Protein 4DTE (pdb70)

Organism: Danio rerio (NCBI:txid7955)

B-factor: mean 37.68, std 16.57, range [14.03, 172.52]

CATH classification: 3.30.497.10 (+1 more: 2.30.39.10)

Secondary structure (DSSP, 8-state):
-HHHHHHHHHHHHHHHHHHHH-TTS-EEE-HHHHHHHHHHHHHH--HHHHHHHHHHHS--TTSTTHHHHHHHHHHHHHTSTTEEEEEEEEEETTS---HHHHHHHHHHHS---EEE-TTSHHHHHHHHHHHHHHTTTTSSS----TTS--TT--EEEEEEEEE---BSSPPPGGG-EEEEEE-TTS-EEEEEEEEEEEEEEEEEEE-TTS-EEEEEEEEBTTSSEEEEEEEESSTTS-GGGGGGG-SHHHHHHHHHH-EEEEEEEEEE-EEEEEEEETHHHHHHTT-GGGG-TTT---TTT-SSS-----EEEEEEEEEE-S-BSTT--SS------SSPPPEEE--S-EEEEEEETTT--EEEEEEES-TT--/-HHHHHHHHHHHHHHHHHHHHSTTS-EEE-HHHHHHHHHHHHHH--HHHHHHHHHHHS--TTSTTHHHHHHHHHHHHHTSTTEEEEEEEEEETTSPPPHHHHHHHHHHHS--PEEE-TTSHHHHHHHHHHHHHHHTTTSSS--SPTTS--TT--EEEEEEEEE---BSSPPPGGG-EEEEEE-SS--EEEEEEEEEEEEEEEEEEE-TTS-EEEEEEEEBTTSSEEEEEEEESSTTS-GGGGTT---HHHHHHHHHH-EEEEEEEEEE-EEEEEEEETHHHHIIIIIGGGG-TTT---TTT-SSS-----EEEEEEEEEE-S-B-S----S--EEEE--S-EEEEEEETTT--EEEEEEE----

Radius of gyration: 29.48 Å; Cα contacts (8 Å, |Δi|>4): 1628; chains: 2; bounding box: 82×76×56 Å

Sequence (738 aa):
NLIQDKQTDFGLQVFAEAVQSAPDRNLALSPYGIASVLGMAQMGAYGATLKLLASKMGYSLQERGMPKLQRLLQRDLASEDGVEVASGVMVDRKIILEKVFRRSLSKAFQSVPHQIDFSQPEMARQVINSWTSDHTDGMISEFLPSGVLSELTRLVFLNALHFHGVWKTPFDPRNTREQLFHTVNGSAVSVPMMTTTQKFNYGEFVSKDGVDYDVIEMPYEGESISMLLVTPFEKDVPLSALNKELSSSRIHQWRQEMRKISKQLSIPRFSMDTEIDLKSTLSRMGLGDIFSQSRADFSRITTEEPLCVSKVLQRVKLEVNEEGTKGSSATAAVIYSRMAVEEITLDRPFFFLIQHKPTGALLFSGQLTQPQEYNLIQDKQTDFGLQVFAEAVQSAPDRNLALSPYGIASVLGMAQMGAYGATLKLLASKMGYSLQERGMPKLQRLLQRDLASEDGVEVASGVMVDRKIILEKVFRRSLSKAFQSVPHQIDFSQPEMARQVINSWTSDHTDGMISEFLPSGVLSELTRLVFLNALHFHGVWKTPFDPRNTREQLFHTVNGSAVSVPMMTTTQKFNYGEFVSKDGVDYDVIEMPYEGESISMLLVTPFEKDVPLSALNKELSSSRIHQWRQEMRKISKQLSIPRFSMDTEIDLKSTLSRMGLGDIFSQSRADFSRITTEEPLCVSKVLQRVKLEVNEEGTKGSSRMAVEEITLDRPFFFLIQHKPTGALLFSGQLTQPQ

InterPro domains:
  IPR000215 Serpin family [PTHR11461] (22-389)
  IPR023795 Serpin, conserved site [PS00284] (362-372)
  IPR023796 Serpin domain [PF00079] (24-389)
  IPR023796 Serpin domain [SM00093] (30-389)
  IPR036186 Serpin superfamily [SSF56574] (8-389)
  IPR042178 Serpin superfamily, domain 1 [G3DSA:3.30.497.10] (31-348)
  IPR042185 Serpin superfamily, domain 2 [G3DSA:2.30.39.10] (181-389)

Foldseek 3Di:
DVLLQLLQFLLLLLVLLVCVVVVQDWDKDFSLQQSLLLLLVLLLFDDVLVVQSCVSSVHGCVDPPNLVVLQVVLVVQCPDPQKQKDKAKEFAQPFDFFPSSQVSCCSNPVYGHHHANLLPVVVSQQVVLCVSCVRRVNPRRRQDDPPPGHNVAGMEIEMEIEGEFFFQAFFDQVQWDWDWFQFLVRDIDTATKTKAKDFWFKDWDADPVGFIKIWIWTATPVRQKIKIKIDTPDQPDRPSVCSVCSGLVSVVVSVVRTDTDIAMEIGGWAKDKHKDWSQVSVVVSVSNQLAPQPRTGSVNTHVPHGDHHRTYMYIYIYTGDRGHDPPHDRDDDDDDDPDDHYYDYNRAKIWMWMARPVSRGTRMIIIDRDRVYD/DVLLLLLQFLLVLLVLLVCVVPVQDWDKDFSLQVSVLLLLLLLLADDPLNVLSCVSSVHGCPDPPNLQVQQVVVVVQCPDPQKQKDKAKEFAQVFDFFVSSQVSCCSRPVYGHHHANLLPVVVSQQVVLCVSCVRRVNPRRRQDDPPPGHNVAGMEIEMEIEGEFFFQAFFDLVQWDWDWFAFLVGDTDTFGKTKDKDFWFKDWDAAPVGFIKIWTWTATHPRQKIKIKIGTPDPNDARCVCRPVDGLVNVVVSVVGTDGDIEIEMDGFAKDKHKDWSQVSVVVSVSVQQQDQPRGGSVNTPVPHGDHHDTYIYIYMYGDDRGHDPPPDPDDYYYHYNSAKIWMWMARRVSRGTRMIIIDRDRD

Solvent-accessible surface area: 32439 Å² total; per-residue (Å²): 114,129,31,12,40,71,2,5,42,2,0,1,96,0,0,16,38,6,4,119,62,33,72,77,135,17,21,0,1,0,0,5,0,0,0,0,1,1,0,0,1,0,3,0,0,119,39,76,4,34,159,38,0,24,79,86,4,35,15,15,0,55,109,236,46,18,20,106,70,1,44,57,15,34,129,46,0,50,86,34,137,31,7,52,24,8,17,0,0,1,0,4,133,141,9,108,23,55,138,45,0,98,150,17,0,58,96,0,2,123,19,92,11,33,124,8,29,1,50,94,36,79,109,2,40,96,82,0,9,63,42,0,21,111,90,0,102,33,84,5,69,109,7,3,64,73,77,40,16,51,124,157,7,68,0,1,1,0,0,0,0,14,6,85,14,28,6,89,40,19,6,42,86,224,76,27,154,106,65,98,0,80,20,78,126,60,52,52,31,51,0,35,0,0,21,8,56,32,120,2,31,21,7,126,18,78,10,197,125,53,25,81,3,13,0,0,22,6,33,13,84,77,90,25,7,10,0,1,0,0,6,5,136,102,128,129,29,85,12,55,41,0,20,181,12,14,34,7,67,36,5,93,62,0,81,113,94,5,155,138,77,42,14,62,0,10,0,0,89,6,32,1,33,12,92,29,66,0,22,52,4,0,6,43,29,11,0,18,50,0,4,0,103,57,53,14,43,5,38,43,0,4,87,124,65,94,9,27,3,30,48,1,11,3,40,0,68,2,58,4,55,17,84,11,42,204,87,53,75,27,104,71,88,160,144,182,60,223,148,99,66,80,119,18,43,1,25,11,10,0,0,0,0,0,16,3,134,75,24,21,0,2,0,0,0,0,5,0,2,33,12,117,77,159,115,121,32,15,38,54,4,6,59,10,0,6,69,0,6,26,22,11,11,93,77,33,73,70,156,47,22,1,1,0,0,5,0,0,0,0,1,0,0,1,1,0,2,0,0,120,26,80,3,34,153,39,0,24,82,94,4,38,13,9,1,58,104,218,21,17,15,110,66,2,73,60,18,38,136,49,0,46,91,38,133,21,9,33,21,8,17,0,0,1,1,6,142,149,10,118,59,57,158,59,0,115,141,13,0,56,123,0,2,122,22,65,13,35,120,9,47,1,63,101,50,84,110,2,32,96,62,0,9,65,40,0,21,103,92,0,114,38,85,5,78,100,6,4,57,83,82,44,15,49,128,150,8,66,0,0,0,0,0,0,0,12,2,38,7,42,5,80,53,57,3,51,84,195,78,24,153,105,36,101,0,81,9,69,122,53,57,47,27,68,3,34,0,0,23,14,74,41,111,3,25,15,8,70,11,4,2,105,126,34,30,11,0,10,0,2,6,5,27,8,86,65,73,30,6,0,0,4,1,0,6,5,93,78,120,126,32,73,9,58,31,0,68,146,2,24,30,8,63,13,10,99,12,1,100,86,70,6,146,128,72,16,12,71,0,4,0,0,106,14,78,14,70,13,91,31,61,0,92,71,7,0,45,134,28,36,0,28,52,0,19,14,102,101,151,16,43,5,40,39,0,4,85,130,63,82,5,22,3,30,41,1,10,3,41,1,56,0,35,3,45,20,97,11,48,209,53,161,162,210,142,88,77,99,126,15,14,1,26,14,4,0,6,0,0,0,16,2,76,96,29,22,0,2,0,0,0,0,4,2,3,43,32,129

Nearest PDB structures (foldseek):
  4dte-assembly1_A  TM=1.003E+00  e=2.476E-85  Danio rerio
  4dte-assembly2_B  TM=9.931E-01  e=1.199E-77  Danio rerio
  3pb1-assembly1_I  TM=9.508E-01  e=1.794E-53  Homo sapiens
  1db2-assembly1_A  TM=9.432E-01  e=2.667E-52  Homo sapiens
  3r4l-assembly1_A  TM=9.451E-01  e=6.965E-52  Homo sapiens

Structure (mmCIF, N/CA/C/O backbone):
data_4DTE
#
_entry.id   4DTE
#
_cell.length_a   65.160
_cell.length_b   73.770
_cell.length_c   91.750
_cell.angle_alpha   90.00
_cell.angle_beta   102.73
_cell.angle_gamma   90.00
#
_symmetry.space_group_name_H-M   'P 1 21 1'
#
loop_
_entity.id
_entity.type
_entity.pdbx_description
1 polymer 'Serpin peptidase inhibitor, clade E (nexin, plasminogen activator inhibitor type 1), member 1'
2 non-polymer 2-acetamido-2-deoxy-beta-D-glucopyranose
3 water water
#
loop_
_atom_site.group_PDB
_atom_site.id
_atom_site.type_symbol
_atom_site.label_atom_id
_atom_site.label_alt_id
_atom_site.label_comp_id
_atom_site.label_asym_id
_atom_site.label_entity_id
_atom_site.label_seq_id
_atom_site.pdbx_PDB_ins_code
_atom_site.Cartn_x
_atom_site.Cartn_y
_atom_site.Cartn_z
_atom_site.occupancy
_atom_site.B_iso_or_equiv
_atom_site.auth_seq_id
_atom_site.auth_comp_id
_atom_site.auth_asym_id
_atom_site.auth_atom_id
_atom_site.pdbx_PDB_model_num
ATOM 1 N N . ASN A 1 1 ? -2.518 -25.818 45.710 1.00 58.40 1 ASN A N 1
ATOM 2 C CA . ASN A 1 1 ? -1.379 -25.786 46.629 1.00 57.43 1 ASN A CA 1
ATOM 3 C C . ASN A 1 1 ? -0.452 -24.580 46.391 1.00 60.44 1 ASN A C 1
ATOM 4 O O . ASN A 1 1 ? -0.824 -23.629 45.676 1.00 48.89 1 ASN A O 1
ATOM 9 N N . LEU A 1 2 ? 0.757 -24.646 46.967 1.00 60.19 2 LEU A N 1
ATOM 10 C CA . LEU A 1 2 ? 1.715 -23.551 46.902 1.00 50.73 2 LEU A CA 1
ATOM 11 C C . LEU A 1 2 ? 2.129 -23.232 45.477 1.00 47.91 2 LEU A C 1
ATOM 12 O O . LEU A 1 2 ? 2.199 -22.034 45.087 1.00 46.81 2 LEU A O 1
ATOM 17 N N . ILE A 1 3 ? 2.428 -24.270 44.698 1.00 39.41 3 ILE A N 1
ATOM 18 C CA . ILE A 1 3 ? 2.975 -24.001 43.353 1.00 43.98 3 ILE A CA 1
ATOM 19 C C . ILE A 1 3 ? 1.860 -23.805 42.314 1.00 40.86 3 ILE A C 1
ATOM 20 O O . ILE A 1 3 ? 2.048 -23.089 41.324 1.00 45.33 3 ILE A O 1
ATOM 25 N N . GLN A 1 4 ? 0.709 -24.425 42.546 1.00 40.78 4 GLN A N 1
ATOM 26 C CA . GLN A 1 4 ? -0.497 -24.049 41.809 1.00 37.76 4 GLN A CA 1
ATOM 27 C C . GLN A 1 4 ? -0.721 -22.551 41.921 1.00 39.43 4 GLN A C 1
ATOM 28 O O . GLN A 1 4 ? -0.884 -21.848 40.909 1.00 51.35 4 GLN A O 1
ATOM 34 N N . ASP A 1 5 ? -0.683 -22.024 43.142 1.00 33.25 5 ASP A N 1
ATOM 35 C CA . ASP A 1 5 ? -0.919 -20.589 43.294 1.00 37.47 5 ASP A CA 1
ATOM 36 C C . ASP A 1 5 ? 0.121 -19.740 42.587 1.00 36.16 5 ASP A C 1
ATOM 37 O O . ASP A 1 5 ? -0.141 -18.586 42.182 1.00 33.92 5 ASP A O 1
ATOM 42 N N . LYS A 1 6 ? 1.343 -20.265 42.504 1.00 27.91 6 LYS A N 1
ATOM 43 C CA . LYS A 1 6 ? 2.396 -19.524 41.831 1.00 28.77 6 LYS A CA 1
ATOM 44 C C . LYS A 1 6 ? 2.100 -19.474 40.316 1.00 22.59 6 LYS A C 1
ATOM 45 O O . LYS A 1 6 ? 2.339 -18.442 39.646 1.00 28.79 6 LYS A O 1
ATOM 51 N N . GLN A 1 7 ? 1.601 -20.582 39.782 1.00 25.23 7 GLN A N 1
ATOM 52 C CA . GLN A 1 7 ? 1.215 -20.645 38.353 1.00 31.85 7 GLN A CA 1
ATOM 53 C C . GLN A 1 7 ? 0.036 -19.741 38.063 1.00 30.99 7 GLN A C 1
ATOM 54 O O . GLN A 1 7 ? -0.011 -19.064 37.039 1.00 32.66 7 GLN A O 1
ATOM 60 N N . THR A 1 8 ? -0.939 -19.757 38.966 1.00 33.64 8 THR A N 1
ATOM 61 C CA . THR A 1 8 ? -2.118 -18.920 38.785 1.00 30.94 8 THR A CA 1
ATOM 62 C C . THR A 1 8 ? -1.690 -17.487 38.821 1.00 24.09 8 THR A C 1
ATOM 63 O O . THR A 1 8 ? -2.038 -16.679 37.930 1.00 32.74 8 THR A O 1
ATOM 67 N N . ASP A 1 9 ? -0.821 -17.161 39.781 1.00 28.25 9 ASP A N 1
ATOM 68 C CA . ASP A 1 9 ? -0.414 -15.769 39.901 1.00 21.98 9 ASP A CA 1
ATOM 69 C C . ASP A 1 9 ? 0.374 -15.350 38.746 1.00 30.35 9 ASP A C 1
ATOM 70 O O . ASP A 1 9 ? 0.324 -14.195 38.375 1.00 28.62 9 ASP A O 1
ATOM 75 N N . PHE A 1 10 ? 1.210 -16.252 38.229 1.00 27.48 10 PHE A N 1
ATOM 76 C CA . PHE A 1 10 ? 2.063 -15.827 37.125 1.00 26.83 10 PHE A CA 1
ATOM 77 C C . PHE A 1 10 ? 1.137 -15.596 35.908 1.00 17.21 10 PHE A C 1
ATOM 78 O O . PHE A 1 10 ? 1.219 -14.552 35.256 1.00 25.30 10 PHE A O 1
ATOM 86 N N . GLY A 1 11 ? 0.248 -16.551 35.661 1.00 22.72 11 GLY A N 1
ATOM 87 C CA . GLY A 1 11 ? -0.677 -16.376 34.546 1.00 28.64 11 GLY A CA 1
ATOM 88 C C . GLY A 1 11 ? -1.597 -15.159 34.669 1.00 26.95 11 GLY A C 1
ATOM 89 O O . GLY A 1 11 ? -1.906 -14.510 33.655 1.00 29.19 11 GLY A O 1
ATOM 90 N N . LEU A 1 12 ? -2.049 -14.828 35.889 1.00 25.74 12 LEU A N 1
ATOM 91 C CA . LEU A 1 12 ? -2.876 -13.604 36.056 1.00 26.96 12 LEU A CA 1
ATOM 92 C C . LEU A 1 12 ? -2.074 -12.329 35.887 1.00 26.10 12 LEU A C 1
ATOM 93 O O . LEU A 1 12 ? -2.591 -11.269 35.454 1.00 30.61 12 LEU A O 1
ATOM 98 N N . GLN A 1 13 ? -0.802 -12.379 36.259 1.00 23.97 13 GLN A N 1
ATOM 99 C CA . GLN A 1 13 ? 0.037 -11.232 35.969 1.00 22.72 13 GLN A CA 1
ATOM 100 C C . GLN A 1 13 ? 0.144 -11.016 34.467 1.00 24.90 13 GLN A C 1
ATOM 101 O O . GLN A 1 13 ? 0.169 -9.854 33.975 1.00 26.94 13 GLN A O 1
ATOM 107 N N . VAL A 1 14 ? 0.297 -12.121 33.719 1.00 23.63 14 VAL A N 1
ATOM 108 C CA . VAL A 1 14 ? 0.365 -11.970 32.243 1.00 27.78 14 VAL A CA 1
ATOM 109 C C . VAL A 1 14 ? -0.967 -11.383 31.765 1.00 25.93 14 VAL A C 1
ATOM 110 O O . VAL A 1 14 ? -1.008 -10.454 30.953 1.00 24.72 14 VAL A O 1
ATOM 114 N N . PHE A 1 15 ? -2.069 -11.926 32.307 1.00 28.18 15 PHE A N 1
ATOM 115 C CA . PHE A 1 15 ? -3.403 -11.408 31.961 1.00 25.89 15 PHE A CA 1
ATOM 116 C C . PHE A 1 15 ? -3.496 -9.934 32.319 1.00 30.39 15 PHE A C 1
ATOM 117 O O . PHE A 1 15 ? -3.889 -9.072 31.489 1.00 29.25 15 PHE A O 1
ATOM 125 N N . ALA A 1 16 ? -3.095 -9.587 33.535 1.00 28.93 16 ALA A N 1
ATOM 126 C CA . ALA A 1 16 ? -3.167 -8.160 33.887 1.00 31.72 16 ALA A CA 1
ATOM 127 C C . ALA A 1 16 ? -2.309 -7.240 32.983 1.00 38.16 16 ALA A C 1
ATOM 128 O O . ALA A 1 16 ? -2.715 -6.079 32.717 1.00 36.19 16 ALA A O 1
ATOM 130 N N . GLU A 1 17 ? -1.140 -7.710 32.495 1.00 31.75 17 GLU A N 1
ATOM 131 C CA . GLU A 1 17 ? -0.377 -6.878 31.540 1.00 32.68 17 GLU A CA 1
ATOM 132 C C . GLU A 1 17 ? -1.060 -6.768 30.219 1.00 33.77 17 GLU A C 1
ATOM 133 O O . GLU A 1 17 ? -0.987 -5.738 29.542 1.00 29.10 17 GLU A O 1
ATOM 139 N N . ALA A 1 18 ? -1.696 -7.863 29.825 1.00 25.08 18 ALA A N 1
ATOM 140 C CA . ALA A 1 18 ? -2.403 -7.845 28.546 1.00 30.16 18 ALA A CA 1
ATOM 141 C C . ALA A 1 18 ? -3.570 -6.831 28.543 1.00 31.19 18 ALA A C 1
ATOM 142 O O . ALA A 1 18 ? -3.729 -6.051 27.619 1.00 37.94 18 ALA A O 1
ATOM 144 N N . VAL A 1 19 ? -4.380 -6.832 29.584 1.00 30.04 19 VAL A N 1
ATOM 145 C CA . VAL A 1 19 ? -5.495 -5.872 29.606 1.00 35.88 19 VAL A CA 1
ATOM 146 C C . VAL A 1 19 ? -5.018 -4.428 29.784 1.00 33.51 19 VAL A C 1
ATOM 147 O O . VAL A 1 19 ? -5.621 -3.509 29.261 1.00 36.32 19 VAL A O 1
ATOM 151 N N . GLN A 1 20 ? -3.910 -4.224 30.468 1.00 38.45 20 GLN A N 1
ATOM 152 C CA . GLN A 1 20 ? -3.435 -2.861 30.668 1.00 41.94 20 GLN A CA 1
ATOM 153 C C . GLN A 1 20 ? -3.081 -2.204 29.337 1.00 46.46 20 GLN A C 1
ATOM 154 O O . GLN A 1 20 ? -3.356 -1.010 29.112 1.00 46.18 20 GLN A O 1
ATOM 160 N N . SER A 1 21 ? -2.503 -3.000 28.437 1.00 40.83 21 SER A N 1
ATOM 161 C CA . SER A 1 21 ? -2.119 -2.487 27.133 1.00 40.71 21 SER A CA 1
ATOM 162 C C . SER A 1 21 ? -3.292 -2.482 26.131 1.00 42.73 21 SER A C 1
ATOM 163 O O . SER A 1 21 ? -3.210 -1.837 25.087 1.00 45.53 21 SER A O 1
ATOM 166 N N . ALA A 1 22 ? -4.374 -3.207 26.424 1.00 37.46 22 ALA A N 1
ATOM 167 C CA . ALA A 1 22 ? -5.559 -3.124 25.550 1.00 35.48 22 ALA A CA 1
ATOM 168 C C . ALA A 1 22 ? -6.856 -3.044 26.384 1.00 29.75 22 ALA A C 1
ATOM 169 O O . ALA A 1 22 ? -7.642 -3.964 26.418 1.00 28.74 22 ALA A O 1
ATOM 171 N N . PRO A 1 23 ? -7.066 -1.931 27.076 1.00 38.42 23 PRO A N 1
ATOM 172 C CA . PRO A 1 23 ? -8.165 -1.902 28.056 1.00 33.20 23 PRO A CA 1
ATOM 173 C C . PRO A 1 23 ? -9.554 -2.080 27.406 1.00 36.69 23 PRO A C 1
ATOM 174 O O . PRO A 1 23 ? -10.479 -2.554 28.080 1.00 40.33 23 PRO A O 1
ATOM 178 N N . ASP A 1 24 ? -9.700 -1.707 26.131 1.00 42.27 24 ASP A N 1
ATOM 179 C CA . ASP A 1 24 ? -11.031 -1.647 25.508 1.00 48.29 24 ASP A CA 1
ATOM 180 C C . ASP A 1 24 ? -11.383 -2.895 24.716 1.00 40.24 24 ASP A C 1
ATOM 181 O O . ASP A 1 24 ? -12.445 -2.968 24.116 1.00 37.82 24 ASP A O 1
ATOM 186 N N . ARG A 1 25 ? -10.505 -3.887 24.716 1.00 37.17 25 ARG A N 1
ATOM 187 C CA . ARG A 1 25 ? -10.745 -5.073 23.903 1.00 32.75 25 ARG A CA 1
ATOM 188 C C . ARG A 1 25 ? -11.148 -6.302 24.714 1.00 23.71 25 ARG A C 1
ATOM 189 O O . ARG A 1 25 ? -10.629 -6.521 25.826 1.00 25.65 25 ARG A O 1
ATOM 197 N N . ASN A 1 26 ? -12.093 -7.084 24.173 1.00 20.37 26 ASN A N 1
ATOM 198 C CA . ASN A 1 26 ? -12.426 -8.401 24.670 1.00 22.59 26 ASN A CA 1
ATOM 199 C C . ASN A 1 26 ? -11.139 -9.219 24.685 1.00 26.47 26 ASN A C 1
ATOM 200 O O . ASN A 1 26 ? -10.367 -9.215 23.712 1.00 29.71 26 ASN A O 1
ATOM 205 N N . LEU A 1 27 ? -10.902 -9.901 25.787 1.00 24.57 27 LEU A N 1
ATOM 206 C CA . LEU A 1 27 ? -9.670 -10.717 25.884 1.00 24.63 27 LEU A CA 1
ATOM 207 C C . LEU A 1 27 ? -9.935 -11.897 26.808 1.00 30.41 27 LEU A C 1
ATOM 208 O O . LEU A 1 27 ? -10.432 -11.719 27.922 1.00 30.24 27 LEU A O 1
ATOM 213 N N . ALA A 1 28 ? -9.675 -13.111 26.333 1.00 21.13 28 ALA A N 1
ATOM 214 C CA . ALA A 1 28 ? -9.660 -14.254 27.202 1.00 24.87 28 ALA A CA 1
ATOM 215 C C . ALA A 1 28 ? -8.279 -14.957 27.013 1.00 32.92 28 ALA A C 1
ATOM 216 O O . ALA A 1 28 ? -7.833 -15.216 25.880 1.00 27.23 28 ALA A O 1
ATOM 218 N N . LEU A 1 29 ? -7.592 -15.188 28.131 1.00 21.63 29 LEU A N 1
ATOM 219 C CA . LEU A 1 29 ? -6.369 -16.008 28.166 1.00 25.64 29 LEU A CA 1
ATOM 220 C C . LEU A 1 29 ? -6.568 -17.207 29.108 1.00 26.22 29 LEU A C 1
ATOM 221 O O . LEU A 1 29 ? -7.570 -17.279 29.841 1.00 27.79 29 LEU A O 1
ATOM 226 N N . SER A 1 30 ? -5.612 -18.144 29.110 1.00 26.70 30 SER A N 1
ATOM 227 C CA . SER A 1 30 ? -5.676 -19.262 30.043 1.00 23.92 30 SER A CA 1
ATOM 228 C C . SER A 1 30 ? -4.421 -19.174 30.922 1.00 29.03 30 SER A C 1
ATOM 229 O O . SER A 1 30 ? -3.341 -19.424 30.430 1.00 19.21 30 SER A O 1
ATOM 232 N N . PRO A 1 31 ? -4.562 -18.796 32.202 1.00 26.82 31 PRO A N 1
ATOM 233 C CA . PRO A 1 31 ? -3.382 -18.807 33.090 1.00 27.40 31 PRO A CA 1
ATOM 234 C C . PRO A 1 31 ? -2.776 -20.204 33.173 1.00 25.49 31 PRO A C 1
ATOM 235 O O . PRO A 1 31 ? -1.529 -20.331 33.123 1.00 25.59 31 PRO A O 1
ATOM 239 N N . TYR A 1 32 ? -3.609 -21.253 33.293 1.00 23.77 32 TYR A N 1
ATOM 240 C CA . TYR A 1 32 ? -3.039 -22.590 33.260 1.00 16.88 32 TYR A CA 1
ATOM 241 C C . TYR A 1 32 ? -2.209 -22.819 31.964 1.00 27.21 32 TYR A C 1
ATOM 242 O O . TYR A 1 32 ? -1.087 -23.375 32.016 1.00 24.04 32 TYR A O 1
ATOM 251 N N . GLY A 1 33 ? -2.760 -22.449 30.806 1.00 28.35 33 GLY A N 1
ATOM 252 C CA . GLY A 1 33 ? -2.099 -22.681 29.500 1.00 21.93 33 GLY A CA 1
ATOM 253 C C . GLY A 1 33 ? -0.812 -21.888 29.410 1.00 26.61 33 GLY A C 1
ATOM 254 O O . GLY A 1 33 ? 0.233 -22.325 28.846 1.00 23.23 33 GLY A O 1
ATOM 255 N N . ILE A 1 34 ? -0.843 -20.701 29.971 1.00 22.06 34 ILE A N 1
ATOM 256 C CA . ILE A 1 34 ? 0.382 -19.810 29.861 1.00 22.06 34 ILE A CA 1
ATOM 257 C C . ILE A 1 34 ? 1.504 -20.370 30.746 1.00 25.01 34 ILE A C 1
ATOM 258 O O . ILE A 1 34 ? 2.656 -20.433 30.361 1.00 25.91 34 ILE A O 1
ATOM 263 N N . ALA A 1 35 ? 1.139 -20.846 31.940 1.00 23.84 35 ALA A N 1
ATOM 264 C CA . ALA A 1 35 ? 2.118 -21.438 32.834 1.00 27.22 35 ALA A CA 1
ATOM 265 C C . ALA A 1 35 ? 2.655 -22.728 32.185 1.00 30.66 35 ALA A C 1
ATOM 266 O O . ALA A 1 35 ? 3.826 -23.059 32.321 1.00 23.62 35 ALA A O 1
ATOM 268 N N . SER A 1 36 ? 1.785 -23.463 31.524 1.00 26.23 36 SER A N 1
ATOM 269 C CA . SER A 1 36 ? 2.165 -24.702 30.855 1.00 30.40 36 SER A CA 1
ATOM 270 C C . SER A 1 36 ? 3.259 -24.507 29.793 1.00 22.91 36 SER A C 1
ATOM 271 O O . SER A 1 36 ? 4.341 -25.155 29.853 1.00 27.50 36 SER A O 1
ATOM 274 N N . VAL A 1 37 ? 3.040 -23.592 28.857 1.00 21.27 37 VAL A N 1
ATOM 275 C CA . VAL A 1 37 ? 4.063 -23.316 27.846 1.00 27.54 37 VAL A CA 1
ATOM 276 C C . VAL A 1 37 ? 5.314 -22.687 28.399 1.00 30.37 37 VAL A C 1
ATOM 277 O O . VAL A 1 37 ? 6.450 -22.990 27.947 1.00 22.40 37 VAL A O 1
ATOM 281 N N . LEU A 1 38 ? 5.170 -21.840 29.401 1.00 22.94 38 LEU A N 1
ATOM 282 C CA . LEU A 1 38 ? 6.429 -21.244 29.884 1.00 24.57 38 LEU A CA 1
ATOM 283 C C . LEU A 1 38 ? 7.149 -22.292 30.722 1.00 25.87 38 LEU A C 1
ATOM 284 O O . LEU A 1 38 ? 8.357 -22.202 30.942 1.00 27.27 38 LEU A O 1
ATOM 289 N N . GLY A 1 39 ? 6.397 -23.294 31.181 1.00 23.29 39 GLY A N 1
ATOM 290 C CA . GLY A 1 39 ? 7.017 -24.411 31.893 1.00 21.25 39 GLY A CA 1
ATOM 291 C C . GLY A 1 39 ? 7.816 -25.261 30.913 1.00 19.23 39 GLY A C 1
ATOM 292 O O . GLY A 1 39 ? 8.942 -25.725 31.203 1.00 20.50 39 GLY A O 1
ATOM 293 N N . MET A 1 40 ? 7.233 -25.493 29.741 1.00 16.10 40 MET A N 1
ATOM 294 C CA . MET A 1 40 ? 7.985 -26.111 28.638 1.00 19.77 40 MET A CA 1
ATOM 295 C C . MET A 1 40 ? 9.265 -25.337 28.312 1.00 23.42 40 MET A C 1
ATOM 296 O O . MET A 1 40 ? 10.316 -25.933 28.075 1.00 20.45 40 MET A O 1
ATOM 301 N N . ALA A 1 41 ? 9.192 -24.003 28.291 1.00 23.55 41 ALA A N 1
ATOM 302 C CA . ALA A 1 41 ? 10.375 -23.244 27.958 1.00 23.20 41 ALA A CA 1
ATOM 303 C C . ALA A 1 41 ? 11.441 -23.411 29.038 1.00 27.13 41 ALA A C 1
ATOM 304 O O . ALA A 1 41 ? 12.637 -23.532 28.718 1.00 21.26 41 ALA A O 1
ATOM 306 N N . GLN A 1 42 ? 11.011 -23.419 30.308 1.00 23.09 42 GLN A N 1
ATOM 307 C CA . GLN A 1 42 ? 11.942 -23.657 31.406 1.00 31.40 42 GLN A CA 1
ATOM 308 C C . GLN A 1 42 ? 12.745 -24.944 31.217 1.00 28.09 42 GLN A C 1
ATOM 309 O O . GLN A 1 42 ? 13.925 -25.016 31.626 1.00 24.87 42 GLN A O 1
ATOM 315 N N . MET A 1 43 ? 12.097 -25.981 30.671 1.00 27.20 43 MET A N 1
ATOM 316 C CA . MET A 1 43 ? 12.739 -27.322 30.540 1.00 25.44 43 MET A CA 1
ATOM 317 C C . MET A 1 43 ? 13.944 -27.268 29.594 1.00 24.42 43 MET A C 1
ATOM 318 O O . MET A 1 43 ? 14.873 -28.141 29.628 1.00 21.75 43 MET A O 1
ATOM 323 N N . GLY A 1 44 ? 13.948 -26.240 28.757 1.00 20.72 44 GLY A N 1
ATOM 324 C CA . GLY A 1 44 ? 14.966 -26.064 27.729 1.00 21.55 44 GLY A CA 1
ATOM 325 C C . GLY A 1 44 ? 15.993 -24.995 28.101 1.00 21.79 44 GLY A C 1
ATOM 326 O O . GLY A 1 44 ? 17.121 -24.948 27.541 1.00 23.26 44 GLY A O 1
ATOM 327 N N . ALA A 1 45 ? 15.620 -24.172 29.098 1.00 22.26 45 ALA A N 1
ATOM 328 C CA . ALA A 1 45 ? 16.425 -23.018 29.479 1.00 25.15 45 ALA A CA 1
ATOM 329 C C . ALA A 1 45 ? 17.573 -23.490 30.382 1.00 21.67 45 ALA A C 1
ATOM 330 O O . ALA A 1 45 ? 17.501 -24.550 31.028 1.00 21.27 45 ALA A O 1
ATOM 332 N N . TYR A 1 46 ? 18.617 -22.679 30.452 1.00 22.69 46 TYR A N 1
ATOM 333 C CA . TYR A 1 46 ? 19.789 -23.063 31.222 1.00 26.39 46 TYR A CA 1
ATOM 334 C C . TYR A 1 46 ? 20.413 -21.770 31.701 1.00 25.02 46 TYR A C 1
ATOM 335 O O . TYR A 1 46 ? 20.084 -20.710 31.132 1.00 27.06 46 TYR A O 1
ATOM 344 N N . GLY A 1 47 ? 21.286 -21.817 32.724 1.00 30.13 47 GLY A N 1
ATOM 345 C CA . GLY A 1 47 ? 22.094 -20.633 33.059 1.00 26.76 47 GLY A CA 1
ATOM 346 C C . GLY A 1 47 ? 21.200 -19.430 33.468 1.00 28.09 47 GLY A C 1
ATOM 347 O O . GLY A 1 47 ? 20.268 -19.572 34.280 1.00 26.38 47 GLY A O 1
ATOM 348 N N . ALA A 1 48 ? 21.509 -18.243 32.933 1.00 23.70 48 ALA A N 1
ATOM 349 C CA . ALA A 1 48 ? 20.827 -17.005 33.338 1.00 33.64 48 ALA A CA 1
ATOM 350 C C . ALA A 1 48 ? 19.354 -17.020 32.874 1.00 28.41 48 ALA A C 1
ATOM 351 O O . ALA A 1 48 ? 18.485 -16.374 33.492 1.00 28.17 48 ALA A O 1
ATOM 353 N N . THR A 1 49 ? 19.082 -17.727 31.771 1.00 23.58 49 THR A N 1
ATOM 354 C CA . THR A 1 49 ? 17.709 -17.711 31.212 1.00 19.61 49 THR A CA 1
ATOM 355 C C . THR A 1 49 ? 16.782 -18.524 32.109 1.00 24.23 49 THR A C 1
ATOM 356 O O . THR A 1 49 ? 15.644 -18.138 32.402 1.00 25.99 49 THR A O 1
ATOM 360 N N . LEU A 1 50 ? 17.276 -19.671 32.565 1.00 21.36 50 LEU A N 1
ATOM 361 C CA . LEU A 1 50 ? 16.556 -20.459 33.590 1.00 24.89 50 LEU A CA 1
ATOM 362 C C . LEU A 1 50 ? 16.334 -19.657 34.876 1.00 28.70 50 LEU A C 1
ATOM 363 O O . LEU A 1 50 ? 15.232 -19.689 35.478 1.00 25.44 50 LEU A O 1
ATOM 368 N N . LYS A 1 51 ? 17.388 -18.969 35.309 1.00 25.28 51 LYS A N 1
ATOM 369 C CA . LYS A 1 51 ? 17.346 -18.192 36.533 1.00 30.13 51 LYS A CA 1
ATOM 370 C C . LYS A 1 51 ? 16.299 -17.065 36.398 1.00 25.33 51 LYS A C 1
ATOM 371 O O . LYS A 1 51 ? 15.516 -16.824 37.323 1.00 27.42 51 LYS A O 1
ATOM 377 N N . LEU A 1 52 ? 16.320 -16.384 35.262 1.00 25.12 52 LEU A N 1
ATOM 378 C CA . LEU A 1 52 ? 15.352 -15.338 34.974 1.00 27.45 52 LEU A CA 1
ATOM 379 C C . LEU A 1 52 ? 13.932 -15.921 34.999 1.00 32.26 52 LEU A C 1
ATOM 380 O O . LEU A 1 52 ? 13.035 -15.401 35.683 1.00 31.23 52 LEU A O 1
ATOM 385 N N . LEU A 1 53 ? 13.711 -17.007 34.266 1.00 25.30 53 LEU A N 1
ATOM 386 C CA . LEU A 1 53 ? 12.360 -17.594 34.214 1.00 30.73 53 LEU A CA 1
ATOM 387 C C . LEU A 1 53 ? 11.857 -17.980 35.590 1.00 26.31 53 LEU A C 1
ATOM 388 O O . LEU A 1 53 ? 10.723 -17.686 35.984 1.00 29.58 53 LEU A O 1
ATOM 393 N N . ALA A 1 54 ? 12.722 -18.657 36.326 1.00 26.14 54 ALA A N 1
ATOM 394 C CA . ALA A 1 54 ? 12.369 -19.195 37.629 1.00 29.17 54 ALA A CA 1
ATOM 395 C C . ALA A 1 54 ? 12.004 -18.019 38.581 1.00 28.32 54 ALA A C 1
ATOM 396 O O . ALA A 1 54 ? 11.015 -18.065 39.308 1.00 34.01 54 ALA A O 1
ATOM 398 N N . SER A 1 55 ? 12.743 -16.928 38.507 1.00 26.03 55 SER A N 1
ATOM 399 C CA . SER A 1 55 ? 12.447 -15.818 39.370 1.00 33.95 55 SER A CA 1
ATOM 400 C C . SER A 1 55 ? 11.170 -15.123 38.960 1.00 37.84 55 SER A C 1
ATOM 401 O O . SER A 1 55 ? 10.443 -14.667 39.841 1.00 35.78 55 SER A O 1
ATOM 404 N N . LYS A 1 56 ? 10.867 -15.018 37.660 1.00 35.00 56 LYS A N 1
ATOM 405 C CA . LYS A 1 56 ? 9.588 -14.355 37.292 1.00 32.62 56 LYS A CA 1
ATOM 406 C C . LYS A 1 56 ? 8.398 -15.279 37.524 1.00 38.17 56 LYS A C 1
ATOM 407 O O . LYS A 1 56 ? 7.295 -14.835 37.839 1.00 31.91 56 LYS A O 1
ATOM 413 N N . MET A 1 57 ? 8.603 -16.578 37.394 1.00 26.44 57 MET A N 1
ATOM 414 C CA . MET A 1 57 ? 7.468 -17.452 37.535 1.00 29.17 57 MET A CA 1
ATOM 415 C C . MET A 1 57 ? 7.254 -17.847 38.972 1.00 27.64 57 MET A C 1
ATOM 416 O O . MET A 1 57 ? 6.188 -18.337 39.313 1.00 32.04 57 MET A O 1
ATOM 421 N N . GLY A 1 58 ? 8.293 -17.747 39.792 1.00 28.11 58 GLY A N 1
ATOM 422 C CA . GLY A 1 58 ? 8.179 -18.141 41.188 1.00 34.01 58 GLY A CA 1
ATOM 423 C C . GLY A 1 58 ? 8.500 -19.604 41.485 1.00 34.33 58 GLY A C 1
ATOM 424 O O . GLY A 1 58 ? 8.465 -20.012 42.629 1.00 36.37 58 GLY A O 1
ATOM 425 N N . TYR A 1 59 ? 8.811 -20.410 40.476 1.00 27.78 59 TYR A N 1
ATOM 426 C CA . TYR A 1 59 ? 9.144 -21.816 40.726 1.00 30.23 59 TYR A CA 1
ATOM 427 C C . TYR A 1 59 ? 9.980 -22.358 39.569 1.00 31.66 59 TYR A C 1
ATOM 428 O O . TYR A 1 59 ? 10.095 -21.710 38.500 1.00 32.17 59 TYR A O 1
ATOM 437 N N . SER A 1 60 ? 10.560 -23.538 39.773 1.00 32.99 60 SER A N 1
ATOM 438 C CA . SER A 1 60 ? 11.336 -24.160 38.709 1.00 37.66 60 SER A CA 1
ATOM 439 C C . SER A 1 60 ? 10.950 -25.619 38.477 1.00 35.24 60 SER A C 1
ATOM 440 O O . SER A 1 60 ? 11.050 -26.454 39.378 1.00 39.10 60 SER A O 1
ATOM 443 N N . LEU A 1 61 ? 10.581 -25.938 37.239 1.00 30.18 61 LEU A N 1
ATOM 444 C CA . LEU A 1 61 ? 10.201 -27.313 36.896 1.00 30.64 61 LEU A CA 1
ATOM 445 C C . LEU A 1 61 ? 11.405 -28.231 36.860 1.00 30.71 61 LEU A C 1
ATOM 446 O O . LEU A 1 61 ? 11.256 -29.438 36.799 1.00 28.50 61 LEU A O 1
ATOM 451 N N . GLN A 1 62 ? 12.596 -27.653 36.840 1.00 26.49 62 GLN A N 1
ATOM 452 C CA . GLN A 1 62 ? 13.819 -28.488 36.879 1.00 28.93 62 GLN A CA 1
ATOM 453 C C . GLN A 1 62 ? 14.175 -28.974 38.308 1.00 42.60 62 GLN A C 1
ATOM 454 O O . GLN A 1 62 ? 15.048 -29.805 38.498 1.00 43.60 62 GLN A O 1
ATOM 460 N N . GLU A 1 63 ? 13.457 -28.484 39.306 1.00 31.23 63 GLU A N 1
ATOM 461 C CA . GLU A 1 63 ? 13.671 -28.894 40.693 1.00 35.55 63 GLU A CA 1
ATOM 462 C C . GLU A 1 63 ? 12.971 -30.237 41.021 1.00 45.02 63 GLU A C 1
ATOM 463 O O . GLU A 1 63 ? 11.935 -30.576 40.445 1.00 36.36 63 GLU A O 1
ATOM 469 N N . ARG A 1 64 ? 13.554 -30.982 41.955 1.00 43.41 64 ARG A N 1
ATOM 470 C CA . ARG A 1 64 ? 13.082 -32.315 42.323 1.00 51.48 64 ARG A CA 1
ATOM 471 C C . ARG A 1 64 ? 11.564 -32.339 42.613 1.00 45.73 64 ARG A C 1
ATOM 472 O O . ARG A 1 64 ? 11.051 -31.413 43.259 1.00 41.34 64 ARG A O 1
ATOM 480 N N . GLY A 1 65 ? 10.846 -33.365 42.123 1.00 42.64 65 GLY A N 1
ATOM 481 C CA . GLY A 1 65 ? 9.405 -33.503 42.376 1.00 36.50 65 GLY A CA 1
ATOM 482 C C . GLY A 1 65 ? 8.450 -32.595 41.590 1.00 39.14 65 GLY A C 1
ATOM 483 O O . GLY A 1 65 ? 7.220 -32.811 41.562 1.00 37.66 65 GLY A O 1
ATOM 484 N N . MET A 1 66 ? 9.003 -31.578 40.933 1.00 30.01 66 MET A N 1
ATOM 485 C CA . MET A 1 66 ? 8.189 -30.638 40.180 1.00 35.63 66 MET A CA 1
ATOM 486 C C . MET A 1 66 ? 7.649 -31.202 38.869 1.00 33.83 66 MET A C 1
ATOM 487 O O . MET A 1 66 ? 6.554 -30.833 38.461 1.00 30.10 66 MET A O 1
ATOM 492 N N . PRO A 1 67 ? 8.413 -32.075 38.201 1.00 28.09 67 PRO A N 1
ATOM 493 C CA . PRO A 1 67 ? 7.839 -32.573 36.953 1.00 28.10 67 PRO A CA 1
ATOM 494 C C . PRO A 1 67 ? 6.596 -33.365 37.284 1.00 31.88 67 PRO A C 1
ATOM 495 O O . PRO A 1 67 ? 5.597 -33.249 36.592 1.00 28.78 67 PRO A O 1
ATOM 499 N N . LYS A 1 68 ? 6.622 -34.120 38.367 1.00 28.49 68 LYS A N 1
ATOM 500 C CA . LYS A 1 68 ? 5.407 -34.889 38.678 1.00 34.58 68 LYS A CA 1
ATOM 501 C C . LYS A 1 68 ? 4.202 -33.989 38.966 1.00 34.11 68 LYS A C 1
ATOM 502 O O . LYS A 1 68 ? 3.102 -34.305 38.541 1.00 32.94 68 LYS A O 1
ATOM 508 N N . LEU A 1 69 ? 4.407 -32.853 39.633 1.00 35.54 69 LEU A N 1
ATOM 509 C CA . LEU A 1 69 ? 3.302 -31.925 39.869 1.00 35.70 69 LEU A CA 1
ATOM 510 C C . LEU A 1 69 ? 2.706 -31.352 38.588 1.00 38.41 69 LEU A C 1
ATOM 511 O O . LEU A 1 69 ? 1.492 -31.277 38.458 1.00 32.05 69 LEU A O 1
ATOM 516 N N . GLN A 1 70 ? 3.562 -30.911 37.660 1.00 28.57 70 GLN A N 1
ATOM 517 C CA . GLN A 1 70 ? 3.073 -30.422 36.365 1.00 30.99 70 GLN A CA 1
ATOM 518 C C . GLN A 1 70 ? 2.265 -31.520 35.662 1.00 29.78 70 GLN A C 1
ATOM 519 O O . GLN A 1 70 ? 1.208 -31.263 35.103 1.00 28.25 70 GLN A O 1
ATOM 525 N N . ARG A 1 71 ? 2.785 -32.737 35.692 1.00 28.97 71 ARG A N 1
ATOM 526 C CA . ARG A 1 71 ? 2.170 -33.807 34.959 1.00 25.19 71 ARG A CA 1
ATOM 527 C C . ARG A 1 71 ? 0.774 -34.165 35.457 1.00 32.28 71 ARG A C 1
ATOM 528 O O . ARG A 1 71 ? -0.144 -34.422 34.637 1.00 29.40 71 ARG A O 1
ATOM 536 N N . LEU A 1 72 ? 0.605 -34.210 36.787 1.00 32.28 72 LEU A N 1
ATOM 537 C CA . LEU A 1 72 ? -0.721 -34.531 37.397 1.00 33.05 72 LEU A CA 1
ATOM 538 C C . LEU A 1 72 ? -1.740 -33.424 37.187 1.00 31.57 72 LEU A C 1
ATOM 539 O O . LEU A 1 72 ? -2.958 -33.698 37.041 1.00 33.88 72 LEU A O 1
ATOM 544 N N . LEU A 1 73 ? -1.250 -32.184 37.147 1.00 27.91 73 LEU A N 1
ATOM 545 C CA . LEU A 1 73 ? -2.092 -31.003 36.911 1.00 31.11 73 LEU A CA 1
ATOM 546 C C . LEU A 1 73 ? -2.624 -31.092 35.512 1.00 36.27 73 LEU A C 1
ATOM 547 O O . LEU A 1 73 ? -3.854 -30.999 35.260 1.00 33.05 73 LEU A O 1
ATOM 552 N N . GLN A 1 74 ? -1.683 -31.244 34.578 1.00 29.32 74 GLN A N 1
ATOM 553 C CA . GLN A 1 74 ? -2.067 -31.347 33.180 1.00 26.56 74 GLN A CA 1
ATOM 554 C C . GLN A 1 74 ? -3.050 -32.484 32.995 1.00 26.69 74 GLN A C 1
ATOM 555 O O . GLN A 1 74 ? -4.082 -32.343 32.295 1.00 26.69 74 GLN A O 1
ATOM 561 N N . ARG A 1 75 ? -2.714 -33.635 33.574 1.00 25.37 75 ARG A N 1
ATOM 562 C CA . ARG A 1 75 ? -3.614 -34.794 33.467 1.00 29.27 75 ARG A CA 1
ATOM 563 C C . ARG A 1 75 ? -5.032 -34.467 34.006 1.00 34.90 75 ARG A C 1
ATOM 564 O O . ARG A 1 75 ? -6.035 -34.750 33.315 1.00 32.59 75 ARG A O 1
ATOM 572 N N . ASP A 1 76 ? -5.133 -33.842 35.183 1.00 31.23 76 ASP A N 1
ATOM 573 C CA . ASP A 1 76 ? -6.470 -33.572 35.797 1.00 38.12 76 ASP A CA 1
ATOM 574 C C . ASP A 1 76 ? -7.349 -32.602 34.957 1.00 39.81 76 ASP A C 1
ATOM 575 O O . ASP A 1 76 ? -8.546 -32.849 34.703 1.00 39.97 76 ASP A O 1
ATOM 580 N N . LEU A 1 77 ? -6.749 -31.503 34.513 1.00 31.83 77 LEU A N 1
ATOM 581 C CA . LEU A 1 77 ? -7.458 -30.571 33.655 1.00 32.83 77 LEU A CA 1
ATOM 582 C C . LEU A 1 77 ? -7.873 -31.156 32.321 1.00 39.82 77 LEU A C 1
ATOM 583 O O . LEU A 1 77 ? -9.035 -30.969 31.925 1.00 35.50 77 LEU A O 1
ATOM 588 N N . ALA A 1 78 ? -6.949 -31.831 31.616 1.00 32.96 78 ALA A N 1
ATOM 589 C CA . ALA A 1 78 ? -7.301 -32.371 30.298 1.00 29.34 78 ALA A CA 1
ATOM 590 C C . ALA A 1 78 ? -8.432 -33.394 30.410 1.00 40.64 78 ALA A C 1
ATOM 591 O O . ALA A 1 78 ? -9.169 -33.579 29.448 1.00 33.23 78 ALA A O 1
ATOM 593 N N . SER A 1 79 ? -8.570 -34.059 31.566 1.00 35.20 79 SER A N 1
ATOM 594 C CA . SER A 1 79 ? -9.550 -35.134 31.684 1.00 35.31 79 SER A CA 1
ATOM 595 C C . SER A 1 79 ? -10.974 -34.548 32.003 1.00 34.65 79 SER A C 1
ATOM 596 O O . SER A 1 79 ? -11.946 -35.280 32.093 1.00 42.87 79 SER A O 1
ATOM 599 N N . GLU A 1 80 ? -11.089 -33.238 32.178 1.00 33.72 80 GLU A N 1
ATOM 600 C CA . GLU A 1 80 ? -12.419 -32.648 32.430 1.00 30.16 80 GLU A CA 1
ATOM 601 C C . GLU A 1 80 ? -13.229 -32.703 31.144 1.00 42.59 80 GLU A C 1
ATOM 602 O O . GLU A 1 80 ? -12.696 -32.441 30.040 1.00 28.59 80 GLU A O 1
ATOM 608 N N . ASP A 1 81 ? -14.491 -33.115 31.266 1.00 41.27 81 ASP A N 1
ATOM 609 C CA . ASP A 1 81 ? -15.414 -33.083 30.135 1.00 48.79 81 ASP A CA 1
ATOM 610 C C . ASP A 1 81 ? -15.610 -31.631 29.702 1.00 38.53 81 ASP A C 1
ATOM 611 O O . ASP A 1 81 ? -15.640 -30.721 30.539 1.00 38.71 81 ASP A O 1
ATOM 616 N N . GLY A 1 82 ? -15.697 -31.405 28.393 1.00 32.29 82 GLY A N 1
ATOM 617 C CA . GLY A 1 82 ? -15.823 -30.039 27.902 1.00 31.11 82 GLY A CA 1
ATOM 618 C C . GLY A 1 82 ? -14.499 -29.330 27.618 1.00 29.17 82 GLY A C 1
ATOM 619 O O . GLY A 1 82 ? -14.484 -28.309 26.898 1.00 35.72 82 GLY A O 1
ATOM 620 N N . VAL A 1 83 ? -13.415 -29.835 28.206 1.00 32.06 83 VAL A N 1
ATOM 621 C CA . VAL A 1 83 ? -12.094 -29.194 28.085 1.00 28.09 83 VAL A CA 1
ATOM 622 C C . VAL A 1 83 ? -11.277 -29.847 26.963 1.00 27.88 83 VAL A C 1
ATOM 623 O O . VAL A 1 83 ? -11.005 -31.035 27.013 1.00 30.63 83 VAL A O 1
ATOM 627 N N . GLU A 1 84 ? -10.871 -29.064 25.959 1.00 24.45 84 GLU A N 1
ATOM 628 C CA . GLU A 1 84 ? -9.957 -29.585 24.907 1.00 21.11 84 GLU A CA 1
ATOM 629 C C . GLU A 1 84 ? -8.784 -28.613 24.955 1.00 27.06 84 GLU A C 1
ATOM 630 O O . GLU A 1 84 ? -8.955 -27.403 24.754 1.00 22.08 84 GLU A O 1
ATOM 636 N N . VAL A 1 85 ? -7.606 -29.122 25.310 1.00 22.99 85 VAL A N 1
ATOM 637 C CA . VAL A 1 85 ? -6.471 -28.229 25.510 1.00 21.50 85 VAL A CA 1
ATOM 638 C C . VAL A 1 85 ? -5.214 -28.921 24.956 1.00 26.70 85 VAL A C 1
ATOM 639 O O . VAL A 1 85 ? -5.119 -30.162 25.000 1.00 27.83 85 VAL A O 1
ATOM 643 N N . ALA A 1 86 ? -4.277 -28.137 24.404 1.00 23.16 86 ALA A N 1
ATOM 644 C CA . ALA A 1 86 ? -3.063 -28.718 23.819 1.00 27.95 86 ALA A CA 1
ATOM 645 C C . ALA A 1 86 ? -1.933 -27.751 24.058 1.00 25.50 86 ALA A C 1
ATOM 646 O O . ALA A 1 86 ? -2.115 -26.553 23.851 1.00 24.06 86 ALA A O 1
ATOM 648 N N . SER A 1 87 ? -0.785 -28.257 24.524 1.00 18.50 87 SER A N 1
ATOM 649 C CA . SER A 1 87 ? 0.413 -27.394 24.573 1.00 21.85 87 SER A CA 1
ATOM 650 C C . SER A 1 87 ? 1.518 -28.131 23.803 1.00 21.91 87 SER A C 1
ATOM 651 O O . SER A 1 87 ? 1.581 -29.412 23.809 1.00 20.73 87 SER A O 1
ATOM 654 N N . GLY A 1 88 ? 2.409 -27.385 23.169 1.00 17.67 88 GLY A N 1
ATOM 655 C CA . GLY A 1 88 ? 3.550 -28.116 22.563 1.00 20.51 88 GLY A CA 1
ATOM 656 C C . GLY A 1 88 ? 4.643 -27.204 22.142 1.00 26.76 88 GLY A C 1
ATOM 657 O O . GLY A 1 88 ? 4.466 -25.983 22.061 1.00 22.08 88 GLY A O 1
ATOM 658 N N . VAL A 1 89 ? 5.816 -27.784 21.927 1.00 20.64 89 VAL A N 1
ATOM 659 C CA . VAL A 1 89 ? 6.869 -26.992 21.405 1.00 19.63 89 VAL A CA 1
ATOM 660 C C . VAL A 1 89 ? 7.186 -27.519 19.984 1.00 19.64 89 VAL A C 1
ATOM 661 O O . VAL A 1 89 ? 7.313 -28.753 19.715 1.00 22.74 89 VAL A O 1
ATOM 665 N N . MET A 1 90 ? 7.322 -26.573 19.083 1.00 18.46 90 MET A N 1
ATOM 666 C CA . MET A 1 90 ? 7.558 -26.874 17.681 1.00 20.59 90 MET A CA 1
ATOM 667 C C . MET A 1 90 ? 8.931 -26.303 17.444 1.00 25.71 90 MET A C 1
ATOM 668 O O . MET A 1 90 ? 9.169 -25.093 17.680 1.00 22.35 90 MET A O 1
ATOM 673 N N . VAL A 1 91 ? 9.840 -27.150 16.953 1.00 19.14 91 VAL A N 1
ATOM 674 C CA . VAL A 1 91 ? 11.212 -26.699 16.764 1.00 20.38 91 VAL A CA 1
ATOM 675 C C . VAL A 1 91 ? 11.720 -27.033 15.352 1.00 20.42 91 VAL A C 1
ATOM 676 O O . VAL A 1 91 ? 11.305 -28.054 14.744 1.00 19.37 91 VAL A O 1
ATOM 680 N N . ASP A 1 92 ? 12.569 -26.160 14.808 1.00 16.20 92 ASP A N 1
ATOM 681 C CA . ASP A 1 92 ? 12.973 -26.385 13.442 1.00 21.14 92 ASP A CA 1
ATOM 682 C C . ASP A 1 92 ? 13.659 -27.753 13.319 1.00 26.62 92 ASP A C 1
ATOM 683 O O . ASP A 1 92 ? 14.489 -28.133 14.176 1.00 22.92 92 ASP A O 1
ATOM 688 N N . ARG A 1 93 ? 13.254 -28.498 12.292 1.00 22.90 93 ARG A N 1
ATOM 689 C CA . ARG A 1 93 ? 13.744 -29.895 12.107 1.00 30.41 93 ARG A CA 1
ATOM 690 C C . ARG A 1 93 ? 15.286 -30.040 11.952 1.00 32.14 93 ARG A C 1
ATOM 691 O O . ARG A 1 93 ? 15.837 -31.154 12.111 1.00 27.56 93 ARG A O 1
ATOM 699 N N . LYS A 1 94 ? 15.977 -28.944 11.644 1.00 26.18 94 LYS A N 1
ATOM 700 C CA . LYS A 1 94 ? 17.424 -28.948 11.412 1.00 31.95 94 LYS A CA 1
ATOM 701 C C . LYS A 1 94 ? 18.193 -28.891 12.709 1.00 34.30 94 LYS A C 1
ATOM 702 O O . LYS A 1 94 ? 19.375 -29.182 12.764 1.00 27.66 94 LYS A O 1
ATOM 708 N N . ILE A 1 95 ? 17.538 -28.504 13.791 1.00 25.25 95 ILE A N 1
ATOM 709 C CA . ILE A 1 95 ? 18.278 -28.319 15.025 1.00 19.95 95 ILE A CA 1
ATOM 710 C C . ILE A 1 95 ? 18.450 -29.649 15.706 1.00 22.74 95 ILE A C 1
ATOM 711 O O . ILE A 1 95 ? 17.497 -30.468 15.749 1.00 27.01 95 ILE A O 1
ATOM 716 N N . ILE A 1 96 ? 19.634 -29.874 16.284 1.00 24.19 96 ILE A N 1
ATOM 717 C CA . ILE A 1 96 ? 19.941 -31.171 16.891 1.00 31.06 96 ILE A CA 1
ATOM 718 C C . ILE A 1 96 ? 19.540 -31.040 18.358 1.00 25.62 96 ILE A C 1
ATOM 719 O O . ILE A 1 96 ? 20.124 -30.212 19.066 1.00 24.82 96 ILE A O 1
ATOM 724 N N . LEU A 1 97 ? 18.549 -31.808 18.804 1.00 24.94 97 LEU A N 1
ATOM 725 C CA . LEU A 1 97 ? 18.038 -31.674 20.176 1.00 19.98 97 LEU A CA 1
ATOM 726 C C . LEU A 1 97 ? 18.856 -32.454 21.200 1.00 32.03 97 LEU A C 1
ATOM 727 O O . LEU A 1 97 ? 19.307 -33.609 20.929 1.00 23.29 97 LEU A O 1
ATOM 732 N N . GLU A 1 98 ? 19.037 -31.869 22.378 1.00 24.84 98 GLU A N 1
ATOM 733 C CA . GLU A 1 98 ? 19.625 -32.622 23.496 1.00 32.70 98 GLU A CA 1
ATOM 734 C C . GLU A 1 98 ? 18.638 -33.616 24.091 1.00 32.09 98 GLU A C 1
ATOM 735 O O . GLU A 1 98 ? 17.464 -33.304 24.293 1.00 28.36 98 GLU A O 1
ATOM 741 N N . LYS A 1 99 ? 19.118 -34.815 24.389 1.00 24.10 99 LYS A N 1
ATOM 742 C CA . LYS A 1 99 ? 18.317 -35.774 25.115 1.00 27.46 99 LYS A CA 1
ATOM 743 C C . LYS A 1 99 ? 17.650 -35.236 26.401 1.00 22.94 99 LYS A C 1
ATOM 744 O O . LYS A 1 99 ? 16.523 -35.630 26.713 1.00 27.71 99 LYS A O 1
ATOM 750 N N . VAL A 1 100 ? 18.357 -34.408 27.168 1.00 22.14 100 VAL A N 1
ATOM 751 C CA . VAL A 1 100 ? 17.783 -33.898 28.420 1.00 29.24 100 VAL A CA 1
ATOM 752 C C . VAL A 1 100 ? 16.445 -33.154 28.186 1.00 24.74 100 VAL A C 1
ATOM 753 O O . VAL A 1 100 ? 15.572 -33.189 29.045 1.00 25.14 100 VAL A O 1
ATOM 757 N N . PHE A 1 101 ? 16.329 -32.453 27.057 1.00 24.61 101 PHE A N 1
ATOM 758 C CA . PHE A 1 101 ? 15.129 -31.674 26.760 1.00 26.23 101 PHE A CA 1
ATOM 759 C C . PHE A 1 101 ? 14.038 -32.717 26.491 1.00 25.63 101 PHE A C 1
ATOM 760 O O . PHE A 1 101 ? 12.922 -32.595 27.004 1.00 24.78 101 PHE A O 1
ATOM 768 N N . ARG A 1 102 ? 14.357 -33.754 25.698 1.00 24.98 102 ARG A N 1
ATOM 769 C CA . ARG A 1 102 ? 13.358 -34.790 25.451 1.00 17.47 102 ARG A CA 1
ATOM 770 C C . ARG A 1 102 ? 12.863 -35.448 26.742 1.00 25.98 102 ARG A C 1
ATOM 771 O O . ARG A 1 102 ? 11.673 -35.699 26.908 1.00 21.32 102 ARG A O 1
ATOM 779 N N . ARG A 1 103 ? 13.793 -35.792 27.624 1.00 23.94 103 ARG A N 1
ATOM 780 C CA . ARG A 1 103 ? 13.438 -36.505 28.836 1.00 27.83 103 ARG A CA 1
ATOM 781 C C . ARG A 1 103 ? 12.597 -35.597 29.739 1.00 26.15 103 ARG A C 1
ATOM 782 O O . ARG A 1 103 ? 11.635 -36.049 30.317 1.00 24.19 103 ARG A O 1
ATOM 790 N N . SER A 1 104 ? 12.971 -34.324 29.826 1.00 22.38 104 SER A N 1
ATOM 791 C CA . SER A 1 104 ? 12.231 -33.323 30.644 1.00 23.88 104 SER A CA 1
ATOM 792 C C . SER A 1 104 ? 10.804 -33.116 30.166 1.00 24.18 104 SER A C 1
ATOM 793 O O . SER A 1 104 ? 9.853 -33.057 30.966 1.00 24.43 104 SER A O 1
ATOM 796 N N . LEU A 1 105 ? 10.638 -32.969 28.853 1.00 22.97 105 LEU A N 1
ATOM 797 C CA . LEU A 1 105 ? 9.275 -32.771 28.372 1.00 20.55 105 LEU A CA 1
ATOM 798 C C . LEU A 1 105 ? 8.450 -34.041 28.599 1.00 25.91 105 LEU A C 1
ATOM 799 O O . LEU A 1 105 ? 7.254 -33.954 28.758 1.00 23.70 105 LEU A O 1
ATOM 804 N N . SER A 1 106 ? 9.079 -35.230 28.530 1.00 17.42 106 SER A N 1
ATOM 805 C CA . SER A 1 106 ? 8.280 -36.435 28.707 1.00 21.85 106 SER A CA 1
ATOM 806 C C . SER A 1 106 ? 7.890 -36.522 30.160 1.00 24.42 106 SER A C 1
ATOM 807 O O . SER A 1 106 ? 6.767 -36.859 30.472 1.00 24.27 106 SER A O 1
ATOM 810 N N . LYS A 1 107 ? 8.822 -36.196 31.060 1.00 26.13 107 LYS A N 1
ATOM 811 C CA . LYS A 1 107 ? 8.568 -36.424 32.495 1.00 28.51 107 LYS A CA 1
ATOM 812 C C . LYS A 1 107 ? 7.507 -35.412 33.036 1.00 28.90 107 LYS A C 1
ATOM 813 O O . LYS A 1 107 ? 6.600 -35.785 33.779 1.00 30.88 107 LYS A O 1
ATOM 819 N N . ALA A 1 108 ? 7.620 -34.146 32.642 1.00 26.02 108 ALA A N 1
ATOM 820 C CA . ALA A 1 108 ? 6.693 -33.112 33.137 1.00 25.76 108 ALA A CA 1
ATOM 821 C C . ALA A 1 108 ? 5.427 -33.008 32.325 1.00 28.84 108 ALA A C 1
ATOM 822 O O . ALA A 1 108 ? 4.407 -32.590 32.870 1.00 29.44 108 ALA A O 1
ATOM 824 N N . PHE A 1 109 ? 5.492 -33.275 31.012 1.00 22.01 109 PHE A N 1
ATOM 825 C CA . PHE A 1 109 ? 4.323 -32.947 30.138 1.00 23.62 109 PHE A CA 1
ATOM 826 C C . PHE A 1 109 ? 3.810 -34.124 29.334 1.00 23.11 109 PHE A C 1
ATOM 827 O O . PHE A 1 109 ? 2.848 -33.981 28.574 1.00 25.42 109 PHE A O 1
ATOM 835 N N . GLN A 1 110 ? 4.490 -35.261 29.461 1.00 21.04 110 GLN A N 1
ATOM 836 C CA . GLN A 1 110 ? 4.211 -36.426 28.617 1.00 25.07 110 GLN A CA 1
ATOM 837 C C . GLN A 1 110 ? 4.130 -36.011 27.165 1.00 24.44 110 GLN A C 1
ATOM 838 O O . GLN A 1 110 ? 3.204 -36.416 26.416 1.00 23.56 110 GLN A O 1
ATOM 844 N N . SER A 1 111 ? 5.066 -35.170 26.761 1.00 23.39 111 SER A N 1
ATOM 845 C CA . SER A 1 111 ? 5.042 -34.628 25.384 1.00 25.71 111 SER A CA 1
ATOM 846 C C . SER A 1 111 ? 6.365 -34.929 24.757 1.00 24.68 111 SER A C 1
ATOM 847 O O . SER A 1 111 ? 7.345 -35.252 25.480 1.00 25.84 111 SER A O 1
ATOM 850 N N . VAL A 1 112 ? 6.440 -34.686 23.451 1.00 19.98 112 VAL A N 1
ATOM 851 C CA . VAL A 1 112 ? 7.718 -34.710 22.796 1.00 22.61 112 VAL A CA 1
ATOM 852 C C . VAL A 1 112 ? 7.823 -33.390 22.049 1.00 18.28 112 VAL A C 1
ATOM 853 O O . VAL A 1 112 ? 6.816 -32.735 21.740 1.00 23.52 112 VAL A O 1
ATOM 857 N N . PRO A 1 113 ? 9.043 -32.919 21.848 1.00 19.00 113 PRO A N 1
ATOM 858 C CA . PRO A 1 113 ? 9.181 -31.739 20.969 1.00 22.64 113 PRO A CA 1
ATOM 859 C C . PRO A 1 113 ? 8.788 -32.113 19.532 1.00 31.07 113 PRO A C 1
ATOM 860 O O . PRO A 1 113 ? 9.143 -33.213 19.092 1.00 29.57 113 PRO A O 1
ATOM 864 N N . HIS A 1 114 ? 8.095 -31.232 18.802 1.00 19.62 114 HIS A N 1
ATOM 865 C CA . HIS A 1 114 ? 7.627 -31.561 17.459 1.00 22.05 114 HIS A CA 1
ATOM 866 C C . HIS A 1 114 ? 8.500 -30.855 16.425 1.00 28.49 114 HIS A C 1
ATOM 867 O O . HIS A 1 114 ? 8.607 -29.602 16.416 1.00 24.12 114 HIS A O 1
ATOM 874 N N . GLN A 1 115 ? 9.169 -31.652 15.580 1.00 20.02 115 GLN A N 1
ATOM 875 C CA . GLN A 1 115 ? 10.111 -31.059 14.650 1.00 17.59 115 GLN A CA 1
ATOM 876 C C . GLN A 1 115 ? 9.333 -30.632 13.405 1.00 24.01 115 GLN A C 1
ATOM 877 O O . GLN A 1 115 ? 8.435 -31.365 12.927 1.00 23.69 115 GLN A O 1
ATOM 883 N N . ILE A 1 116 ? 9.614 -29.402 12.939 1.00 22.21 116 ILE A N 1
ATOM 884 C CA . ILE A 1 116 ? 8.813 -28.775 11.871 1.00 23.31 116 ILE A CA 1
ATOM 885 C C . ILE A 1 116 ? 9.803 -28.211 10.846 1.00 19.19 116 ILE A C 1
ATOM 886 O O . ILE A 1 116 ? 10.905 -27.756 11.210 1.00 23.65 116 ILE A O 1
ATOM 891 N N . ASP A 1 117 ? 9.484 -28.323 9.558 1.00 17.61 117 ASP A N 1
ATOM 892 C CA . ASP A 1 117 ? 10.346 -27.680 8.562 1.00 20.09 117 ASP A CA 1
ATOM 893 C C . ASP A 1 117 ? 9.881 -26.207 8.418 1.00 23.39 117 ASP A C 1
ATOM 894 O O . ASP A 1 117 ? 8.920 -25.918 7.649 1.00 26.54 117 ASP A O 1
ATOM 899 N N . PHE A 1 118 ? 10.490 -25.284 9.169 1.00 23.05 118 PHE A N 1
ATOM 900 C CA . PHE A 1 118 ? 9.952 -23.873 9.154 1.00 21.32 118 PHE A CA 1
ATOM 901 C C . PHE A 1 118 ? 10.415 -23.156 7.891 1.00 30.31 118 PHE A C 1
ATOM 902 O O . PHE A 1 118 ? 9.930 -22.084 7.573 1.00 27.54 118 PHE A O 1
ATOM 910 N N . SER A 1 119 ? 11.274 -23.793 7.095 1.00 22.53 119 SER A N 1
ATOM 911 C CA . SER A 1 119 ? 11.772 -23.100 5.877 1.00 26.79 119 SER A CA 1
ATOM 912 C C . SER A 1 119 ? 10.656 -23.032 4.834 1.00 26.32 119 SER A C 1
ATOM 913 O O . SER A 1 119 ? 10.745 -22.308 3.855 1.00 28.71 119 SER A O 1
ATOM 916 N N . GLN A 1 120 ? 9.576 -23.783 5.063 1.00 27.08 120 GLN A N 1
ATOM 917 C CA . GLN A 1 120 ? 8.387 -23.688 4.208 1.00 28.45 120 GLN A CA 1
ATOM 918 C C . GLN A 1 120 ? 7.203 -23.212 5.034 1.00 27.39 120 GLN A C 1
ATOM 919 O O . GLN A 1 120 ? 6.365 -24.025 5.491 1.00 27.68 120 GLN A O 1
ATOM 925 N N . PRO A 1 121 ? 7.096 -21.888 5.209 1.00 25.34 121 PRO A N 1
ATOM 926 C CA . PRO A 1 121 ? 6.172 -21.401 6.260 1.00 32.69 121 PRO A CA 1
ATOM 927 C C . PRO A 1 121 ? 4.713 -21.816 6.080 1.00 29.76 121 PRO A C 1
ATOM 928 O O . PRO A 1 121 ? 3.974 -22.035 7.096 1.00 24.05 121 PRO A O 1
ATOM 932 N N . GLU A 1 122 ? 4.269 -21.953 4.828 1.00 26.61 122 GLU A N 1
ATOM 933 C CA . GLU A 1 122 ? 2.854 -22.292 4.649 1.00 28.47 122 GLU A CA 1
ATOM 934 C C . GLU A 1 122 ? 2.598 -23.765 4.907 1.00 35.73 122 GLU A C 1
ATOM 935 O O . GLU A 1 122 ? 1.484 -24.143 5.350 1.00 28.47 122 GLU A O 1
ATOM 941 N N . MET A 1 123 ? 3.600 -24.609 4.631 1.00 27.61 123 MET A N 1
ATOM 942 C CA . MET A 1 123 ? 3.454 -26.023 4.993 1.00 26.86 123 MET A CA 1
ATOM 943 C C . MET A 1 123 ? 3.493 -26.213 6.511 1.00 20.72 123 MET A C 1
ATOM 944 O O . MET A 1 123 ? 2.671 -26.958 7.071 1.00 24.42 123 MET A O 1
ATOM 949 N N . ALA A 1 124 ? 4.464 -25.541 7.155 1.00 27.18 124 ALA A N 1
ATOM 950 C CA . ALA A 1 124 ? 4.628 -25.552 8.621 1.00 24.93 124 ALA A CA 1
ATOM 951 C C . ALA A 1 124 ? 3.339 -25.160 9.304 1.00 21.16 124 ALA A C 1
ATOM 952 O O . ALA A 1 124 ? 2.882 -25.834 10.283 1.00 21.75 124 ALA A O 1
ATOM 954 N N . ARG A 1 125 ? 2.687 -24.113 8.745 1.00 23.76 125 ARG A N 1
ATOM 955 C CA . ARG A 1 125 ? 1.392 -23.669 9.253 1.00 22.12 125 ARG A CA 1
ATOM 956 C C . ARG A 1 125 ? 0.359 -24.819 9.191 1.00 22.35 125 ARG A C 1
ATOM 957 O O . ARG A 1 125 ? -0.386 -25.082 10.175 1.00 18.22 125 ARG A O 1
ATOM 965 N N . GLN A 1 126 ? 0.271 -25.503 8.036 1.00 22.54 126 GLN A N 1
ATOM 966 C CA . GLN A 1 126 ? -0.746 -26.581 7.899 1.00 20.77 126 GLN A CA 1
ATOM 967 C C . GLN A 1 126 ? -0.478 -27.755 8.869 1.00 20.05 126 GLN A C 1
ATOM 968 O O . GLN A 1 126 ? -1.411 -28.326 9.472 1.00 22.28 126 GLN A O 1
ATOM 974 N N . VAL A 1 127 ? 0.815 -28.110 9.021 1.00 25.49 127 VAL A N 1
ATOM 975 C CA . VAL A 1 127 ? 1.237 -29.183 9.924 1.00 30.21 127 VAL A CA 1
ATOM 976 C C . VAL A 1 127 ? 0.906 -28.824 11.375 1.00 21.42 127 VAL A C 1
ATOM 977 O O . VAL A 1 127 ? 0.310 -29.626 12.122 1.00 20.13 127 VAL A O 1
ATOM 981 N N . ILE A 1 128 ? 1.318 -27.624 11.788 1.00 18.90 128 ILE A N 1
ATOM 982 C CA . ILE A 1 128 ? 0.983 -27.174 13.146 1.00 24.69 128 ILE A CA 1
ATOM 983 C C . ILE A 1 128 ? -0.523 -27.092 13.358 1.00 16.82 128 ILE A C 1
ATOM 984 O O . ILE A 1 128 ? -1.103 -27.565 14.430 1.00 18.21 128 ILE A O 1
ATOM 989 N N . ASN A 1 129 ? -1.232 -26.540 12.372 1.00 21.30 129 ASN A N 1
ATOM 990 C CA . ASN A 1 129 ? -2.712 -26.542 12.537 1.00 19.98 129 ASN A CA 1
ATOM 991 C C . ASN A 1 129 ? -3.354 -27.917 12.610 1.00 27.59 129 ASN A C 1
ATOM 992 O O . ASN A 1 129 ? -4.326 -28.121 13.337 1.00 20.79 129 ASN A O 1
ATOM 997 N N . SER A 1 130 ? -2.876 -28.870 11.827 1.00 23.68 130 SER A N 1
ATOM 998 C CA . SER A 1 130 ? -3.488 -30.199 11.902 1.00 24.31 130 SER A CA 1
ATOM 999 C C . SER A 1 130 ? -3.181 -30.841 13.237 1.00 19.58 130 SER A C 1
ATOM 1000 O O . SER A 1 130 ? -4.015 -31.554 13.766 1.00 21.95 130 SER A O 1
ATOM 1003 N N . TRP A 1 131 ? -1.949 -30.659 13.717 1.00 17.98 131 TRP A N 1
ATOM 1004 C CA . TRP A 1 131 ? -1.520 -31.280 15.002 1.00 17.82 131 TRP A CA 1
ATOM 1005 C C . TRP A 1 131 ? -2.421 -30.707 16.101 1.00 18.80 131 TRP A C 1
ATOM 1006 O O . TRP A 1 131 ? -2.971 -31.435 16.951 1.00 23.26 131 TRP A O 1
ATOM 1017 N N . THR A 1 132 ? -2.602 -29.385 16.056 1.00 19.13 132 THR A N 1
ATOM 1018 C CA . THR A 1 132 ? -3.384 -28.691 17.137 1.00 15.77 132 THR A CA 1
ATOM 1019 C C . THR A 1 132 ? -4.794 -29.150 17.059 1.00 20.31 132 THR A C 1
ATOM 1020 O O . THR A 1 132 ? -5.439 -29.450 18.110 1.00 19.67 132 THR A O 1
ATOM 1024 N N . SER A 1 133 ? -5.311 -29.213 15.831 1.00 19.59 133 SER A N 1
ATOM 1025 C CA . SER A 1 133 ? -6.697 -29.730 15.665 1.00 22.98 133 SER A CA 1
ATOM 1026 C C . SER A 1 133 ? -6.859 -31.144 16.204 1.00 27.71 133 SER A C 1
ATOM 1027 O O . SER A 1 133 ? -7.827 -31.441 16.963 1.00 26.43 133 SER A O 1
ATOM 1030 N N . ASP A 1 134 ? -5.911 -32.036 15.850 1.00 25.49 134 ASP A N 1
ATOM 1031 C CA . ASP A 1 134 ? -5.999 -33.450 16.312 1.00 23.84 134 ASP A CA 1
ATOM 1032 C C . ASP A 1 134 ? -5.999 -33.500 17.821 1.00 18.23 134 ASP A C 1
ATOM 1033 O O . ASP A 1 134 ? -6.666 -34.328 18.409 1.00 26.30 134 ASP A O 1
ATOM 1038 N N . HIS A 1 135 ? -5.230 -32.603 18.446 1.00 17.18 135 HIS A N 1
ATOM 1039 C CA . HIS A 1 135 ? -5.125 -32.611 19.911 1.00 20.33 135 HIS A CA 1
ATOM 1040 C C . HIS A 1 135 ? -6.173 -31.735 20.650 1.00 27.55 135 HIS A C 1
ATOM 1041 O O . HIS A 1 135 ? -6.089 -31.555 21.859 1.00 23.11 135 HIS A O 1
ATOM 1048 N N . THR A 1 136 ? -7.167 -31.221 19.931 1.00 23.03 136 THR A N 1
ATOM 1049 C CA . THR A 1 136 ? -8.251 -30.484 20.618 1.00 23.04 136 THR A CA 1
ATOM 1050 C C . THR A 1 136 ? -9.576 -31.047 20.127 1.00 28.66 136 THR A C 1
ATOM 1051 O O . THR A 1 136 ? -10.633 -30.412 20.259 1.00 25.49 136 THR A O 1
ATOM 1055 N N . ASP A 1 137 ? -9.530 -32.251 19.564 1.00 30.96 137 ASP A N 1
ATOM 1056 C CA . ASP A 1 137 ? -10.750 -32.840 18.994 1.00 27.39 137 ASP A CA 1
ATOM 1057 C C . ASP A 1 137 ? -11.416 -31.955 17.951 1.00 30.98 137 ASP A C 1
ATOM 1058 O O . ASP A 1 137 ? -12.662 -31.929 17.841 1.00 35.23 137 ASP A O 1
ATOM 1063 N N . GLY A 1 138 ? -10.613 -31.172 17.227 1.00 34.35 138 GLY A N 1
ATOM 1064 C CA . GLY A 1 138 ? -11.151 -30.394 16.119 1.00 29.84 138 GLY A CA 1
ATOM 1065 C C . GLY A 1 138 ? -11.712 -29.050 16.559 1.00 33.47 138 GLY A C 1
ATOM 1066 O O . GLY A 1 138 ? -12.114 -28.224 15.738 1.00 32.19 138 GLY A O 1
ATOM 1067 N N . MET A 1 139 ? -11.685 -28.809 17.863 1.00 27.47 139 MET A N 1
ATOM 1068 C CA . MET A 1 139 ? -12.271 -27.583 18.398 1.00 25.55 139 MET A CA 1
ATOM 1069 C C . MET A 1 139 ? -11.457 -26.352 18.085 1.00 34.14 139 MET A C 1
ATOM 1070 O O . MET A 1 139 ? -12.027 -25.264 18.024 1.00 28.38 139 MET A O 1
ATOM 1075 N N . ILE A 1 140 ? -10.131 -26.498 17.953 1.00 30.40 140 ILE A N 1
ATOM 1076 C CA . ILE A 1 140 ? -9.298 -25.427 17.427 1.00 26.88 140 ILE A CA 1
ATOM 1077 C C . ILE A 1 140 ? -8.701 -25.970 16.130 1.00 30.07 140 ILE A C 1
ATOM 1078 O O . ILE A 1 140 ? -7.611 -26.592 16.120 1.00 25.72 140 ILE A O 1
ATOM 1083 N N . SER A 1 141 ? -9.417 -25.769 15.030 1.00 25.39 141 SER A N 1
ATOM 1084 C CA . SER A 1 141 ? -9.025 -26.375 13.743 1.00 33.04 141 SER A CA 1
ATOM 1085 C C . SER A 1 141 ? -8.015 -25.566 12.932 1.00 31.39 141 SER A C 1
ATOM 1086 O O . SER A 1 141 ? -7.313 -26.117 12.110 1.00 31.56 141 SER A O 1
ATOM 1089 N N . GLU A 1 142 ? -7.939 -24.253 13.133 1.00 26.46 142 GLU A N 1
ATOM 1090 C CA . GLU A 1 142 ? -6.928 -23.499 12.433 1.00 24.38 142 GLU A CA 1
ATOM 1091 C C . GLU A 1 142 ? -6.235 -22.561 13.385 1.00 28.62 142 GLU A C 1
ATOM 1092 O O . GLU A 1 142 ? -6.429 -21.343 13.343 1.00 27.17 142 GLU A O 1
ATOM 1098 N N . PHE A 1 143 ? -5.436 -23.139 14.261 1.00 26.18 143 PHE A N 1
ATOM 1099 C CA . PHE A 1 143 ? -4.770 -22.360 15.273 1.00 21.68 143 PHE A CA 1
ATOM 1100 C C . PHE A 1 143 ? -4.117 -21.088 14.730 1.00 27.56 143 PHE A C 1
ATOM 1101 O O . PHE A 1 143 ? -4.406 -19.994 15.222 1.00 29.46 143 PHE A O 1
ATOM 1109 N N . LEU A 1 144 ? -3.278 -21.221 13.702 1.00 21.01 144 LEU A N 1
ATOM 1110 C CA . LEU A 1 144 ? -2.473 -20.114 13.170 1.00 18.99 144 LEU A CA 1
ATOM 1111 C C . LEU A 1 144 ? -3.037 -19.609 11.860 1.00 30.52 144 LEU A C 1
ATOM 1112 O O . LEU A 1 144 ? -3.322 -20.420 10.936 1.00 28.46 144 LEU A O 1
ATOM 1117 N N . PRO A 1 145 ? -3.130 -18.272 11.717 1.00 34.24 145 PRO A N 1
ATOM 1118 C CA . PRO A 1 145 ? -3.434 -17.746 10.363 1.00 27.28 145 PRO A CA 1
ATOM 1119 C C . PRO A 1 145 ? -2.153 -17.589 9.570 1.00 29.10 145 PRO A C 1
ATOM 1120 O O . PRO A 1 145 ? -1.064 -17.762 10.142 1.00 30.18 145 PRO A O 1
ATOM 1124 N N . SER A 1 146 ? -2.236 -17.251 8.285 1.00 35.01 146 SER A N 1
ATOM 1125 C CA . SER A 1 146 ? -1.026 -16.928 7.541 1.00 40.84 146 SER A CA 1
ATOM 1126 C C . SER A 1 146 ? -0.422 -15.643 8.058 1.00 40.08 146 SER A C 1
ATOM 1127 O O . SER A 1 146 ? -1.122 -14.829 8.640 1.00 36.81 146 SER A O 1
ATOM 1130 N N . GLY A 1 147 ? 0.885 -15.485 7.862 1.00 33.76 147 GLY A N 1
ATOM 1131 C CA . GLY A 1 147 ? 1.583 -14.270 8.230 1.00 37.24 147 GLY A CA 1
ATOM 1132 C C . GLY A 1 147 ? 2.168 -14.340 9.625 1.00 43.50 147 GLY A C 1
ATOM 1133 O O . GLY A 1 147 ? 2.782 -13.368 10.103 1.00 45.99 147 GLY A O 1
ATOM 1134 N N . VAL A 1 148 ? 2.006 -15.471 10.310 1.00 32.32 148 VAL A N 1
ATOM 1135 C CA . VAL A 1 148 ? 2.613 -15.520 11.644 1.00 31.24 148 VAL A CA 1
ATOM 1136 C C . VAL A 1 148 ? 3.997 -16.120 11.575 1.00 35.87 148 VAL A C 1
ATOM 1137 O O . VAL A 1 148 ? 4.963 -15.481 11.978 1.00 34.25 148 VAL A O 1
ATOM 1141 N N . LEU A 1 149 ? 4.100 -17.341 11.052 1.00 28.26 149 LEU A N 1
ATOM 1142 C CA . LEU A 1 149 ? 5.415 -17.960 10.848 1.00 25.10 149 LEU A CA 1
ATOM 1143 C C . LEU A 1 149 ? 6.210 -17.348 9.678 1.00 26.41 149 LEU A C 1
ATOM 1144 O O . LEU A 1 149 ? 5.659 -16.968 8.630 1.00 31.05 149 LEU A O 1
ATOM 1149 N N . SER A 1 150 ? 7.516 -17.321 9.796 1.00 29.95 150 SER A N 1
ATOM 1150 C CA . SER A 1 150 ? 8.306 -16.949 8.644 1.00 30.22 150 SER A CA 1
ATOM 1151 C C . SER A 1 150 ? 9.381 -17.997 8.443 1.00 25.67 150 SER A C 1
ATOM 1152 O O . SER A 1 150 ? 9.512 -18.919 9.270 1.00 28.30 150 SER A O 1
ATOM 1155 N N . GLU A 1 151 ? 10.187 -17.845 7.392 1.00 27.94 151 GLU A N 1
ATOM 1156 C CA . GLU A 1 151 ? 11.323 -18.754 7.159 1.00 32.99 151 GLU A CA 1
ATOM 1157 C C . GLU A 1 151 ? 12.364 -18.631 8.253 1.00 35.51 151 GLU A C 1
ATOM 1158 O O . GLU A 1 151 ? 13.284 -19.439 8.343 1.00 42.64 151 GLU A O 1
ATOM 1164 N N . LEU A 1 152 ? 12.280 -17.575 9.040 1.00 30.60 152 LEU A N 1
ATOM 1165 C CA . LEU A 1 152 ? 13.267 -17.371 10.101 1.00 36.04 152 LEU A CA 1
ATOM 1166 C C . LEU A 1 152 ? 12.788 -18.019 11.424 1.00 29.58 152 LEU A C 1
ATOM 1167 O O . LEU A 1 152 ? 13.519 -18.029 12.433 1.00 28.00 152 LEU A O 1
ATOM 1172 N N . THR A 1 153 ? 11.576 -18.576 11.417 1.00 21.88 153 THR A N 1
ATOM 1173 C CA . THR A 1 153 ? 10.980 -19.118 12.674 1.00 23.47 153 THR A CA 1
ATOM 1174 C C . THR A 1 153 ? 11.812 -20.336 13.072 1.00 25.30 153 THR A C 1
ATOM 1175 O O . THR A 1 153 ? 12.173 -21.161 12.213 1.00 26.57 153 THR A O 1
ATOM 1179 N N . ARG A 1 154 ? 12.174 -20.451 14.341 1.00 24.99 154 ARG A N 1
ATOM 1180 C CA . ARG A 1 154 ? 12.943 -21.636 14.763 1.00 17.67 154 ARG A CA 1
ATOM 1181 C C . ARG A 1 154 ? 12.337 -22.413 15.905 1.00 25.04 154 ARG A C 1
ATOM 1182 O O . ARG A 1 154 ? 12.466 -23.668 15.949 1.00 23.49 154 ARG A O 1
ATOM 1190 N N . LEU A 1 155 ? 11.691 -21.685 16.830 1.00 20.47 155 LEU A N 1
ATOM 1191 C CA . LEU A 1 155 ? 11.228 -22.301 18.092 1.00 15.99 155 LEU A CA 1
ATOM 1192 C C . LEU A 1 155 ? 9.960 -21.631 18.571 1.00 23.51 155 LEU A C 1
ATOM 1193 O O . LEU A 1 155 ? 9.979 -20.434 18.841 1.00 18.09 155 LEU A O 1
ATOM 1198 N N . VAL A 1 156 ? 8.852 -22.382 18.622 1.00 18.15 156 VAL A N 1
ATOM 1199 C CA . VAL A 1 156 ? 7.573 -21.822 18.923 1.00 18.31 156 VAL A CA 1
ATOM 1200 C C . VAL A 1 156 ? 6.966 -22.611 20.064 1.00 21.39 156 VAL A C 1
ATOM 1201 O O . VAL A 1 156 ? 6.961 -23.850 20.021 1.00 15.99 156 VAL A O 1
ATOM 1205 N N . PHE A 1 157 ? 6.446 -21.915 21.073 1.00 15.95 157 PHE A N 1
ATOM 1206 C CA . PHE A 1 157 ? 5.707 -22.613 22.122 1.00 15.55 157 PHE A CA 1
ATOM 1207 C C . PHE A 1 157 ? 4.236 -22.183 21.928 1.00 21.05 157 PHE A C 1
ATOM 1208 O O . PHE A 1 157 ? 3.957 -21.003 21.721 1.00 20.83 157 PHE A O 1
ATOM 1216 N N . LEU A 1 158 ? 3.307 -23.138 21.938 1.00 17.82 158 LEU A N 1
ATOM 1217 C CA . LEU A 1 158 ? 1.904 -22.781 21.722 1.00 19.86 158 LEU A CA 1
ATOM 1218 C C . LEU A 1 158 ? 0.984 -23.515 22.634 1.00 23.39 158 LEU A C 1
ATOM 1219 O O . LEU A 1 158 ? 1.237 -24.655 23.010 1.00 21.45 158 LEU A O 1
ATOM 1224 N N . ASN A 1 159 ? -0.109 -22.851 22.989 1.00 21.28 159 ASN A N 1
ATOM 1225 C CA . ASN A 1 159 ? -1.129 -23.462 23.824 1.00 22.21 159 ASN A CA 1
ATOM 1226 C C . ASN A 1 159 ? -2.502 -23.088 23.228 1.00 18.21 159 ASN A C 1
ATOM 1227 O O . ASN A 1 159 ? -2.738 -21.937 22.825 1.00 20.54 159 ASN A O 1
ATOM 1232 N N . ALA A 1 160 ? -3.385 -24.068 23.159 1.00 20.05 160 ALA A N 1
ATOM 1233 C CA . ALA A 1 160 ? -4.702 -23.906 22.528 1.00 21.64 160 ALA A CA 1
ATOM 1234 C C . ALA A 1 160 ? -5.699 -24.470 23.510 1.00 24.93 160 ALA A C 1
ATOM 1235 O O . ALA A 1 160 ? -5.476 -25.560 24.099 1.00 22.31 160 ALA A O 1
ATOM 1237 N N . LEU A 1 161 ? -6.817 -23.755 23.707 1.00 18.19 161 LEU A N 1
ATOM 1238 C CA . LEU A 1 161 ? -7.809 -24.268 24.669 1.00 18.76 161 LEU A CA 1
ATOM 1239 C C . LEU A 1 161 ? -9.215 -23.931 24.200 1.00 19.75 161 LEU A C 1
ATOM 1240 O O . LEU A 1 161 ? -9.482 -22.769 23.812 1.00 24.90 161 LEU A O 1
ATOM 1245 N N . HIS A 1 162 ? -10.078 -24.939 24.163 1.00 16.59 162 HIS A N 1
ATOM 1246 C CA . HIS A 1 162 ? -11.534 -24.662 23.891 1.00 21.46 162 HIS A CA 1
ATOM 1247 C C . HIS A 1 162 ? -12.331 -25.248 25.050 1.00 29.89 162 HIS A C 1
ATOM 1248 O O . HIS A 1 162 ? -11.985 -26.309 25.594 1.00 26.44 162 HIS A O 1
ATOM 1255 N N . PHE A 1 163 ? -13.370 -24.540 25.486 1.00 24.72 163 PHE A N 1
ATOM 1256 C CA . PHE A 1 163 ? -14.121 -25.081 26.616 1.00 26.94 163 PHE A CA 1
ATOM 1257 C C . PHE A 1 163 ? -15.603 -24.954 26.359 1.00 30.49 163 PHE A C 1
ATOM 1258 O O . PHE A 1 163 ? -16.094 -23.860 26.047 1.00 31.73 163 PHE A O 1
ATOM 1266 N N . HIS A 1 164 ? -16.277 -26.085 26.429 1.00 40.55 164 HIS A N 1
ATOM 1267 C CA . HIS A 1 164 ? -17.725 -26.112 26.300 1.00 57.75 164 HIS A CA 1
ATOM 1268 C C . HIS A 1 164 ? -18.347 -26.545 27.658 1.00 37.43 164 HIS A C 1
ATOM 1269 O O . HIS A 1 164 ? -18.303 -27.730 28.060 1.00 40.39 164 HIS A O 1
ATOM 1276 N N . GLY A 1 165 ? -18.868 -25.570 28.385 1.00 41.34 165 GLY A N 1
ATOM 1277 C CA . GLY A 1 165 ? -19.387 -25.855 29.704 1.00 35.85 165 GLY A CA 1
ATOM 1278 C C . GLY A 1 165 ? -20.887 -25.995 29.641 1.00 42.96 165 GLY A C 1
ATOM 1279 O O . GLY A 1 165 ? -21.549 -25.413 28.777 1.00 39.02 165 GLY A O 1
ATOM 1280 N N . VAL A 1 166 ? -21.424 -26.806 30.542 1.00 37.53 166 VAL A N 1
ATOM 1281 C CA . VAL A 1 166 ? -22.849 -26.883 30.700 1.00 36.34 166 VAL A CA 1
ATOM 1282 C C . VAL A 1 166 ? -23.112 -26.397 32.122 1.00 35.30 166 VAL A C 1
ATOM 1283 O O . VAL A 1 166 ? -22.565 -26.974 33.064 1.00 36.18 166 VAL A O 1
ATOM 1287 N N . TRP A 1 167 ? -23.901 -25.314 32.284 1.00 28.92 167 TRP A N 1
ATOM 1288 C CA . TRP A 1 167 ? -24.274 -24.821 33.609 1.00 26.31 167 TRP A CA 1
ATOM 1289 C C . TRP A 1 167 ? -24.981 -25.913 34.403 1.00 28.24 167 TRP A C 1
ATOM 1290 O O . TRP A 1 167 ? -25.737 -26.732 33.827 1.00 31.35 167 TRP A O 1
ATOM 1301 N N . LYS A 1 168 ? -24.764 -25.899 35.721 1.00 32.43 168 LYS A N 1
ATOM 1302 C CA . LYS A 1 168 ? -25.480 -26.823 36.597 1.00 29.33 168 LYS A CA 1
ATOM 1303 C C . LYS A 1 168 ? -26.987 -26.510 36.506 1.00 35.00 168 LYS A C 1
ATOM 1304 O O . LYS A 1 168 ? -27.793 -27.408 36.378 1.00 42.87 168 LYS A O 1
ATOM 1310 N N . THR A 1 169 ? -27.334 -25.226 36.551 1.00 40.37 169 THR A N 1
ATOM 1311 C CA . THR A 1 169 ? -28.710 -24.783 36.334 1.00 37.72 169 THR A CA 1
ATOM 1312 C C . THR A 1 169 ? -28.760 -24.001 35.001 1.00 29.31 169 THR A C 1
ATOM 1313 O O . THR A 1 169 ? -28.149 -22.907 34.883 1.00 31.35 169 THR A O 1
ATOM 1317 N N . PRO A 1 170 ? -29.521 -24.520 34.021 1.00 36.04 170 PRO A N 1
ATOM 1318 C CA . PRO A 1 170 ? -29.723 -23.846 32.725 1.00 37.78 170 PRO A CA 1
ATOM 1319 C C . PRO A 1 170 ? -30.371 -22.458 32.873 1.00 40.14 170 PRO A C 1
ATOM 1320 O O . PRO A 1 170 ? -31.120 -22.218 33.843 1.00 40.01 170 PRO A O 1
ATOM 1324 N N . PHE A 1 171 ? -30.045 -21.550 31.945 1.00 31.92 171 PHE A N 1
ATOM 1325 C CA . PHE A 1 171 ? -30.806 -20.307 31.789 1.00 31.88 171 PHE A CA 1
ATOM 1326 C C . PHE A 1 171 ? -31.951 -20.664 30.851 1.00 34.53 171 PHE A C 1
ATOM 1327 O O . PHE A 1 171 ? -31.781 -21.431 29.888 1.00 34.35 171 PHE A O 1
ATOM 1335 N N . ASP A 1 172 ? -33.117 -20.083 31.098 1.00 32.56 172 ASP A N 1
ATOM 1336 C CA . ASP A 1 172 ? -34.182 -20.225 30.123 1.00 32.61 172 ASP A CA 1
ATOM 1337 C C . ASP A 1 172 ? -33.986 -19.200 29.002 1.00 25.18 172 ASP A C 1
ATOM 1338 O O . ASP A 1 172 ? -34.078 -17.978 29.234 1.00 38.60 172 ASP A O 1
ATOM 1343 N N . PRO A 1 173 ? -33.802 -19.675 27.767 1.00 23.35 173 PRO A N 1
ATOM 1344 C CA . PRO A 1 173 ? -33.628 -18.736 26.660 1.00 29.27 173 PRO A CA 1
ATOM 1345 C C . PRO A 1 173 ? -34.869 -17.813 26.485 1.00 38.84 173 PRO A C 1
ATOM 1346 O O . PRO A 1 173 ? -34.735 -16.701 25.974 1.00 34.75 173 PRO A O 1
ATOM 1350 N N . ARG A 1 174 ? -36.061 -18.265 26.879 1.00 33.15 174 ARG A N 1
ATOM 1351 C CA . ARG A 1 174 ? -37.218 -17.353 26.815 1.00 34.90 174 ARG A CA 1
ATOM 1352 C C . ARG A 1 174 ? -37.051 -16.143 27.740 1.00 39.63 174 ARG A C 1
ATOM 1353 O O . ARG A 1 174 ? -37.668 -15.105 27.484 1.00 39.85 174 ARG A O 1
ATOM 1361 N N . ASN A 1 175 ? -36.251 -16.286 28.815 1.00 34.90 175 ASN A N 1
ATOM 1362 C CA . ASN A 1 175 ? -35.897 -15.158 29.682 1.00 31.67 175 ASN A CA 1
ATOM 1363 C C . ASN A 1 175 ? -34.774 -14.295 29.168 1.00 31.99 175 ASN A C 1
ATOM 1364 O O . ASN A 1 175 ? -34.428 -13.314 29.819 1.00 35.85 175 ASN A O 1
ATOM 1369 N N . THR A 1 176 ? -34.186 -14.660 28.030 1.00 27.99 176 THR A N 1
ATOM 1370 C CA . THR A 1 176 ? -33.095 -13.844 27.478 1.00 30.34 176 THR A CA 1
ATOM 1371 C C . THR A 1 176 ? -33.717 -12.657 26.772 1.00 40.38 176 THR A C 1
ATOM 1372 O O . THR A 1 176 ? -34.688 -12.815 26.039 1.00 38.31 176 THR A O 1
ATOM 1376 N N . ARG A 1 177 ? -33.175 -11.465 26.986 1.00 32.67 177 ARG A N 1
ATOM 1377 C CA . ARG A 1 177 ? -33.752 -10.301 26.326 1.00 34.20 177 ARG A CA 1
ATOM 1378 C C . ARG A 1 177 ? -32.736 -9.285 25.970 1.00 28.36 177 ARG A C 1
ATOM 1379 O O . ARG A 1 177 ? -31.655 -9.213 26.630 1.00 28.52 177 ARG A O 1
ATOM 1387 N N . GLU A 1 178 ? -33.054 -8.489 24.939 1.00 22.92 178 GLU A N 1
ATOM 1388 C CA . GLU A 1 178 ? -32.146 -7.422 24.531 1.00 30.82 178 GLU A CA 1
ATOM 1389 C C . GLU A 1 178 ? -32.124 -6.352 25.579 1.00 37.83 178 GLU A C 1
ATOM 1390 O O . GLU A 1 178 ? -33.163 -5.815 25.954 1.00 39.25 178 GLU A O 1
ATOM 1396 N N . GLN A 1 179 ? -30.940 -6.059 26.094 1.00 26.65 179 GLN A N 1
ATOM 1397 C CA . GLN A 1 179 ? -30.822 -4.972 27.065 1.00 21.24 179 GLN A CA 1
ATOM 1398 C C . GLN A 1 179 ? -29.508 -4.271 26.735 1.00 24.01 179 GLN A C 1
ATOM 1399 O O . GLN A 1 179 ? -28.651 -4.815 26.023 1.00 29.57 179 GLN A O 1
ATOM 1405 N N . LEU A 1 180 ? -29.334 -3.088 27.301 1.00 25.44 180 LEU A N 1
ATOM 1406 C CA . LEU A 1 180 ? -28.256 -2.213 26.909 1.00 27.54 180 LEU A CA 1
ATOM 1407 C C . LEU A 1 180 ? -26.980 -2.531 27.726 1.00 32.18 180 LEU A C 1
ATOM 1408 O O . LEU A 1 180 ? -27.019 -2.721 28.979 1.00 25.96 180 LEU A O 1
ATOM 1413 N N . PHE A 1 181 ? -25.859 -2.596 27.012 1.00 29.98 181 PHE A N 1
ATOM 1414 C CA . PHE A 1 181 ? -24.563 -2.855 27.658 1.00 29.26 181 PHE A CA 1
ATOM 1415 C C . PHE A 1 181 ? -23.726 -1.600 27.441 1.00 27.34 181 PHE A C 1
ATOM 1416 O O . PHE A 1 181 ? -23.646 -1.105 26.330 1.00 29.90 181 PHE A O 1
ATOM 1424 N N . HIS A 1 182 ? -23.079 -1.103 28.489 1.00 28.43 182 HIS A N 1
ATOM 1425 C CA . HIS A 1 182 ? -22.323 0.154 28.387 1.00 31.97 182 HIS A CA 1
ATOM 1426 C C . HIS A 1 182 ? -20.849 -0.082 28.152 1.00 30.26 182 HIS A C 1
ATOM 1427 O O . HIS A 1 182 ? -20.174 -0.677 28.993 1.00 28.72 182 HIS A O 1
ATOM 1434 N N . THR A 1 183 ? -20.339 0.324 27.002 1.00 35.18 183 THR A N 1
ATOM 1435 C CA . THR A 1 183 ? -18.946 0.013 26.671 1.00 41.02 183 THR A CA 1
ATOM 1436 C C . THR A 1 183 ? -18.035 1.074 27.323 1.00 51.21 183 THR A C 1
ATOM 1437 O O . THR A 1 183 ? -18.548 2.044 27.955 1.00 46.88 183 THR A O 1
ATOM 1441 N N . VAL A 1 184 ? -16.708 0.896 27.223 1.00 47.53 184 VAL A N 1
ATOM 1442 C CA . VAL A 1 184 ? -15.786 1.895 27.806 1.00 55.67 184 VAL A CA 1
ATOM 1443 C C . VAL A 1 184 ? -15.899 3.248 27.061 1.00 56.86 184 VAL A C 1
ATOM 1444 O O . VAL A 1 184 ? -15.646 4.316 27.635 1.00 55.31 184 VAL A O 1
ATOM 1448 N N . ASN A 1 185 ? -16.275 3.181 25.769 1.00 66.53 185 ASN A N 1
ATOM 1449 C CA . ASN A 1 185 ? -16.581 4.331 24.888 1.00 71.61 185 ASN A CA 1
ATOM 1450 C C . ASN A 1 185 ? -17.486 5.329 25.579 1.00 75.78 185 ASN A C 1
ATOM 1451 O O . ASN A 1 185 ? -17.507 6.495 25.226 1.00 81.06 185 ASN A O 1
ATOM 1456 N N . GLY A 1 186 ? -18.263 4.852 26.548 1.00 70.87 186 GLY A N 1
ATOM 1457 C CA . GLY A 1 186 ? -19.430 5.568 27.012 1.00 68.77 186 GLY A CA 1
ATOM 1458 C C . GLY A 1 186 ? -20.673 5.154 26.226 1.00 64.81 186 GLY A C 1
ATOM 1459 O O . GLY A 1 186 ? -21.797 5.373 26.672 1.00 70.04 186 GLY A O 1
ATOM 1460 N N . SER A 1 187 ? -20.493 4.533 25.064 1.00 51.70 187 SER A N 1
ATOM 1461 C CA . SER A 1 187 ? -21.647 4.215 24.228 1.00 51.16 187 SER A CA 1
ATOM 1462 C C . SER A 1 187 ? -22.423 2.977 24.744 1.00 48.41 187 SER A C 1
ATOM 1463 O O . SER A 1 187 ? -21.856 2.084 25.377 1.00 48.98 187 SER A O 1
ATOM 1466 N N . ALA A 1 188 ? -23.722 2.939 24.475 1.00 37.18 188 ALA A N 1
ATOM 1467 C CA . ALA A 1 188 ? -24.584 1.849 24.940 1.00 41.03 188 ALA A CA 1
ATOM 1468 C C . ALA A 1 188 ? -25.035 1.050 23.753 1.00 41.01 188 ALA A C 1
ATOM 1469 O O . ALA A 1 188 ? -25.482 1.609 22.726 1.00 40.87 188 ALA A O 1
ATOM 1471 N N . VAL A 1 189 ? -24.937 -0.266 23.866 1.00 34.11 189 VAL A N 1
ATOM 1472 C CA . VAL A 1 189 ? -25.377 -1.086 22.740 1.00 32.59 189 VAL A CA 1
ATOM 1473 C C . VAL A 1 189 ? -26.280 -2.194 23.231 1.00 32.19 189 VAL A C 1
ATOM 1474 O O . VAL A 1 189 ? -26.055 -2.762 24.308 1.00 29.94 189 VAL A O 1
ATOM 1478 N N . SER A 1 190 ? -27.318 -2.506 22.460 1.00 29.52 190 SER A N 1
ATOM 1479 C CA . SER A 1 190 ? -28.327 -3.450 22.933 1.00 29.08 190 SER A CA 1
ATOM 1480 C C . SER A 1 190 ? -27.872 -4.886 22.613 1.00 35.84 190 SER A C 1
ATOM 1481 O O . SER A 1 190 ? -27.527 -5.188 21.447 1.00 34.29 190 SER A O 1
ATOM 1484 N N . VAL A 1 191 ? -27.799 -5.747 23.630 1.00 29.01 191 VAL A N 1
ATOM 1485 C CA . VAL A 1 191 ? -27.318 -7.149 23.420 1.00 30.21 191 VAL A CA 1
ATOM 1486 C C . VAL A 1 191 ? -28.188 -8.170 24.148 1.00 27.12 191 VAL A C 1
ATOM 1487 O O . VAL A 1 191 ? -28.833 -7.818 25.143 1.00 27.62 191 VAL A O 1
ATOM 1491 N N . PRO A 1 192 ? -28.163 -9.453 23.708 1.00 24.46 192 PRO A N 1
ATOM 1492 C CA . PRO A 1 192 ? -28.896 -10.495 24.437 1.00 25.36 192 PRO A CA 1
ATOM 1493 C C . PRO A 1 192 ? -28.312 -10.702 25.848 1.00 32.83 192 PRO A C 1
ATOM 1494 O O . PRO A 1 192 ? -27.122 -11.038 26.008 1.00 30.12 192 PRO A O 1
ATOM 1498 N N . MET A 1 193 ? -29.173 -10.505 26.853 1.00 24.46 193 MET A N 1
ATOM 1499 C CA . MET A 1 193 ? -28.824 -10.578 28.270 1.00 28.73 193 MET A CA 1
ATOM 1500 C C . MET A 1 193 ? -29.610 -11.757 28.799 1.00 35.46 193 MET A C 1
ATOM 1501 O O . MET A 1 193 ? -30.847 -11.739 28.779 1.00 29.84 193 MET A O 1
ATOM 1506 N N . MET A 1 194 ? -28.895 -12.800 29.215 1.00 26.22 194 MET A N 1
ATOM 1507 C CA . MET A 1 194 ? -29.492 -13.993 29.796 1.00 23.84 194 MET A CA 1
ATOM 1508 C C . MET A 1 194 ? -29.796 -13.674 31.242 1.00 27.57 194 MET A C 1
ATOM 1509 O O . MET A 1 194 ? -29.029 -12.942 31.885 1.00 34.56 194 MET A O 1
ATOM 1514 N N . THR A 1 195 ? -30.883 -14.223 31.772 1.00 25.13 195 THR A N 1
ATOM 1515 C CA . THR A 1 195 ? -31.264 -13.906 33.156 1.00 21.40 195 THR A CA 1
ATOM 1516 C C . THR A 1 195 ? -31.745 -15.122 33.902 1.00 19.98 195 THR A C 1
ATOM 1517 O O . THR A 1 195 ? -32.430 -16.014 33.328 1.00 33.32 195 THR A O 1
ATOM 1521 N N . THR A 1 196 ? -31.370 -15.156 35.186 1.00 29.01 196 THR A N 1
ATOM 1522 C CA . THR A 1 196 ? -31.710 -16.243 36.100 1.00 32.78 196 THR A CA 1
ATOM 1523 C C . THR A 1 196 ? -31.738 -15.769 37.551 1.00 36.31 196 THR A C 1
ATOM 1524 O O . THR A 1 196 ? -31.034 -14.813 37.943 1.00 36.89 196 THR A O 1
ATOM 1528 N N . THR A 1 197 ? -32.546 -16.453 38.357 1.00 36.16 197 THR A N 1
ATOM 1529 C CA . THR A 1 197 ? -32.626 -16.148 39.770 1.00 37.26 197 THR A CA 1
ATOM 1530 C C . THR A 1 197 ? -32.298 -17.455 40.502 1.00 30.79 197 THR A C 1
ATOM 1531 O O . THR A 1 197 ? -32.877 -18.506 40.186 1.00 35.94 197 THR A O 1
ATOM 1535 N N . GLN A 1 198 ? -31.381 -17.392 41.462 1.00 33.97 198 GLN A N 1
ATOM 1536 C CA . GLN A 1 198 ? -31.026 -18.581 42.242 1.00 34.60 198 GLN A CA 1
ATOM 1537 C C . GLN A 1 198 ? -30.214 -18.105 43.440 1.00 27.18 198 GLN A C 1
ATOM 1538 O O . GLN A 1 198 ? -29.848 -16.913 43.510 1.00 40.24 198 GLN A O 1
ATOM 1544 N N . LYS A 1 199 ? -30.026 -18.988 44.425 1.00 39.48 199 LYS A N 1
ATOM 1545 C CA . LYS A 1 199 ? -29.090 -18.732 45.529 1.00 43.85 199 LYS A CA 1
ATOM 1546 C C . LYS A 1 199 ? -27.668 -18.756 44.924 1.00 45.69 199 LYS A C 1
ATOM 1547 O O . LYS A 1 199 ? -27.220 -19.811 44.442 1.00 39.13 199 LYS A O 1
ATOM 1553 N N . PHE A 1 200 ? -26.980 -17.614 44.931 1.00 44.97 200 PHE A N 1
ATOM 1554 C CA . PHE A 1 200 ? -25.671 -17.498 44.297 1.00 40.11 200 PHE A CA 1
ATOM 1555 C C . PHE A 1 200 ? -24.596 -17.305 45.350 1.00 42.37 200 PHE A C 1
ATOM 1556 O O . PHE A 1 200 ? -24.759 -16.505 46.292 1.00 46.74 200 PHE A O 1
ATOM 1564 N N . ASN A 1 201 ? -23.473 -17.992 45.190 1.00 35.08 201 ASN A N 1
ATOM 1565 C CA . ASN A 1 201 ? -22.341 -17.643 46.035 1.00 27.17 201 ASN A CA 1
ATOM 1566 C C . ASN A 1 201 ? -21.925 -16.240 45.670 1.00 35.48 201 ASN A C 1
ATOM 1567 O O . ASN A 1 201 ? -21.733 -15.921 44.473 1.00 33.26 201 ASN A O 1
ATOM 1572 N N . TYR A 1 202 ? -21.829 -15.380 46.684 1.00 26.11 202 TYR A N 1
ATOM 1573 C CA . TYR A 1 202 ? -21.766 -13.952 46.399 1.00 34.27 202 TYR A CA 1
ATOM 1574 C C . TYR A 1 202 ? -21.005 -13.283 47.512 1.00 32.71 202 TYR A C 1
ATOM 1575 O O . TYR A 1 202 ? -21.056 -13.753 48.672 1.00 43.41 202 TYR A O 1
ATOM 1584 N N . GLY A 1 203 ? -20.280 -12.216 47.162 1.00 32.38 203 GLY A N 1
ATOM 1585 C CA . GLY A 1 203 ? -19.521 -11.431 48.118 1.00 27.47 203 GLY A CA 1
ATOM 1586 C C . GLY A 1 203 ? -19.309 -10.023 47.582 1.00 37.08 203 GLY A C 1
ATOM 1587 O O . GLY A 1 203 ? -19.349 -9.789 46.355 1.00 44.70 203 GLY A O 1
ATOM 1588 N N . GLU A 1 204 ? -19.066 -9.079 48.494 1.00 32.81 204 GLU A N 1
ATOM 1589 C CA . GLU A 1 204 ? -18.736 -7.688 48.141 1.00 29.56 204 GLU A CA 1
ATOM 1590 C C . GLU A 1 204 ? -17.422 -7.438 48.809 1.00 38.03 204 GLU A C 1
ATOM 1591 O O . GLU A 1 204 ? -17.187 -7.955 49.915 1.00 49.47 204 GLU A O 1
ATOM 1597 N N . PHE A 1 205 ? -16.549 -6.678 48.145 1.00 36.44 205 PHE A N 1
ATOM 1598 C CA . PHE A 1 205 ? -15.168 -6.563 48.575 1.00 32.65 205 PHE A CA 1
ATOM 1599 C C . PHE A 1 205 ? -14.756 -5.191 48.216 1.00 34.39 205 PHE A C 1
ATOM 1600 O O . PHE A 1 205 ? -15.445 -4.528 47.440 1.00 42.78 205 PHE A O 1
ATOM 1608 N N . VAL A 1 206 ? -13.598 -4.765 48.713 1.00 36.94 206 VAL A N 1
ATOM 1609 C CA . VAL A 1 206 ? -13.046 -3.508 48.270 1.00 39.09 206 VAL A CA 1
ATOM 1610 C C . VAL A 1 206 ? -11.601 -3.808 47.898 1.00 35.64 206 VAL A C 1
ATOM 1611 O O . VAL A 1 206 ? -10.965 -4.665 48.514 1.00 40.17 206 VAL A O 1
ATOM 1615 N N . SER A 1 207 ? -11.083 -3.140 46.876 1.00 46.15 207 SER A N 1
ATOM 1616 C CA . SER A 1 207 ? -9.720 -3.438 46.440 1.00 45.73 207 SER A CA 1
ATOM 1617 C C . SER A 1 207 ? -8.776 -2.708 47.376 1.00 59.29 207 SER A C 1
ATOM 1618 O O . SER A 1 207 ? -9.230 -2.057 48.319 1.00 59.59 207 SER A O 1
ATOM 1621 N N . LYS A 1 208 ? -7.475 -2.804 47.102 1.00 57.33 208 LYS A N 1
ATOM 1622 C CA . LYS A 1 208 ? -6.464 -2.084 47.881 1.00 72.18 208 LYS A CA 1
ATOM 1623 C C . LYS A 1 208 ? -6.590 -0.555 47.723 1.00 72.41 208 LYS A C 1
ATOM 1624 O O . LYS A 1 208 ? -6.408 0.187 48.693 1.00 76.34 208 LYS A O 1
ATOM 1630 N N . ASP A 1 209 ? -6.922 -0.104 46.510 1.00 65.82 209 ASP A N 1
ATOM 1631 C CA . ASP A 1 209 ? -7.050 1.322 46.182 1.00 63.35 209 ASP A CA 1
ATOM 1632 C C . ASP A 1 209 ? -8.410 1.931 46.524 1.00 62.04 209 ASP A C 1
ATOM 1633 O O . ASP A 1 209 ? -8.779 3.009 46.008 1.00 67.64 209 ASP A O 1
ATOM 1638 N N . GLY A 1 210 ? -9.154 1.241 47.375 1.00 55.43 210 GLY A N 1
ATOM 1639 C CA . GLY A 1 210 ? -10.490 1.666 47.749 1.00 54.05 210 GLY A CA 1
ATOM 1640 C C . GLY A 1 210 ? -11.525 1.648 46.641 1.00 56.44 210 GLY A C 1
A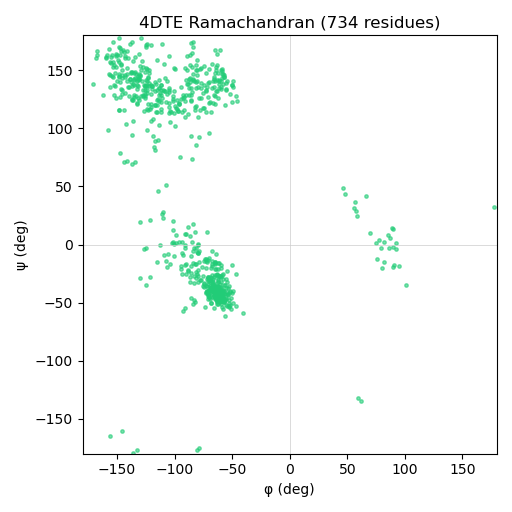TOM 1641 O O . GLY A 1 210 ? -12.348 2.571 46.535 1.00 55.68 210 GLY A O 1
ATOM 1642 N N . VAL A 1 211 ? -11.505 0.601 45.815 1.00 55.11 211 VAL A N 1
ATOM 1643 C CA . VAL A 1 211 ? -12.561 0.417 44.806 1.00 47.23 211 VAL A CA 1
ATOM 1644 C C . VAL A 1 211 ? -13.526 -0.692 45.213 1.00 43.90 211 VAL A C 1
ATOM 1645 O O . VAL A 1 211 ? -13.132 -1.830 45.434 1.00 46.33 211 VAL A O 1
ATOM 1649 N N . ASP A 1 212 ? -14.806 -0.354 45.331 1.00 45.91 212 ASP A N 1
ATOM 1650 C CA . ASP A 1 212 ? -15.813 -1.308 45.797 1.00 45.38 212 ASP A CA 1
ATOM 1651 C C . ASP A 1 212 ? -16.244 -2.208 44.621 1.00 39.20 212 ASP A C 1
ATOM 1652 O O . ASP A 1 212 ? -16.491 -1.701 43.523 1.00 44.62 212 ASP A O 1
ATOM 1657 N N . TYR A 1 213 ? -16.337 -3.527 44.831 1.00 36.36 213 TYR A N 1
ATOM 1658 C CA . TYR A 1 213 ? -16.716 -4.426 43.740 1.00 35.11 213 TYR A CA 1
ATOM 1659 C C . TYR A 1 213 ? -17.343 -5.689 44.251 1.00 28.96 213 TYR A C 1
ATOM 1660 O O . TYR A 1 213 ? -17.254 -6.019 45.434 1.00 38.07 213 TYR A O 1
ATOM 1669 N N . ASP A 1 214 ? -18.025 -6.393 43.363 1.00 35.76 214 ASP A N 1
ATOM 1670 C CA . ASP A 1 214 ? -18.684 -7.633 43.732 1.00 33.21 214 ASP A CA 1
ATOM 1671 C C . ASP A 1 214 ? -18.044 -8.778 43.000 1.00 28.53 214 ASP A C 1
ATOM 1672 O O . ASP A 1 214 ? -17.421 -8.577 41.952 1.00 33.72 214 ASP A O 1
ATOM 1677 N N . VAL A 1 215 ? -18.226 -9.980 43.531 1.00 29.16 215 VAL A N 1
ATOM 1678 C CA . VAL A 1 215 ? -17.944 -11.163 42.750 1.00 31.67 215 VAL A CA 1
ATOM 1679 C C . VAL A 1 215 ? -19.008 -12.151 42.982 1.00 30.24 215 VAL A C 1
ATOM 1680 O O . VAL A 1 215 ? -19.524 -12.326 44.117 1.00 38.83 215 VAL A O 1
ATOM 1684 N N . ILE A 1 216 ? -19.383 -12.807 41.906 1.00 27.25 216 ILE A N 1
ATOM 1685 C CA . ILE A 1 216 ? -20.466 -13.740 42.026 1.00 26.51 216 ILE A CA 1
ATOM 1686 C C . ILE A 1 216 ? -20.044 -15.014 41.317 1.00 28.28 216 ILE A C 1
ATOM 1687 O O . ILE A 1 216 ? -19.296 -14.954 40.327 1.00 35.04 216 ILE A O 1
ATOM 1692 N N . GLU A 1 217 ? -20.489 -16.159 41.811 1.00 33.93 217 GLU A N 1
ATOM 1693 C CA . GLU A 1 217 ? -20.018 -17.435 41.304 1.00 29.85 217 GLU A CA 1
ATOM 1694 C C . GLU A 1 217 ? -21.112 -18.235 40.679 1.00 37.06 217 GLU A C 1
ATOM 1695 O O . GLU A 1 217 ? -22.231 -18.327 41.203 1.00 43.78 217 GLU A O 1
ATOM 1701 N N . MET A 1 218 ? -20.787 -18.879 39.567 1.00 33.27 218 MET A N 1
ATOM 1702 C CA . MET A 1 218 ? -21.778 -19.698 38.888 1.00 31.03 218 MET A CA 1
ATOM 1703 C C . MET A 1 218 ? -21.168 -21.040 38.556 1.00 35.54 218 MET A C 1
ATOM 1704 O O . MET A 1 218 ? -20.179 -21.096 37.839 1.00 35.15 218 MET A O 1
ATOM 1709 N N . PRO A 1 219 ? -21.763 -22.134 39.061 1.00 38.79 219 PRO A N 1
ATOM 1710 C CA . PRO A 1 219 ? -21.189 -23.476 38.837 1.00 25.92 219 PRO A CA 1
ATOM 1711 C C . PRO A 1 219 ? -21.558 -24.162 37.527 1.00 29.54 219 PRO A C 1
ATOM 1712 O O . PRO A 1 219 ? -22.709 -24.057 37.065 1.00 27.36 219 PRO A O 1
ATOM 1716 N N . TYR A 1 220 ? -20.605 -24.892 36.922 1.00 28.53 220 TYR A N 1
ATOM 1717 C CA . TYR A 1 220 ? -20.965 -25.812 35.848 1.00 23.13 220 TYR A CA 1
ATOM 1718 C C . TYR A 1 220 ? -21.415 -27.156 36.456 1.00 29.96 220 TYR A C 1
ATOM 1719 O O . TYR A 1 220 ? -21.198 -27.439 37.650 1.00 33.36 220 TYR A O 1
ATOM 1728 N N . GLU A 1 221 ? -22.050 -27.975 35.649 1.00 28.26 221 GLU A N 1
ATOM 1729 C CA . GLU A 1 221 ? -22.499 -29.286 36.168 1.00 48.21 221 GLU A CA 1
ATOM 1730 C C . GLU A 1 221 ? -21.317 -30.181 36.559 1.00 51.51 221 GLU A C 1
ATOM 1731 O O . GLU A 1 221 ? -20.299 -30.205 35.851 1.00 48.07 221 GLU A O 1
ATOM 1737 N N . GLY A 1 222 ? -21.476 -30.907 37.673 1.00 52.82 222 GLY A N 1
ATOM 1738 C CA . GLY A 1 222 ? -20.403 -31.683 38.295 1.00 49.18 222 GLY A CA 1
ATOM 1739 C C . GLY A 1 222 ? -19.840 -30.922 39.494 1.00 47.54 222 GLY A C 1
ATOM 1740 O O . GLY A 1 222 ? -19.456 -31.494 40.518 1.00 55.96 222 GLY A O 1
ATOM 1741 N N . GLU A 1 223 ? -19.828 -29.603 39.343 1.00 43.23 223 GLU A N 1
ATOM 1742 C CA . GLU A 1 223 ? -19.164 -28.642 40.236 1.00 51.86 223 GLU A CA 1
ATOM 1743 C C . GLU A 1 223 ? -17.658 -28.855 40.416 1.00 46.25 223 GLU A C 1
ATOM 1744 O O . GLU A 1 223 ? -17.105 -28.488 41.442 1.00 51.98 223 GLU A O 1
ATOM 1750 N N . SER A 1 224 ? -16.985 -29.408 39.413 1.00 43.15 224 SER A N 1
ATOM 1751 C CA . SER A 1 224 ? -15.518 -29.352 39.426 1.00 38.25 224 SER A CA 1
ATOM 1752 C C . SER A 1 224 ? -15.069 -27.998 38.871 1.00 32.53 224 SER A C 1
ATOM 1753 O O . SER A 1 224 ? -13.989 -27.456 39.241 1.00 34.13 224 SER A O 1
ATOM 1756 N N . ILE A 1 225 ? -15.913 -27.416 38.009 1.00 30.86 225 ILE A N 1
ATOM 1757 C CA . ILE A 1 225 ? -15.568 -26.113 37.405 1.00 21.77 225 ILE A CA 1
ATOM 1758 C C . ILE A 1 225 ? -16.667 -25.041 37.714 1.00 25.00 225 ILE A C 1
ATOM 1759 O O . ILE A 1 225 ? -17.853 -25.346 37.789 1.00 31.25 225 ILE A O 1
ATOM 1764 N N . SER A 1 226 ? -16.266 -23.785 37.841 1.00 21.03 226 SER A N 1
ATOM 1765 C CA . SER A 1 226 ? -17.268 -22.730 38.081 1.00 28.11 226 SER A CA 1
ATOM 1766 C C . SER A 1 226 ? -16.683 -21.427 37.514 1.00 33.67 226 SER A C 1
ATOM 1767 O O . SER A 1 226 ? -15.458 -21.281 37.372 1.00 29.27 226 SER A O 1
ATOM 1770 N N . MET A 1 227 ? -17.551 -20.497 37.145 1.00 25.03 227 MET A N 1
ATOM 1771 C CA . MET A 1 227 ? -17.117 -19.198 36.671 1.00 21.48 227 MET A CA 1
ATOM 1772 C C . MET A 1 227 ? -17.340 -18.160 37.761 1.00 30.88 227 MET A C 1
ATOM 1773 O O . MET A 1 227 ? -18.430 -18.079 38.366 1.00 41.98 227 MET A O 1
ATOM 1778 N N . LEU A 1 228 ? -16.316 -17.374 38.008 1.00 24.77 228 LEU A N 1
ATOM 1779 C CA . LEU A 1 228 ? -16.364 -16.223 38.880 1.00 25.32 228 LEU A CA 1
ATOM 1780 C C . LEU A 1 228 ? -16.472 -14.966 38.037 1.00 32.48 228 LEU A C 1
ATOM 1781 O O . LEU A 1 228 ? -15.670 -14.746 37.133 1.00 29.30 228 LEU A O 1
ATOM 1786 N N . LEU A 1 229 ? -17.462 -14.127 38.341 1.00 24.65 229 LEU A N 1
ATOM 1787 C CA . LEU A 1 229 ? -17.696 -12.917 37.596 1.00 25.11 229 LEU A CA 1
ATOM 1788 C C . LEU A 1 229 ? -17.388 -11.785 38.535 1.00 27.68 229 LEU A C 1
ATOM 1789 O O . LEU A 1 229 ? -17.894 -11.774 39.674 1.00 32.74 229 LEU A O 1
ATOM 1794 N N . VAL A 1 230 ? -16.581 -10.828 38.081 1.00 23.51 230 VAL A N 1
ATOM 1795 C CA . VAL A 1 230 ? -16.069 -9.790 38.935 1.00 23.72 230 VAL A CA 1
ATOM 1796 C C . VAL A 1 230 ? -16.225 -8.426 38.335 1.00 30.94 230 VAL A C 1
ATOM 1797 O O . VAL A 1 230 ? -15.754 -8.168 37.206 1.00 23.96 230 VAL A O 1
ATOM 1801 N N . THR A 1 231 ? -16.852 -7.496 39.068 1.00 36.14 231 THR A N 1
ATOM 1802 C CA . THR A 1 231 ? -17.130 -6.177 38.479 1.00 32.94 231 THR A CA 1
ATOM 1803 C C . THR A 1 231 ? -17.267 -5.013 39.506 1.00 30.47 231 THR A C 1
ATOM 1804 O O . THR A 1 231 ? -17.687 -5.224 40.651 1.00 29.74 231 THR A O 1
ATOM 1808 N N . PRO A 1 232 ? -16.816 -3.812 39.127 1.00 33.75 232 PRO A N 1
ATOM 1809 C CA . PRO A 1 232 ? -16.939 -2.623 39.978 1.00 41.07 232 PRO A CA 1
ATOM 1810 C C . PRO A 1 232 ? -18.412 -2.350 40.358 1.00 44.44 232 PRO A C 1
ATOM 1811 O O . PRO A 1 232 ? -19.332 -2.617 39.551 1.00 38.38 232 PRO A O 1
ATOM 1815 N N . PHE A 1 233 ? -18.626 -1.845 41.572 1.00 50.02 233 PHE A N 1
ATOM 1816 C CA . PHE A 1 233 ? -19.983 -1.514 42.046 1.00 58.52 233 PHE A CA 1
ATOM 1817 C C . PHE A 1 233 ? -20.547 -0.333 41.276 1.00 49.01 233 PHE A C 1
ATOM 1818 O O . PHE A 1 233 ? -21.670 -0.368 40.775 1.00 43.81 233 PHE A O 1
ATOM 1826 N N . GLU A 1 234 ? -19.732 0.716 41.208 1.00 50.02 234 GLU A N 1
ATOM 1827 C CA . GLU A 1 234 ? -20.086 1.948 40.527 1.00 56.32 234 GLU A CA 1
ATOM 1828 C C . GLU A 1 234 ? -20.011 1.801 39.005 1.00 50.90 234 GLU A C 1
ATOM 1829 O O . GLU A 1 234 ? -19.026 1.319 38.438 1.00 48.76 234 GLU A O 1
ATOM 1835 N N . LYS A 1 235 ? -21.072 2.232 38.343 1.00 40.37 235 LYS A N 1
ATOM 1836 C CA . LYS A 1 235 ? -21.239 1.940 36.936 1.00 53.61 235 LYS A CA 1
ATOM 1837 C C . LYS A 1 235 ? -20.213 2.740 36.158 1.00 52.18 235 LYS A C 1
ATOM 1838 O O . LYS A 1 235 ? -19.685 2.291 35.133 1.00 50.66 235 LYS A O 1
ATOM 1844 N N . ASP A 1 236 ? -19.870 3.904 36.697 1.00 58.28 236 ASP A N 1
ATOM 1845 C CA . ASP A 1 236 ? -18.927 4.772 35.999 1.00 63.21 236 ASP A CA 1
ATOM 1846 C C . ASP A 1 236 ? -17.451 4.601 36.404 1.00 49.37 236 ASP A C 1
ATOM 1847 O O . ASP A 1 236 ? -16.585 5.323 35.873 1.00 51.53 236 ASP A O 1
ATOM 1852 N N . VAL A 1 237 ? -17.142 3.666 37.307 1.00 41.56 237 VAL A N 1
ATOM 1853 C CA . VAL A 1 237 ? -15.710 3.307 37.502 1.00 52.05 237 VAL A CA 1
ATOM 1854 C C . VAL A 1 237 ? -15.237 2.228 36.517 1.00 51.14 237 VAL A C 1
ATOM 1855 O O . VAL A 1 237 ? -15.796 1.140 36.482 1.00 48.65 237 VAL A O 1
ATOM 1859 N N . PRO A 1 238 ? -14.186 2.515 3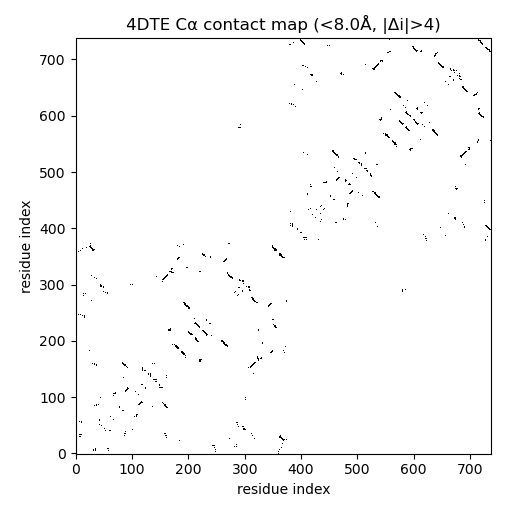5.736 1.00 59.35 238 PRO A N 1
ATOM 1860 C CA . PRO A 1 238 ? -13.650 1.526 34.789 1.00 52.37 238 PRO A CA 1
ATOM 1861 C C . PRO A 1 238 ? -13.183 0.209 35.408 1.00 51.55 238 PRO A C 1
ATOM 1862 O O . PRO A 1 238 ? -12.731 0.169 36.561 1.00 51.49 238 PRO A O 1
ATOM 1866 N N . LEU A 1 239 ? -13.267 -0.860 34.613 1.00 51.49 239 LEU A N 1
ATOM 1867 C CA . LEU A 1 239 ? -12.809 -2.210 34.990 1.00 44.85 239 LEU A CA 1
ATOM 1868 C C . LEU A 1 239 ? -11.316 -2.274 35.341 1.00 42.26 239 LEU A C 1
ATOM 1869 O O . LEU A 1 239 ? -10.863 -3.154 36.105 1.00 46.54 239 LEU A O 1
ATOM 1874 N N . SER A 1 240 ? -10.549 -1.352 34.768 1.00 49.03 240 SER A N 1
ATOM 1875 C CA . SER A 1 240 ? -9.085 -1.289 34.949 1.00 53.60 240 SER A CA 1
ATOM 1876 C C . SER A 1 240 ? -8.638 -1.234 36.417 1.00 58.17 240 SER A C 1
ATOM 1877 O O . SER A 1 240 ? -7.661 -1.900 36.831 1.00 60.04 240 SER A O 1
ATOM 1880 N N . ALA A 1 241 ? -9.382 -0.452 37.197 1.00 59.42 241 ALA A N 1
ATOM 1881 C CA . ALA A 1 241 ? -9.158 -0.311 38.624 1.00 56.15 241 ALA A CA 1
ATOM 1882 C C . ALA A 1 241 ? -9.033 -1.646 39.399 1.00 54.79 241 ALA A C 1
ATOM 1883 O O . ALA A 1 241 ? -8.520 -1.668 40.520 1.00 63.34 241 ALA A O 1
ATOM 1885 N N . LEU A 1 242 ? -9.484 -2.754 38.811 1.00 44.86 242 LEU A N 1
ATOM 1886 C CA . LEU A 1 242 ? -9.507 -4.029 39.512 1.00 43.90 242 LEU A CA 1
ATOM 1887 C C . LEU A 1 242 ? -8.367 -4.988 39.112 1.00 45.48 242 LEU A C 1
ATOM 1888 O O . LEU A 1 242 ? -8.292 -6.143 39.630 1.00 43.02 242 LEU A O 1
ATOM 1893 N N . ASN A 1 243 ? -7.497 -4.536 38.204 1.00 42.62 243 ASN A N 1
ATOM 1894 C CA . ASN A 1 243 ? -6.564 -5.477 37.537 1.00 57.59 243 ASN A CA 1
ATOM 1895 C C . ASN A 1 243 ? -5.690 -6.227 38.546 1.00 57.09 243 ASN A C 1
ATOM 1896 O O . ASN A 1 243 ? -5.338 -7.394 38.326 1.00 48.36 243 ASN A O 1
ATOM 1901 N N . LYS A 1 244 ? -5.413 -5.562 39.678 1.00 48.51 244 LYS A N 1
ATOM 1902 C CA . LYS A 1 244 ? -4.439 -6.022 40.650 1.00 41.97 244 LYS A CA 1
ATOM 1903 C C . LYS A 1 244 ? -5.109 -6.737 41.788 1.00 51.65 244 LYS A C 1
ATOM 1904 O O . LYS A 1 244 ? -4.439 -7.095 42.769 1.00 62.01 244 LYS A O 1
ATOM 1910 N N . GLU A 1 245 ? -6.421 -6.984 41.664 1.00 42.71 245 GLU A N 1
ATOM 1911 C CA . GLU A 1 245 ? -7.080 -7.834 42.651 1.00 36.96 245 GLU A CA 1
ATOM 1912 C C . GLU A 1 245 ? -6.910 -9.261 42.243 1.00 41.76 245 GLU A C 1
ATOM 1913 O O . GLU A 1 245 ? -7.151 -10.193 43.027 1.00 42.68 245 GLU A O 1
ATOM 1919 N N . LEU A 1 246 ? -6.583 -9.460 40.973 1.00 42.49 246 LEU A N 1
ATOM 1920 C CA . LEU A 1 246 ? -6.561 -10.813 40.466 1.00 44.13 246 LEU A CA 1
ATOM 1921 C C . LEU A 1 246 ? -5.247 -11.496 40.931 1.00 47.89 246 LEU A C 1
ATOM 1922 O O . LEU A 1 246 ? -4.217 -11.365 40.263 1.00 44.32 246 LEU A O 1
ATOM 1927 N N . SER A 1 247 ? -5.298 -12.195 42.076 1.00 38.17 247 SER A N 1
ATOM 1928 C CA . SER A 1 247 ? -4.139 -12.970 42.602 1.00 37.13 247 SER A CA 1
ATOM 1929 C C . SER A 1 247 ? -4.739 -14.204 43.148 1.00 37.52 247 SER A C 1
ATOM 1930 O O . SER A 1 247 ? -5.953 -14.215 43.403 1.00 41.23 247 SER A O 1
ATOM 1933 N N . SER A 1 248 ? -3.952 -15.258 43.336 1.00 28.66 248 SER A N 1
ATOM 1934 C CA . SER A 1 248 ? -4.538 -16.500 43.831 1.00 33.12 248 SER A CA 1
ATOM 1935 C C . SER A 1 248 ? -4.974 -16.320 45.297 1.00 38.81 248 SER A C 1
ATOM 1936 O O . SER A 1 248 ? -5.917 -16.956 45.744 1.00 41.85 248 SER A O 1
ATOM 1939 N N . SER A 1 249 ? -4.279 -15.467 46.038 1.00 35.43 249 SER A N 1
ATOM 1940 C CA . SER A 1 249 ? -4.619 -15.291 47.444 1.00 45.91 249 SER A CA 1
ATOM 1941 C C . SER A 1 249 ? -5.933 -14.511 47.538 1.00 43.92 249 SER A C 1
ATOM 1942 O O . SER A 1 249 ? -6.784 -14.827 48.367 1.00 47.49 249 SER A O 1
ATOM 1945 N N . ARG A 1 250 ? -6.092 -13.492 46.695 1.00 36.43 250 ARG A N 1
ATOM 1946 C CA . ARG A 1 250 ? -7.338 -12.712 46.699 1.00 40.25 250 ARG A CA 1
ATOM 1947 C C . ARG A 1 250 ? -8.494 -13.604 46.321 1.00 48.18 250 ARG A C 1
ATOM 1948 O O . ARG A 1 250 ? -9.599 -13.499 46.871 1.00 43.02 250 ARG A O 1
ATOM 1956 N N . ILE A 1 251 ? -8.240 -14.536 45.407 1.00 38.95 251 ILE A N 1
ATOM 1957 C CA . ILE A 1 251 ? -9.283 -15.480 45.037 1.00 31.03 251 ILE A CA 1
ATOM 1958 C C . ILE A 1 251 ? -9.625 -16.433 46.205 1.00 37.60 251 ILE A C 1
ATOM 1959 O O . ILE A 1 251 ? -10.768 -16.875 46.370 1.00 31.81 251 ILE A O 1
ATOM 1964 N N . HIS A 1 252 ? -8.611 -16.757 47.001 1.00 45.82 252 HIS A N 1
ATOM 1965 C CA . HIS A 1 252 ? -8.800 -17.608 48.176 1.00 49.47 252 HIS A CA 1
ATOM 1966 C C . HIS A 1 252 ? -9.709 -16.896 49.198 1.00 41.27 252 HIS A C 1
ATOM 1967 O O . HIS A 1 252 ? -10.648 -17.491 49.725 1.00 47.62 252 HIS A O 1
ATOM 1974 N N . GLN A 1 253 ? -9.426 -15.631 49.458 1.00 35.43 253 GLN A N 1
ATOM 1975 C CA . GLN A 1 253 ? -10.292 -14.911 50.383 1.00 48.21 253 GLN A CA 1
ATOM 1976 C C . GLN A 1 253 ? -11.675 -14.596 49.856 1.00 49.85 253 GLN A C 1
ATOM 1977 O O . GLN A 1 253 ? -12.613 -14.519 50.659 1.00 53.33 253 GLN A O 1
ATOM 1983 N N . TRP A 1 254 ? -11.831 -14.455 48.533 1.00 38.99 254 TRP A N 1
ATOM 1984 C CA . TRP A 1 254 ? -13.188 -14.362 47.982 1.00 33.77 254 TRP A CA 1
ATOM 1985 C C . TRP A 1 254 ? -13.935 -15.622 48.372 1.00 45.34 254 TRP A C 1
ATOM 1986 O O . TRP A 1 254 ? -15.102 -15.548 48.769 1.00 42.75 254 TRP A O 1
ATOM 1997 N N . ARG A 1 255 ? -13.282 -16.785 48.275 1.00 39.16 255 ARG A N 1
ATOM 1998 C CA . ARG A 1 255 ? -14.043 -18.033 48.411 1.00 37.15 255 ARG A CA 1
ATOM 1999 C C . ARG A 1 255 ? -14.457 -18.346 49.841 1.00 48.91 255 ARG A C 1
ATOM 2000 O O . ARG A 1 255 ? -15.297 -19.222 50.092 1.00 47.07 255 ARG A O 1
ATOM 2008 N N . GLN A 1 256 ? -13.861 -17.656 50.789 1.00 46.00 256 GLN A N 1
ATOM 2009 C CA . GLN A 1 256 ? -14.168 -17.981 52.162 1.00 54.46 256 GLN A CA 1
ATOM 2010 C C . GLN A 1 256 ? -15.056 -16.884 52.741 1.00 55.29 256 GLN A C 1
ATOM 2011 O O . GLN A 1 256 ? -15.717 -17.093 53.757 1.00 58.63 256 GLN A O 1
ATOM 2017 N N . GLU A 1 257 ? -15.044 -15.715 52.093 1.00 51.13 257 GLU A N 1
ATOM 2018 C CA . GLU A 1 257 ? -15.938 -14.622 52.442 1.00 47.48 257 GLU A CA 1
ATOM 2019 C C . GLU A 1 257 ? -17.235 -14.592 51.653 1.00 49.94 257 GLU A C 1
ATOM 2020 O O . GLU A 1 257 ? -18.118 -13.801 51.993 1.00 50.46 257 GLU A O 1
ATOM 2026 N N . MET A 1 258 ? -17.373 -15.423 50.616 1.00 45.59 258 MET A N 1
ATOM 2027 C CA . MET A 1 258 ? -18.635 -15.433 49.856 1.00 41.11 258 MET A CA 1
ATOM 2028 C C . MET A 1 258 ? -19.656 -16.334 50.542 1.00 46.56 258 MET A C 1
ATOM 2029 O O . MET A 1 258 ? -19.295 -17.343 51.162 1.00 43.19 258 MET A O 1
ATOM 2034 N N . ARG A 1 259 ? -20.930 -15.966 50.441 1.00 38.81 259 ARG A N 1
ATOM 2035 C CA . ARG A 1 259 ? -22.006 -16.808 50.978 1.00 41.62 259 ARG A CA 1
ATOM 2036 C C . ARG A 1 259 ? -23.123 -16.832 49.951 1.00 32.99 259 ARG A C 1
ATOM 2037 O O . ARG A 1 259 ? -23.265 -15.869 49.170 1.00 44.79 259 ARG A O 1
ATOM 2045 N N . LYS A 1 260 ? -23.835 -17.951 49.895 1.00 37.10 260 LYS A N 1
ATOM 2046 C CA . LYS A 1 260 ? -25.043 -18.095 49.090 1.00 44.20 260 LYS A CA 1
ATOM 2047 C C . LYS A 1 260 ? -26.075 -17.034 49.475 1.00 52.86 260 LYS A C 1
ATOM 2048 O O . LYS A 1 260 ? -26.214 -16.662 50.667 1.00 50.48 260 LYS A O 1
ATOM 2054 N N . ILE A 1 261 ? -26.804 -16.560 48.472 1.00 47.70 261 ILE A N 1
ATOM 2055 C CA . ILE A 1 261 ? -27.807 -15.535 48.675 1.00 47.49 261 ILE A CA 1
ATOM 2056 C C . ILE A 1 261 ? -28.570 -15.407 47.387 1.00 48.58 261 ILE A C 1
ATOM 2057 O O . ILE A 1 261 ? -27.985 -15.481 46.320 1.00 43.59 261 ILE A O 1
ATOM 2062 N N . SER A 1 262 ? -29.886 -15.274 47.492 1.00 47.65 262 SER A N 1
ATOM 2063 C CA . SER A 1 262 ? -30.769 -15.149 46.336 1.00 39.17 262 SER A CA 1
ATOM 2064 C C . SER A 1 262 ? -30.408 -13.921 45.562 1.00 41.24 262 SER A C 1
ATOM 2065 O O . SER A 1 262 ? -30.173 -12.844 46.145 1.00 36.81 262 SER A O 1
ATOM 2068 N N . LYS A 1 263 ? -30.338 -14.063 44.244 1.00 45.91 263 LYS A N 1
ATOM 2069 C CA . LYS A 1 263 ? -29.995 -12.913 43.416 1.00 43.96 263 LYS A CA 1
ATOM 2070 C C . LYS A 1 263 ? -30.596 -13.135 42.043 1.00 35.20 263 LYS A C 1
ATOM 2071 O O . LYS A 1 263 ? -30.684 -14.276 41.575 1.00 36.54 263 LYS A O 1
ATOM 2077 N N . GLN A 1 264 ? -31.059 -12.054 41.416 1.00 39.55 264 GLN A N 1
ATOM 2078 C CA . GLN A 1 264 ? -31.409 -12.158 40.015 1.00 43.11 264 GLN A CA 1
ATOM 2079 C C . GLN A 1 264 ? -30.196 -11.654 39.229 1.00 41.43 264 GLN A C 1
ATOM 2080 O O . GLN A 1 264 ? -29.809 -10.484 39.335 1.00 42.13 264 GLN A O 1
ATOM 2086 N N . LEU A 1 265 ? -29.579 -12.573 38.480 1.00 35.59 265 LEU A N 1
ATOM 2087 C CA . LEU A 1 265 ? -28.356 -12.295 37.726 1.00 32.70 265 LEU A CA 1
ATOM 2088 C C . LEU A 1 265 ? -28.677 -12.171 36.246 1.00 26.78 265 LEU A C 1
ATOM 2089 O O . LEU A 1 265 ? -29.426 -13.010 35.702 1.00 31.17 265 LEU A O 1
ATOM 2094 N N . SER A 1 266 ? -28.150 -11.130 35.604 1.00 27.32 266 SER A N 1
ATOM 2095 C CA . SER A 1 266 ? -28.311 -10.965 34.163 1.00 30.94 266 SER A CA 1
ATOM 2096 C C . SER A 1 266 ? -26.920 -10.770 33.581 1.00 27.92 266 SER A C 1
ATOM 2097 O O . SER A 1 266 ? -26.182 -9.890 34.040 1.00 31.03 266 SER A O 1
ATOM 2100 N N . ILE A 1 267 ? -26.593 -11.556 32.547 1.00 24.27 267 ILE A N 1
ATOM 2101 C CA . ILE A 1 267 ? -25.250 -11.511 32.003 1.00 24.92 267 ILE A CA 1
ATOM 2102 C C . ILE A 1 267 ? -25.363 -11.671 30.510 1.00 21.23 267 ILE A C 1
ATOM 2103 O O . ILE A 1 267 ? -26.204 -12.440 30.020 1.00 27.36 267 ILE A O 1
ATOM 2108 N N . PRO A 1 268 ? -24.506 -10.989 29.775 1.00 23.29 268 PRO A N 1
ATOM 2109 C CA . PRO A 1 268 ? -24.604 -11.135 28.321 1.00 25.83 268 PRO A CA 1
ATOM 2110 C C . PRO A 1 268 ? -24.260 -12.540 27.875 1.00 31.29 268 PRO A C 1
ATOM 2111 O O . PRO A 1 268 ? -23.346 -13.156 28.447 1.00 26.80 268 PRO A O 1
ATOM 2115 N N . ARG A 1 269 ? -24.958 -12.997 26.840 1.00 25.31 269 ARG A N 1
ATOM 2116 C CA . ARG A 1 269 ? -24.521 -14.150 26.068 1.00 26.74 269 ARG A CA 1
ATOM 2117 C C . ARG A 1 269 ? -23.320 -13.687 25.243 1.00 26.86 269 ARG A C 1
ATOM 2118 O O . ARG A 1 269 ? -23.299 -12.587 24.645 1.00 25.08 269 ARG A O 1
ATOM 2126 N N . PHE A 1 270 ? -22.227 -14.458 25.250 1.00 21.43 270 PHE A N 1
ATOM 2127 C CA . PHE A 1 270 ? -21.101 -14.014 24.419 1.00 22.59 270 PHE A CA 1
ATOM 2128 C C . PHE A 1 270 ? -20.164 -15.207 24.123 1.00 21.89 270 PHE A C 1
ATOM 2129 O O . PHE A 1 270 ? -20.250 -16.243 24.801 1.00 22.87 270 PHE A O 1
ATOM 2137 N N . SER A 1 271 ? -19.355 -15.018 23.076 1.00 25.79 271 SER A N 1
ATOM 2138 C CA . SER A 1 271 ? -18.339 -15.960 22.616 1.00 26.66 271 SER A CA 1
ATOM 2139 C C . SER A 1 271 ? -17.091 -15.156 22.419 1.00 29.82 271 SER A C 1
ATOM 2140 O O . SER A 1 271 ? -17.133 -13.981 22.025 1.00 27.76 271 SER A O 1
ATOM 2143 N N . MET A 1 272 ? -15.970 -15.794 22.711 1.00 21.94 272 MET A N 1
ATOM 2144 C CA . MET A 1 272 ? -14.695 -15.127 22.507 1.00 22.64 272 MET A CA 1
ATOM 2145 C C . MET A 1 272 ? -13.746 -16.139 21.805 1.00 26.31 272 MET A C 1
ATOM 2146 O O . MET A 1 272 ? -13.829 -17.375 22.005 1.00 20.08 272 MET A O 1
ATOM 2151 N N . ASP A 1 273 ? -12.921 -15.631 20.916 1.00 27.74 273 ASP A N 1
ATOM 2152 C CA . ASP A 1 273 ? -11.883 -16.471 20.304 1.00 23.22 273 ASP A CA 1
ATOM 2153 C C . ASP A 1 273 ? -10.647 -15.574 20.310 1.00 20.98 273 ASP A C 1
ATOM 2154 O O . ASP A 1 273 ? -10.486 -14.701 19.424 1.00 34.02 273 ASP A O 1
ATOM 2159 N N . THR A 1 274 ? -9.808 -15.698 21.349 1.00 21.37 274 THR A N 1
ATOM 2160 C CA . THR A 1 274 ? -8.721 -14.740 21.475 1.00 22.64 274 THR A CA 1
ATOM 2161 C C . THR A 1 274 ? -7.418 -15.391 20.988 1.00 28.93 274 THR A C 1
ATOM 2162 O O . THR A 1 274 ? -7.031 -16.462 21.457 1.00 23.06 274 THR A O 1
ATOM 2166 N N . GLU A 1 275 ? -6.752 -14.751 20.045 1.00 26.71 275 GLU A N 1
ATOM 2167 C CA . GLU A 1 275 ? -5.426 -15.228 19.623 1.00 30.91 275 GLU A CA 1
ATOM 2168 C C . GLU A 1 275 ? -4.464 -14.237 20.167 1.00 30.73 275 GLU A C 1
ATOM 2169 O O . GLU A 1 275 ? -4.680 -13.006 20.006 1.00 33.75 275 GLU A O 1
ATOM 2175 N N . ILE A 1 276 ? -3.402 -14.703 20.813 1.00 27.04 276 ILE A N 1
ATOM 2176 C CA . ILE A 1 276 ? -2.438 -13.732 21.273 1.00 26.60 276 ILE A CA 1
ATOM 2177 C C . ILE A 1 276 ? -1.022 -14.206 21.123 1.00 27.03 276 ILE A C 1
ATOM 2178 O O . ILE A 1 276 ? -0.707 -15.357 21.382 1.00 23.42 276 ILE A O 1
ATOM 2183 N N . ASP A 1 277 ? -0.163 -13.280 20.734 1.00 23.28 277 ASP A N 1
ATOM 2184 C CA . ASP A 1 277 ? 1.248 -13.533 20.648 1.00 25.07 277 ASP A CA 1
ATOM 2185 C C . ASP A 1 277 ? 1.729 -12.916 21.949 1.00 27.92 277 ASP A C 1
ATOM 2186 O O . ASP A 1 277 ? 1.591 -11.686 22.152 1.00 26.51 277 ASP A O 1
ATOM 2191 N N . LEU A 1 278 ? 2.326 -13.728 22.819 1.00 22.91 278 LEU A N 1
ATOM 2192 C CA . LEU A 1 278 ? 2.662 -13.231 24.156 1.00 20.04 278 LEU A CA 1
ATOM 2193 C C . LEU A 1 278 ? 3.996 -12.525 24.285 1.00 20.25 278 LEU A C 1
ATOM 2194 O O . LEU A 1 278 ? 4.383 -12.186 25.408 1.00 26.42 278 LEU A O 1
ATOM 2199 N N . LYS A 1 279 ? 4.689 -12.283 23.177 1.00 23.70 279 LYS A N 1
ATOM 2200 C CA . LYS A 1 279 ? 5.947 -11.535 23.305 1.00 22.53 279 LYS A CA 1
ATOM 2201 C C . LYS A 1 279 ? 5.797 -10.225 24.050 1.00 24.83 279 LYS A C 1
ATOM 2202 O O . LYS A 1 279 ? 6.582 -9.914 24.970 1.00 24.53 279 LYS A O 1
ATOM 2208 N N . SER A 1 280 ? 4.859 -9.387 23.622 1.00 25.89 280 SER A N 1
ATOM 2209 C CA . SER A 1 280 ? 4.865 -8.005 24.174 1.00 26.00 280 SER A CA 1
ATOM 2210 C C . SER A 1 280 ? 4.569 -8.039 25.700 1.00 24.85 280 SER A C 1
ATOM 2211 O O . SER A 1 280 ? 5.253 -7.409 26.535 1.00 27.81 280 SER A O 1
ATOM 2214 N N . THR A 1 281 ? 3.611 -8.864 26.086 1.00 22.16 281 THR A N 1
ATOM 2215 C CA . THR A 1 281 ? 3.296 -9.030 27.502 1.00 26.86 281 THR A CA 1
ATOM 2216 C C . THR A 1 281 ? 4.437 -9.624 28.334 1.00 34.21 281 THR A C 1
ATOM 2217 O O . THR A 1 281 ? 4.731 -9.124 29.433 1.00 25.97 281 THR A O 1
ATOM 2221 N N . LEU A 1 282 ? 5.039 -10.720 27.869 1.00 26.10 282 LEU A N 1
ATOM 2222 C CA . LEU A 1 282 ? 6.132 -11.307 28.640 1.00 22.06 282 LEU A CA 1
ATOM 2223 C C . LEU A 1 282 ? 7.300 -10.349 28.758 1.00 19.90 282 LEU A C 1
ATOM 2224 O O . LEU A 1 282 ? 8.014 -10.344 29.769 1.00 28.21 282 LEU A O 1
ATOM 2229 N N . SER A 1 283 ? 7.569 -9.583 27.722 1.00 18.51 283 SER A N 1
ATOM 2230 C CA . SER A 1 283 ? 8.643 -8.626 27.803 1.00 22.76 283 SER A CA 1
ATOM 2231 C C . SER A 1 283 ? 8.334 -7.532 28.834 1.00 33.51 283 SER A C 1
ATOM 2232 O O . SER A 1 283 ? 9.235 -7.023 29.508 1.00 26.41 283 SER A O 1
ATOM 2235 N N . ARG A 1 284 ? 7.062 -7.152 28.946 1.00 32.32 284 ARG A N 1
ATOM 2236 C CA . ARG A 1 284 ? 6.684 -6.151 29.949 1.00 30.00 284 ARG A CA 1
ATOM 2237 C C . ARG A 1 284 ? 6.873 -6.757 31.310 1.00 33.10 284 ARG A C 1
ATOM 2238 O O . ARG A 1 284 ? 7.116 -6.050 32.293 1.00 35.45 284 ARG A O 1
ATOM 2246 N N . MET A 1 285 ? 6.784 -8.080 31.385 1.00 28.77 285 MET A N 1
ATOM 2247 C CA . MET A 1 285 ? 7.087 -8.754 32.652 1.00 24.30 285 MET A CA 1
ATOM 2248 C C . MET A 1 285 ? 8.584 -9.006 32.912 1.00 28.89 285 MET A C 1
ATOM 2249 O O . MET A 1 285 ? 8.936 -9.703 33.885 1.00 27.20 285 MET A O 1
ATOM 2254 N N . GLY A 1 286 ? 9.468 -8.418 32.101 1.00 24.59 286 GLY A N 1
ATOM 2255 C CA . GLY A 1 286 ? 10.891 -8.667 32.345 1.00 29.96 286 GLY A CA 1
ATOM 2256 C C . GLY A 1 286 ? 11.461 -9.951 31.691 1.00 27.85 286 GLY A C 1
ATOM 2257 O O . GLY A 1 286 ? 12.628 -10.305 31.965 1.00 27.76 286 GLY A O 1
ATOM 2258 N N . LEU A 1 287 ? 10.686 -10.635 30.842 1.00 24.14 287 LEU A N 1
ATOM 2259 C CA . LEU A 1 287 ? 11.163 -11.874 30.183 1.00 22.41 287 LEU A CA 1
ATOM 2260 C C . LEU A 1 287 ? 11.604 -11.670 28.716 1.00 25.02 287 LEU A C 1
ATOM 2261 O O . LEU A 1 287 ? 11.762 -12.646 27.962 1.00 26.18 287 LEU A O 1
ATOM 2266 N N . GLY A 1 288 ? 11.901 -10.421 28.343 1.00 20.10 288 GLY A N 1
ATOM 2267 C CA . GLY A 1 288 ? 12.343 -10.099 27.003 1.00 19.95 288 GLY A CA 1
ATOM 2268 C C . GLY A 1 288 ? 13.542 -10.927 26.512 1.00 24.15 288 GLY A C 1
ATOM 2269 O O . GLY A 1 288 ? 13.644 -11.227 25.326 1.00 20.05 288 GLY A O 1
ATOM 2270 N N . ASP A 1 289 ? 14.486 -11.255 27.404 1.00 21.41 289 ASP A N 1
ATOM 2271 C CA . ASP A 1 289 ? 15.703 -11.913 26.966 1.00 25.36 289 ASP A CA 1
ATOM 2272 C C . ASP A 1 289 ? 15.460 -13.300 26.401 1.00 23.92 289 ASP A C 1
ATOM 2273 O O . ASP A 1 289 ? 16.328 -13.799 25.701 1.00 25.89 289 ASP A O 1
ATOM 2278 N N . ILE A 1 290 ? 14.326 -13.954 26.734 1.00 22.75 290 ILE A N 1
ATOM 2279 C CA . ILE A 1 290 ? 14.098 -15.299 26.176 1.00 23.81 290 ILE A CA 1
ATOM 2280 C C . ILE A 1 290 ? 13.945 -15.212 24.664 1.00 25.80 290 ILE A C 1
ATOM 2281 O O . ILE A 1 290 ? 14.089 -16.207 23.954 1.00 19.84 290 ILE A O 1
ATOM 2286 N N . PHE A 1 291 ? 13.691 -14.001 24.157 1.00 22.07 291 PHE A N 1
ATOM 2287 C CA . PHE A 1 291 ? 13.518 -13.789 22.698 1.00 17.31 291 PHE A CA 1
ATOM 2288 C C . PHE A 1 291 ? 14.753 -13.225 22.028 1.00 14.21 291 PHE A C 1
ATOM 2289 O O . PHE A 1 291 ? 14.743 -12.929 20.807 1.00 20.61 291 PHE A O 1
ATOM 2297 N N . SER A 1 292 ? 15.818 -13.010 22.809 1.00 20.75 292 SER A N 1
ATOM 2298 C CA . SER A 1 292 ? 16.990 -12.341 22.283 1.00 17.50 292 SER A CA 1
ATOM 2299 C C . SER A 1 292 ? 17.994 -13.408 21.765 1.00 22.39 292 SER A C 1
ATOM 2300 O O . SER A 1 292 ? 18.410 -14.286 22.498 1.00 21.34 292 SER A O 1
ATOM 2303 N N . GLN A 1 293 ? 18.397 -13.245 20.521 1.00 21.50 293 GLN A N 1
ATOM 2304 C CA . GLN A 1 293 ? 19.363 -14.132 19.894 1.00 26.65 293 GLN A CA 1
ATOM 2305 C C . GLN A 1 293 ? 20.682 -14.063 20.652 1.00 25.74 293 GLN A C 1
ATOM 2306 O O . GLN A 1 293 ? 21.356 -15.091 20.876 1.00 29.10 293 GLN A O 1
ATOM 2312 N N . SER A 1 294 ? 21.052 -12.870 21.113 1.00 31.20 294 SER A N 1
ATOM 2313 C CA . SER A 1 294 ? 22.303 -12.771 21.864 1.00 29.09 294 SER A CA 1
ATOM 2314 C C . SER A 1 294 ? 22.194 -13.173 23.352 1.00 31.98 294 SER A C 1
ATOM 2315 O O . SER A 1 294 ? 23.162 -13.615 23.944 1.00 31.60 294 SER A O 1
ATOM 2318 N N . ARG A 1 295 ? 21.042 -13.004 23.986 1.00 23.33 295 ARG A N 1
ATOM 2319 C CA . ARG A 1 295 ? 21.017 -13.194 25.440 1.00 19.39 295 ARG A CA 1
ATOM 2320 C C . ARG A 1 295 ? 20.308 -14.465 25.848 1.00 22.67 295 ARG A C 1
ATOM 2321 O O . ARG A 1 295 ? 20.374 -14.858 27.028 1.00 24.14 295 ARG A O 1
ATOM 2329 N N . ALA A 1 296 ? 19.561 -15.101 24.936 1.00 19.15 296 ALA A N 1
ATOM 2330 C CA . ALA A 1 296 ? 18.805 -16.269 25.443 1.00 25.84 296 ALA A CA 1
ATOM 2331 C C . ALA A 1 296 ? 19.720 -17.502 25.517 1.00 29.73 296 ALA A C 1
ATOM 2332 O O . ALA A 1 296 ? 20.521 -17.731 24.598 1.00 24.70 296 ALA A O 1
ATOM 2334 N N . ASP A 1 297 ? 19.567 -18.286 26.590 1.00 24.04 297 ASP A N 1
ATOM 2335 C CA . ASP A 1 297 ? 20.324 -19.526 26.765 1.00 29.61 297 ASP A CA 1
ATOM 2336 C C . ASP A 1 297 ? 19.388 -20.740 26.843 1.00 21.27 297 ASP A C 1
ATOM 2337 O O . ASP A 1 297 ? 18.857 -21.105 27.923 1.00 24.27 297 ASP A O 1
ATOM 2342 N N . PHE A 1 298 ? 19.169 -21.363 25.684 1.00 17.57 298 PHE A N 1
ATOM 2343 C CA . PHE A 1 298 ? 18.437 -22.622 25.647 1.00 20.56 298 PHE A CA 1
ATOM 2344 C C . PHE A 1 298 ? 19.364 -23.812 25.355 1.00 21.02 298 PHE A C 1
ATOM 2345 O O . PHE A 1 298 ? 19.040 -24.694 24.533 1.00 21.01 298 PHE A O 1
ATOM 2353 N N . SER A 1 299 ? 20.432 -23.883 26.139 1.00 20.73 299 SER A N 1
ATOM 2354 C CA . SER A 1 299 ? 21.461 -24.916 25.973 1.00 28.54 299 SER A CA 1
ATOM 2355 C C . SER A 1 299 ? 20.902 -26.329 26.154 1.00 27.31 299 SER A C 1
ATOM 2356 O O . SER A 1 299 ? 21.475 -27.309 25.656 1.00 28.68 299 SER A O 1
ATOM 2359 N N . ARG A 1 300 ? 19.839 -26.424 26.940 1.00 20.33 300 ARG A N 1
ATOM 2360 C CA . ARG A 1 300 ? 19.189 -27.697 27.152 1.00 23.12 300 ARG A CA 1
ATOM 2361 C C . ARG A 1 300 ? 18.422 -28.156 25.940 1.00 28.14 300 ARG A C 1
ATOM 2362 O O . ARG A 1 300 ? 18.160 -29.377 25.815 1.00 25.51 300 ARG A O 1
ATOM 2370 N N . ILE A 1 301 ? 18.087 -27.227 25.036 1.00 22.32 301 ILE A N 1
ATOM 2371 C CA . ILE A 1 301 ? 17.452 -27.649 23.774 1.00 21.39 301 ILE A CA 1
ATOM 2372 C C . ILE A 1 301 ? 18.532 -28.087 22.790 1.00 23.66 301 ILE A C 1
ATOM 2373 O O . ILE A 1 301 ? 18.451 -29.166 22.178 1.00 22.61 301 ILE A O 1
ATOM 2378 N N . THR A 1 302 ? 19.572 -27.270 22.648 1.00 20.78 302 THR A N 1
ATOM 2379 C CA . THR A 1 302 ? 20.604 -27.583 21.687 1.00 26.53 302 THR A CA 1
ATOM 2380 C C . THR A 1 302 ? 21.864 -26.874 22.137 1.00 30.01 302 THR A C 1
ATOM 2381 O O . THR A 1 302 ? 21.816 -25.772 22.700 1.00 23.50 302 THR A O 1
ATOM 2385 N N . THR A 1 303 ? 23.010 -27.494 21.903 1.00 31.48 303 THR A N 1
ATOM 2386 C CA . THR A 1 303 ? 24.259 -26.803 22.298 1.00 34.58 303 THR A CA 1
ATOM 2387 C C . THR A 1 303 ? 25.044 -26.433 21.082 1.00 34.83 303 THR A C 1
ATOM 2388 O O . THR A 1 303 ? 26.106 -25.838 21.181 1.00 45.83 303 THR A O 1
ATOM 2392 N N . GLU A 1 304 ? 24.538 -26.771 19.914 1.00 41.36 304 GLU A N 1
ATOM 2393 C CA . GLU A 1 304 ? 25.410 -26.710 18.742 1.00 50.46 304 GLU A CA 1
ATOM 2394 C C . GLU A 1 304 ? 25.411 -25.308 18.148 1.00 56.22 304 GLU A C 1
ATOM 2395 O O . GLU A 1 304 ? 26.248 -24.985 17.278 1.00 52.91 304 GLU A O 1
ATOM 2401 N N . GLU A 1 305 ? 24.498 -24.458 18.640 1.00 45.50 305 GLU A N 1
ATOM 2402 C CA . GLU A 1 305 ? 24.289 -23.152 18.012 1.00 40.92 305 GLU A CA 1
ATOM 2403 C C . GLU A 1 305 ? 23.427 -22.299 18.926 1.00 39.72 305 GLU A C 1
ATOM 2404 O O . GLU A 1 305 ? 22.729 -22.860 19.784 1.00 31.28 305 GLU A O 1
ATOM 2410 N N . PRO A 1 306 ? 23.463 -20.962 18.730 1.00 33.18 306 PRO A N 1
ATOM 2411 C CA . PRO A 1 306 ? 22.569 -20.024 19.413 1.00 37.90 306 PRO A CA 1
ATOM 2412 C C . PRO A 1 306 ? 21.099 -20.343 19.112 1.00 31.62 306 PRO A C 1
ATOM 2413 O O . PRO A 1 306 ? 20.766 -20.787 17.989 1.00 27.47 306 PRO A O 1
ATOM 2417 N N . LEU A 1 307 ? 20.230 -20.050 20.074 1.00 27.22 307 LEU A N 1
ATOM 2418 C CA . LEU A 1 307 ? 18.809 -20.360 19.907 1.00 22.77 307 LEU A CA 1
ATOM 2419 C C . LEU A 1 307 ? 18.037 -19.536 20.911 1.00 21.82 307 LEU A C 1
ATOM 2420 O O . LEU A 1 307 ? 18.381 -19.500 22.116 1.00 19.46 307 LEU A O 1
ATOM 2425 N N . CYS A 1 308 ? 17.026 -18.832 20.407 1.00 20.07 308 CYS A N 1
ATOM 2426 C CA . CYS A 1 308 ? 16.093 -18.070 21.286 1.00 20.20 308 CYS A CA 1
ATOM 2427 C C . CYS A 1 308 ? 14.655 -18.423 20.854 1.00 28.85 308 CYS A C 1
ATOM 2428 O O . CYS A 1 308 ? 14.432 -18.975 19.766 1.00 27.64 308 CYS A O 1
ATOM 2431 N N . VAL A 1 309 ? 13.691 -18.106 21.706 1.00 22.30 309 VAL A N 1
ATOM 2432 C CA . VAL A 1 309 ? 12.289 -18.337 21.369 1.00 19.77 309 VAL A CA 1
ATOM 2433 C C . VAL A 1 309 ? 11.931 -17.474 20.171 1.00 22.83 309 VAL A C 1
ATOM 2434 O O . VAL A 1 309 ? 12.168 -16.227 20.204 1.00 23.07 309 VAL A O 1
ATOM 2438 N N . SER A 1 310 ? 11.272 -18.070 19.159 1.00 23.18 310 SER A N 1
ATOM 2439 C CA . SER A 1 310 ? 10.704 -17.268 18.050 1.00 27.27 310 SER A CA 1
ATOM 2440 C C . SER A 1 310 ? 9.325 -16.682 18.450 1.00 26.18 310 SER A C 1
ATOM 2441 O O . SER A 1 310 ? 9.130 -15.484 18.276 1.00 25.16 310 SER A O 1
ATOM 2444 N N . LYS A 1 311 ? 8.410 -17.512 18.981 1.00 23.55 311 LYS A N 1
ATOM 2445 C CA . LYS A 1 311 ? 7.041 -17.076 19.315 1.00 21.20 311 LYS A CA 1
ATOM 2446 C C . LYS A 1 311 ? 6.530 -17.855 20.498 1.00 25.52 311 LYS A C 1
ATOM 2447 O O . LYS A 1 311 ? 6.805 -19.038 20.632 1.00 20.53 311 LYS A O 1
ATOM 2453 N N . VAL A 1 312 ? 5.753 -17.185 21.342 1.00 19.82 312 VAL A N 1
ATOM 2454 C CA . VAL A 1 312 ? 4.904 -17.838 22.298 1.00 19.75 312 VAL A CA 1
ATOM 2455 C C . VAL A 1 312 ? 3.447 -17.419 22.009 1.00 25.35 312 VAL A C 1
ATOM 2456 O O . VAL A 1 312 ? 3.124 -16.210 22.022 1.00 21.57 312 VAL A O 1
ATOM 2460 N N . LEU A 1 313 ? 2.612 -18.412 21.676 1.00 21.01 313 LEU A N 1
ATOM 2461 C CA . LEU A 1 313 ? 1.290 -18.143 21.097 1.00 19.96 313 LEU A CA 1
ATOM 2462 C C . LEU A 1 313 ? 0.234 -18.838 21.896 1.00 24.75 313 LEU A C 1
ATOM 2463 O O . LEU A 1 313 ? 0.392 -20.005 22.252 1.00 22.81 313 LEU A O 1
ATOM 2468 N N . GLN A 1 314 ? -0.889 -18.166 22.155 1.00 15.53 314 GLN A N 1
ATOM 2469 C CA . GLN A 1 314 ? -1.958 -18.877 22.792 1.00 14.47 314 GLN A CA 1
ATOM 2470 C C . GLN A 1 314 ? -3.210 -18.568 21.970 1.00 20.41 314 GLN A C 1
ATOM 2471 O O . GLN A 1 314 ? -3.329 -17.435 21.410 1.00 23.33 314 GLN A O 1
ATOM 2477 N N . ARG A 1 315 ? -4.107 -19.546 21.890 1.00 18.85 315 ARG A N 1
ATOM 2478 C CA . ARG A 1 315 ? -5.428 -19.300 21.331 1.00 24.69 315 ARG A CA 1
ATOM 2479 C C . ARG A 1 315 ? -6.461 -19.943 22.211 1.00 26.34 315 ARG A C 1
ATOM 2480 O O . ARG A 1 315 ? -6.408 -21.146 22.489 1.00 21.59 315 ARG A O 1
ATOM 2488 N N . VAL A 1 316 ? -7.473 -19.165 22.609 1.00 18.86 316 VAL A N 1
ATOM 2489 C CA . VAL A 1 316 ? -8.405 -19.655 23.609 1.00 20.64 316 VAL A CA 1
ATOM 2490 C C . VAL A 1 316 ? -9.829 -19.306 23.124 1.00 24.01 316 VAL A C 1
ATOM 2491 O O . VAL A 1 316 ? -10.044 -18.240 22.544 1.00 25.26 316 VAL A O 1
ATOM 2495 N N . LYS A 1 317 ? -10.770 -20.209 23.340 1.00 27.99 317 LYS A N 1
ATOM 2496 C CA . LYS A 1 317 ? -12.064 -20.033 22.740 1.00 27.98 317 LYS A CA 1
ATOM 2497 C C . LYS A 1 317 ? -13.127 -20.594 23.673 1.00 27.37 317 LYS A C 1
ATOM 2498 O O . LYS A 1 317 ? -13.051 -21.707 24.196 1.00 22.93 317 LYS A O 1
ATOM 2504 N N . LEU A 1 318 ? -14.187 -19.816 23.860 1.00 27.10 318 LEU A N 1
ATOM 2505 C CA . LEU A 1 318 ? -15.262 -20.323 24.668 1.00 28.22 318 LEU A CA 1
ATOM 2506 C C . LEU A 1 318 ? -16.538 -19.625 24.262 1.00 25.10 318 LEU A C 1
ATOM 2507 O O . LEU A 1 318 ? -16.504 -18.510 23.687 1.00 22.81 318 LEU A O 1
ATOM 2512 N N . GLU A 1 319 ? -17.636 -20.303 24.545 1.00 23.55 319 GLU A N 1
ATOM 2513 C CA . GLU A 1 319 ? -18.955 -19.765 24.226 1.00 33.15 319 GLU A CA 1
ATOM 2514 C C . GLU A 1 319 ? -19.755 -19.792 25.515 1.00 33.10 319 GLU A C 1
ATOM 2515 O O . GLU A 1 319 ? -19.832 -20.845 26.169 1.00 34.66 319 GLU A O 1
ATOM 2521 N N . VAL A 1 320 ? -20.322 -18.637 25.897 1.00 30.74 320 VAL A N 1
ATOM 2522 C CA . VAL A 1 320 ? -21.081 -18.565 27.142 1.00 23.28 320 VAL A CA 1
ATOM 2523 C C . VAL A 1 320 ? -22.528 -18.358 26.716 1.00 27.44 320 VAL A C 1
ATOM 2524 O O . VAL A 1 320 ? -22.855 -17.332 26.119 1.00 25.69 320 VAL A O 1
ATOM 2528 N N . ASN A 1 321 ? -23.375 -19.347 26.987 1.00 26.50 321 ASN A N 1
ATOM 2529 C CA . ASN A 1 321 ? -24.792 -19.239 26.629 1.00 35.13 321 ASN A CA 1
ATOM 2530 C C . ASN A 1 321 ? -25.680 -19.941 27.662 1.00 34.62 321 ASN A C 1
ATOM 2531 O O . ASN A 1 321 ? -25.251 -20.203 28.819 1.00 30.07 321 ASN A O 1
ATOM 2536 N N . GLU A 1 322 ? -26.909 -20.256 27.247 1.00 23.86 322 GLU A N 1
ATOM 2537 C CA . GLU A 1 322 ? -27.976 -20.645 28.199 1.00 34.25 322 GLU A CA 1
ATOM 2538 C C . GLU A 1 322 ? -27.892 -22.082 28.651 1.00 32.13 322 GLU A C 1
ATOM 2539 O O . GLU A 1 322 ? -28.366 -22.459 29.755 1.00 32.21 322 GLU A O 1
ATOM 2545 N N . GLU A 1 323 ? -27.284 -22.889 27.790 1.00 28.92 323 GLU A N 1
ATOM 2546 C CA . GLU A 1 323 ? -27.192 -24.354 27.997 1.00 38.11 323 GLU A CA 1
ATOM 2547 C C . GLU A 1 323 ? -26.782 -24.808 29.406 1.00 31.02 323 GLU A C 1
ATOM 2548 O O . GLU A 1 323 ? -25.721 -24.433 29.929 1.00 39.77 323 GLU A O 1
ATOM 2554 N N . GLY A 1 324 ? -27.662 -25.627 29.987 1.00 30.40 324 GLY A N 1
ATOM 2555 C CA . GLY A 1 324 ? -27.499 -26.176 31.317 1.00 34.40 324 GLY A CA 1
ATOM 2556 C C . GLY A 1 324 ? -27.859 -27.650 31.278 1.00 35.88 324 GLY A C 1
ATOM 2557 O O . GLY A 1 324 ? -28.159 -28.173 30.191 1.00 43.80 324 GLY A O 1
ATOM 2558 N N . THR A 1 325 ? -27.772 -28.315 32.437 1.00 37.44 325 THR A N 1
ATOM 2559 C CA . THR A 1 325 ? -27.944 -29.785 32.541 1.00 45.06 325 THR A CA 1
ATOM 2560 C C . THR A 1 325 ? -29.297 -30.158 31.968 1.00 49.82 325 THR A C 1
ATOM 2561 O O . THR A 1 325 ? -30.329 -29.683 32.471 1.00 42.52 325 THR A O 1
ATOM 2565 N N . LYS A 1 326 ? -29.279 -30.992 30.927 1.00 61.57 326 LYS A N 1
ATOM 2566 C CA . LYS A 1 326 ? -30.483 -31.417 30.217 1.00 70.22 326 LYS A CA 1
ATOM 2567 C C . LYS A 1 326 ? -31.580 -31.913 31.165 1.00 68.13 326 LYS A C 1
ATOM 2568 O O . LYS A 1 326 ? -31.299 -32.652 32.123 1.00 58.69 326 LYS A O 1
ATOM 2574 N N . GLY A 1 327 ? -32.815 -31.468 30.913 1.00 67.14 327 GLY A N 1
ATOM 2575 C CA . GLY A 1 327 ? -33.955 -31.891 31.703 1.00 69.54 327 GLY A CA 1
ATOM 2576 C C . GLY A 1 327 ? -34.012 -31.253 33.080 1.00 67.21 327 GLY A C 1
ATOM 2577 O O . GLY A 1 327 ? -34.917 -31.559 33.865 1.00 63.62 327 GLY A O 1
ATOM 2578 N N . SER A 1 328 ? -33.040 -30.384 33.378 1.00 65.55 328 SER A N 1
ATOM 2579 C CA . SER A 1 328 ? -33.088 -29.544 34.585 1.00 66.42 328 SER A CA 1
ATOM 2580 C C . SER A 1 328 ? -33.985 -28.293 34.423 1.00 62.52 328 SER A C 1
ATOM 2581 O O . SER A 1 328 ? -34.136 -27.742 33.310 1.00 54.17 328 SER A O 1
ATOM 2584 N N . SER A 1 329 ? -34.570 -27.856 35.540 1.00 62.04 329 SER A N 1
ATOM 2585 C CA . SER A 1 329 ? -35.413 -26.657 35.566 1.00 62.83 329 SER A CA 1
ATOM 2586 C C . SER A 1 329 ? -34.598 -25.362 35.734 1.00 58.58 329 SER A C 1
ATOM 2587 O O . SER A 1 329 ? -33.730 -25.244 36.630 1.00 50.96 329 SER A O 1
ATOM 2590 N N . ALA A 1 330 ? -34.904 -24.399 34.864 1.00 65.08 330 ALA A N 1
ATOM 2591 C CA . ALA A 1 330 ? -34.386 -23.033 34.947 1.00 60.01 330 ALA A CA 1
ATOM 2592 C C . ALA A 1 330 ? -34.789 -22.306 36.238 1.00 66.09 330 ALA A C 1
ATOM 2593 O O . ALA A 1 330 ? -34.205 -21.269 36.581 1.00 67.15 330 ALA A O 1
ATOM 2595 N N . THR A 1 331 ? -35.786 -22.829 36.955 1.00 71.59 331 THR A N 1
ATOM 2596 C CA . THR A 1 331 ? -36.345 -22.066 38.077 1.00 78.52 331 THR A CA 1
ATOM 2597 C C . THR A 1 331 ? -36.388 -22.783 39.438 1.00 78.67 331 THR A C 1
ATOM 2598 O O . THR A 1 331 ? -36.730 -23.970 39.529 1.00 78.01 331 THR A O 1
ATOM 2602 N N . ALA A 1 332 ? -36.002 -22.033 40.475 1.00 80.81 332 ALA A N 1
ATOM 2603 C CA . ALA A 1 332 ? -36.056 -22.452 41.881 1.00 84.28 332 ALA A CA 1
ATOM 2604 C C . ALA A 1 332 ? -37.495 -22.765 42.339 1.00 86.04 332 ALA A C 1
ATOM 2605 O O . ALA A 1 332 ? -38.457 -22.443 41.634 1.00 83.60 332 ALA A O 1
ATOM 2607 N N . ALA A 1 333 ? -37.640 -23.400 43.505 1.00 87.15 333 ALA A N 1
ATOM 2608 C CA . ALA A 1 333 ? -38.956 -23.564 44.142 1.00 85.55 333 ALA A CA 1
ATOM 2609 C C . ALA A 1 333 ? -39.445 -22.206 44.665 1.00 81.71 333 ALA A C 1
ATOM 2610 O O . ALA A 1 333 ? -38.648 -21.432 45.207 1.00 82.86 333 ALA A O 1
ATOM 2612 N N . VAL A 1 334 ? -40.736 -21.905 44.504 1.00 78.08 334 VAL A N 1
ATOM 2613 C CA . VAL A 1 334 ? -41.244 -20.594 44.933 1.00 82.27 334 VAL A CA 1
ATOM 2614 C C . VAL A 1 334 ? -41.296 -20.382 46.460 1.00 79.31 334 VAL A C 1
ATOM 2615 O O . VAL A 1 334 ? -42.270 -20.764 47.114 1.00 83.17 334 VAL A O 1
ATOM 2619 N N . ILE A 1 335 ? -40.253 -19.755 47.012 1.00 70.44 335 ILE A N 1
ATOM 2620 C CA . ILE A 1 335 ? -40.258 -19.372 48.423 1.00 60.20 335 ILE A CA 1
ATOM 2621 C C . ILE A 1 335 ? -40.581 -17.886 48.588 1.00 54.72 335 ILE A C 1
ATOM 2622 O O . ILE A 1 335 ? -39.805 -17.011 48.172 1.00 55.05 335 ILE A O 1
ATOM 2627 N N . TYR A 1 336 ? -41.744 -17.615 49.176 1.00 53.84 336 TYR A N 1
ATOM 2628 C CA . TYR A 1 336 ? -42.134 -16.253 49.504 1.00 66.20 336 TYR A CA 1
ATOM 2629 C C . TYR A 1 336 ? -41.144 -15.615 50.501 1.00 69.97 336 TYR A C 1
ATOM 2630 O O . TYR A 1 336 ? -40.700 -16.275 51.454 1.00 75.44 336 TYR A O 1
ATOM 2639 N N . SER A 1 337 ? -40.802 -14.344 50.264 1.00 57.13 337 SER A N 1
ATOM 2640 C CA . SER A 1 337 ? -40.011 -13.560 51.211 1.00 57.47 337 SER A CA 1
ATOM 2641 C C . SER A 1 337 ? -40.354 -12.070 51.123 1.00 56.31 337 SER A C 1
ATOM 2642 O O . SER A 1 337 ? -40.558 -11.552 50.015 1.00 58.51 337 SER A O 1
ATOM 2645 N N . ARG A 1 338 ? -40.409 -11.393 52.279 1.00 54.30 338 ARG A N 1
ATOM 2646 C CA . ARG A 1 338 ? -40.543 -9.934 52.323 1.00 65.38 338 ARG A CA 1
ATOM 2647 C C . ARG A 1 338 ? -39.250 -9.279 51.849 1.00 72.14 338 ARG A C 1
ATOM 2648 O O . ARG A 1 338 ? -39.195 -8.074 51.631 1.00 75.58 338 ARG A O 1
ATOM 2656 N N . MET A 1 339 ? -38.203 -10.082 51.718 1.00 77.84 339 MET A N 1
ATOM 2657 C CA . MET A 1 339 ? -36.953 -9.614 51.153 1.00 79.48 339 MET A CA 1
ATOM 2658 C C . MET A 1 339 ? -37.036 -9.524 49.627 1.00 77.30 339 MET A C 1
ATOM 2659 O O . MET A 1 339 ? -37.245 -10.541 48.934 1.00 64.44 339 MET A O 1
ATOM 2664 N N . ALA A 1 340 ? -36.924 -8.289 49.125 1.00 82.03 340 ALA A N 1
ATOM 2665 C CA . ALA A 1 340 ? -36.763 -8.047 47.695 1.00 81.29 340 ALA A CA 1
ATOM 2666 C C . ALA A 1 340 ? -35.419 -8.626 47.295 1.00 70.11 340 ALA A C 1
ATOM 2667 O O . ALA A 1 340 ? -34.397 -8.356 47.953 1.00 63.02 340 ALA A O 1
ATOM 2669 N N . VAL A 1 341 ? -35.430 -9.455 46.252 1.00 69.78 341 VAL A N 1
ATOM 2670 C CA . VAL A 1 341 ? -34.197 -10.031 45.711 1.00 62.22 341 VAL A CA 1
ATOM 2671 C C . VAL A 1 341 ? -33.428 -8.980 44.936 1.00 56.93 341 VAL A C 1
ATOM 2672 O O . VAL A 1 341 ? -33.944 -8.471 43.929 1.00 56.10 341 VAL A O 1
ATOM 2676 N N . GLU A 1 342 ? -32.210 -8.651 45.381 1.00 52.88 342 GLU A N 1
ATOM 2677 C CA . GLU A 1 342 ? -31.378 -7.749 44.590 1.00 57.53 342 GLU A CA 1
ATOM 2678 C C . GLU A 1 342 ? -31.118 -8.291 43.154 1.00 58.90 342 GLU A C 1
ATOM 2679 O O . GLU A 1 342 ? -30.921 -9.499 42.931 1.00 51.75 342 GLU A O 1
ATOM 2685 N N . GLU A 1 343 ? -31.197 -7.384 42.184 1.00 65.23 343 GLU A N 1
ATOM 2686 C CA . GLU A 1 343 ? -30.791 -7.674 40.823 1.00 67.41 343 GLU A CA 1
ATOM 2687 C C . GLU A 1 343 ? -29.311 -7.354 40.682 1.00 60.94 343 GLU A C 1
ATOM 2688 O O . GLU A 1 343 ? -28.841 -6.328 41.208 1.00 60.96 343 GLU A O 1
ATOM 2694 N N . ILE A 1 344 ? -28.583 -8.234 39.988 1.00 52.73 344 ILE A N 1
ATOM 2695 C CA . ILE A 1 344 ? -27.205 -7.947 39.567 1.00 49.88 344 ILE A CA 1
ATOM 2696 C C . ILE A 1 344 ? -27.213 -8.073 38.052 1.00 45.44 344 ILE A C 1
ATOM 2697 O O . ILE A 1 344 ? -27.486 -9.138 37.489 1.00 44.36 344 ILE A O 1
ATOM 2702 N N . THR A 1 345 ? -26.948 -6.980 37.375 1.00 42.27 345 THR A N 1
ATOM 2703 C CA . THR A 1 345 ? -26.961 -7.049 35.945 1.00 39.52 345 THR A CA 1
ATOM 2704 C C . THR A 1 345 ? -25.582 -6.645 35.475 1.00 30.40 345 THR A C 1
ATOM 2705 O O . THR A 1 345 ? -25.048 -5.577 35.870 1.00 30.29 345 THR A O 1
ATOM 2709 N N . LEU A 1 346 ? -25.001 -7.475 34.616 1.00 27.27 346 LEU A N 1
ATOM 2710 C CA . LEU A 1 346 ? -23.629 -7.215 34.123 1.00 23.66 346 LEU A CA 1
ATOM 2711 C C . LEU A 1 346 ? -23.699 -6.480 32.789 1.00 31.59 346 LEU A C 1
ATOM 2712 O O . LEU A 1 346 ? -23.484 -7.069 31.699 1.00 29.18 346 LEU A O 1
ATOM 2717 N N . ASP A 1 347 ? -24.021 -5.190 32.874 1.00 23.61 347 ASP A N 1
ATOM 2718 C CA . ASP A 1 347 ? -24.257 -4.375 31.693 1.00 27.73 347 ASP A CA 1
ATOM 2719 C C . ASP A 1 347 ? -23.124 -3.366 31.528 1.00 22.99 347 ASP A C 1
ATOM 2720 O O . ASP A 1 347 ? -23.309 -2.270 30.975 1.00 28.17 347 ASP A O 1
ATOM 2725 N N . ARG A 1 348 ? -21.940 -3.718 32.029 1.00 22.36 348 ARG A N 1
ATOM 2726 C CA . ARG A 1 348 ? -20.740 -2.856 31.848 1.00 23.10 348 ARG A CA 1
ATOM 2727 C C . ARG A 1 348 ? -19.590 -3.908 31.868 1.00 23.08 348 ARG A C 1
ATOM 2728 O O . ARG A 1 348 ? -19.830 -5.043 32.306 1.00 24.23 348 ARG A O 1
ATOM 2736 N N . PRO A 1 349 ? -18.390 -3.539 31.414 1.00 22.90 349 PRO A N 1
ATOM 2737 C CA . PRO A 1 349 ? -17.279 -4.546 31.348 1.00 22.95 349 PRO A CA 1
ATOM 2738 C C . PRO A 1 349 ? -17.019 -5.248 32.668 1.00 24.03 349 PRO A C 1
ATOM 2739 O O . PRO A 1 349 ? -17.192 -4.643 33.767 1.00 27.27 349 PRO A O 1
ATOM 2743 N N . PHE A 1 350 ? -16.734 -6.554 32.612 1.00 23.39 350 PHE A N 1
ATOM 2744 C CA . PHE A 1 350 ? -16.461 -7.310 33.827 1.00 18.21 350 PHE A CA 1
ATOM 2745 C C . PHE A 1 350 ? -15.360 -8.356 33.554 1.00 24.56 350 PHE A C 1
ATOM 2746 O O . PHE A 1 350 ? -15.096 -8.689 32.363 1.00 21.56 350 PHE A O 1
ATOM 2754 N N . PHE A 1 351 ? -14.734 -8.866 34.616 1.00 24.25 351 PHE A N 1
ATOM 2755 C CA . PHE A 1 351 ? -13.825 -10.025 34.455 1.00 27.85 351 PHE A CA 1
ATOM 2756 C C . PHE A 1 351 ? -14.576 -11.304 34.644 1.00 30.60 351 PHE A C 1
ATOM 2757 O O . PHE A 1 351 ? -15.561 -11.351 35.363 1.00 29.40 351 PHE A O 1
ATOM 2765 N N . PHE A 1 352 ? -14.126 -12.373 34.007 1.00 21.04 352 PHE A N 1
ATOM 2766 C CA . PHE A 1 352 ? -14.675 -13.656 34.308 1.00 22.34 352 PHE A CA 1
ATOM 2767 C C . PHE A 1 352 ? -13.481 -14.567 34.492 1.00 24.76 352 PHE A C 1
ATOM 2768 O O . PHE A 1 352 ? -12.468 -14.481 33.759 1.00 25.46 352 PHE A O 1
ATOM 2776 N N . LEU A 1 353 ? -13.560 -15.400 35.509 1.00 19.51 353 LEU A N 1
ATOM 2777 C CA . LEU A 1 353 ? -12.484 -16.414 35.697 1.00 22.87 353 LEU A CA 1
ATOM 2778 C C . LEU A 1 353 ? -13.118 -17.746 35.683 1.00 28.60 353 LEU A C 1
ATOM 2779 O O . LEU A 1 353 ? -14.172 -17.939 36.303 1.00 30.38 353 LEU A O 1
ATOM 2784 N N . ILE A 1 354 ? -12.530 -18.714 34.992 1.00 21.67 354 ILE A N 1
ATOM 2785 C CA . ILE A 1 354 ? -13.131 -20.024 35.051 1.00 22.20 354 ILE A CA 1
ATOM 2786 C C . ILE A 1 354 ? -12.123 -20.890 35.767 1.00 34.87 354 ILE A C 1
ATOM 2787 O O . ILE A 1 354 ? -10.976 -20.948 35.333 1.00 22.00 354 ILE A O 1
ATOM 2792 N N . GLN A 1 355 ? -12.553 -21.514 36.874 1.00 28.82 355 GLN A N 1
ATOM 2793 C CA . GLN A 1 355 ? -11.652 -22.164 37.813 1.00 32.74 355 GLN A CA 1
ATOM 2794 C C . GLN A 1 355 ? -11.943 -23.631 37.948 1.00 39.76 355 GLN A C 1
ATOM 2795 O O . GLN A 1 355 ? -13.108 -24.065 38.058 1.00 31.09 355 GLN A O 1
ATOM 2801 N N . HIS A 1 356 ? -10.874 -24.426 37.909 1.00 29.45 356 HIS A N 1
ATOM 2802 C CA . HIS A 1 356 ? -11.031 -25.826 38.193 1.00 21.91 356 HIS A CA 1
ATOM 2803 C C . HIS A 1 356 ? -10.876 -26.019 39.729 1.00 36.49 356 HIS A C 1
ATOM 2804 O O . HIS A 1 356 ? -9.761 -25.840 40.256 1.00 40.23 356 HIS A O 1
ATOM 2811 N N . LYS A 1 357 ? -11.934 -26.398 40.456 1.00 35.96 357 LYS A N 1
ATOM 2812 C CA . LYS A 1 357 ? -11.786 -26.410 41.930 1.00 42.25 357 LYS A CA 1
ATOM 2813 C C . LYS A 1 357 ? -10.776 -27.425 42.534 1.00 32.71 357 LYS A C 1
ATOM 2814 O O . LYS A 1 357 ? -10.109 -27.084 43.519 1.00 39.58 357 LYS A O 1
ATOM 2820 N N . PRO A 1 358 ? -10.660 -28.652 41.950 1.00 30.33 358 PRO A N 1
ATOM 2821 C CA . PRO A 1 358 ? -9.729 -29.610 42.598 1.00 39.44 358 PRO A CA 1
ATOM 2822 C C . PRO A 1 358 ? -8.286 -29.132 42.651 1.00 48.58 358 PRO A C 1
ATOM 2823 O O . PRO A 1 358 ? -7.660 -29.302 43.691 1.00 48.63 358 PRO A O 1
ATOM 2827 N N . THR A 1 359 ? -7.794 -28.515 41.571 1.00 42.87 359 THR A N 1
ATOM 2828 C CA . THR A 1 359 ? -6.418 -28.041 41.476 1.00 36.51 359 THR A CA 1
ATOM 2829 C C . THR A 1 359 ? -6.344 -26.572 41.891 1.00 41.95 359 THR A C 1
ATOM 2830 O O . THR A 1 359 ? -5.295 -26.098 42.340 1.00 44.42 359 THR A O 1
ATOM 2834 N N . GLY A 1 360 ? -7.465 -25.849 41.750 1.00 33.91 360 GLY A N 1
ATOM 2835 C CA . GLY A 1 360 ? -7.491 -24.403 41.928 1.00 34.49 360 GLY A CA 1
ATOM 2836 C C . GLY A 1 360 ? -7.014 -23.670 40.681 1.00 36.61 360 GLY A C 1
ATOM 2837 O O . GLY A 1 360 ? -6.940 -22.437 40.668 1.00 39.89 360 GLY A O 1
ATOM 2838 N N . ALA A 1 361 ? -6.704 -24.433 39.626 1.00 27.53 361 ALA A N 1
ATOM 2839 C CA . ALA A 1 361 ? -6.208 -23.874 38.366 1.00 36.18 361 ALA A CA 1
ATOM 2840 C C . ALA A 1 361 ? -7.287 -23.009 37.687 1.00 35.50 361 ALA A C 1
ATOM 2841 O O . ALA A 1 361 ? -8.499 -23.345 37.701 1.00 30.60 361 ALA A O 1
ATOM 2843 N N . LEU A 1 362 ? -6.810 -21.916 37.092 1.00 25.47 362 LEU A N 1
ATOM 2844 C CA . LEU A 1 362 ? -7.598 -21.089 36.190 1.00 28.25 362 LEU A CA 1
ATOM 2845 C C . LEU A 1 362 ? -7.456 -21.536 34.728 1.00 29.37 362 LEU A C 1
ATOM 2846 O O . LEU A 1 362 ? -6.415 -21.310 34.065 1.00 25.84 362 LEU A O 1
ATOM 2851 N N . LEU A 1 363 ? -8.534 -22.101 34.221 1.00 23.10 363 LEU A N 1
ATOM 2852 C CA . LEU A 1 363 ? -8.639 -22.394 32.810 1.00 22.40 363 LEU A CA 1
ATOM 2853 C C . LEU A 1 363 ? -8.765 -21.127 32.041 1.00 29.07 363 LEU A C 1
ATOM 2854 O O . LEU A 1 363 ? -8.163 -21.021 30.974 1.00 27.23 363 LEU A O 1
ATOM 2859 N N . PHE A 1 364 ? -9.516 -20.125 32.546 1.00 24.56 364 PHE A N 1
ATOM 2860 C CA . PHE A 1 364 ? -9.626 -18.853 31.794 1.00 22.44 364 PHE A CA 1
ATOM 2861 C C . PHE A 1 364 ? -9.539 -17.680 32.698 1.00 24.91 364 PHE A C 1
ATOM 2862 O O . PHE A 1 364 ? -10.032 -17.743 33.824 1.00 23.88 364 PHE A O 1
ATOM 2870 N N . SER A 1 365 ? -8.989 -16.586 32.175 1.00 20.28 365 SER A N 1
ATOM 2871 C CA . SER A 1 365 ? -9.177 -15.268 32.779 1.00 26.66 365 SER A CA 1
ATOM 2872 C C . SER A 1 365 ? -9.428 -14.378 31.624 1.00 31.90 365 SER A C 1
ATOM 2873 O O . SER A 1 365 ? -8.622 -14.370 30.662 1.00 23.43 365 SER A O 1
ATOM 2876 N N . GLY A 1 366 ? -10.552 -13.650 31.661 1.00 26.76 366 GLY A N 1
ATOM 2877 C CA . GLY A 1 366 ? -10.894 -12.788 30.547 1.00 20.14 366 GLY A CA 1
ATOM 2878 C C . GLY A 1 366 ? -11.631 -11.540 30.983 1.00 20.55 366 GLY A C 1
ATOM 2879 O O . GLY A 1 366 ? -12.134 -11.418 32.152 1.00 20.97 366 GLY A O 1
ATOM 2880 N N . GLN A 1 367 ? -11.652 -10.583 30.084 1.00 20.14 367 GLN A N 1
ATOM 2881 C CA . GLN A 1 367 ? -12.536 -9.407 30.297 1.00 22.78 367 GLN A CA 1
ATOM 2882 C C . GLN A 1 367 ? -13.509 -9.340 29.134 1.00 23.09 367 GLN A C 1
ATOM 2883 O O . GLN A 1 367 ? -13.117 -9.520 27.962 1.00 25.49 367 GLN A O 1
ATOM 2889 N N . LEU A 1 368 ? -14.770 -9.058 29.442 1.00 19.28 368 LEU A N 1
ATOM 2890 C CA . LEU A 1 368 ? -15.759 -8.793 28.375 1.00 19.47 368 LEU A CA 1
ATOM 2891 C C . LEU A 1 368 ? -16.003 -7.273 28.338 1.00 25.60 368 LEU A C 1
ATOM 2892 O O . LEU A 1 368 ? -16.448 -6.664 29.339 1.00 26.35 368 LEU A O 1
ATOM 2897 N N . THR A 1 369 ? -15.623 -6.643 27.243 1.00 26.43 369 THR A N 1
ATOM 2898 C CA . THR A 1 369 ? -15.775 -5.179 27.118 1.00 29.11 369 THR A CA 1
ATOM 2899 C C . THR A 1 369 ? -16.776 -4.842 25.981 1.00 31.66 369 THR A C 1
ATOM 2900 O O . THR A 1 369 ? -17.276 -3.719 25.895 1.00 34.05 369 THR A O 1
ATOM 2904 N N . GLN A 1 370 ? -17.079 -5.822 25.135 1.00 36.37 370 GLN A N 1
ATOM 2905 C CA . GLN A 1 370 ? -18.022 -5.606 24.023 1.00 35.92 370 GLN A CA 1
ATOM 2906 C C . GLN A 1 370 ? -18.615 -6.938 23.557 1.00 35.43 370 GLN A C 1
ATOM 2907 O O . GLN A 1 370 ? -17.966 -7.700 22.813 1.00 39.45 370 GLN A O 1
ATOM 2913 N N . PRO A 1 371 ? -19.829 -7.261 24.022 1.00 33.39 371 PRO A N 1
ATOM 2914 C CA . PRO A 1 371 ? -20.438 -8.600 23.881 1.00 36.03 371 PRO A CA 1
ATOM 2915 C C . PRO A 1 371 ? -20.790 -8.960 22.430 1.00 43.82 371 PRO A C 1
ATOM 2916 O O . PRO A 1 371 ? -21.025 -10.160 22.139 1.00 47.22 371 PRO A O 1
ATOM 2920 N N . GLN A 1 372 ? -20.837 -7.956 21.549 1.00 43.29 372 GLN A N 1
ATOM 2921 C CA . GLN A 1 372 ? -21.151 -8.192 20.114 1.00 60.99 372 GLN A CA 1
ATOM 2922 C C . GLN A 1 372 ? -19.954 -8.702 19.275 1.00 64.86 372 GLN A C 1
ATOM 2923 O O . GLN A 1 372 ? -20.091 -9.057 18.099 1.00 64.40 372 GLN A O 1
ATOM 2929 N N . GLU A 1 373 ? -18.782 -8.722 19.894 1.00 64.10 373 GLU A N 1
ATOM 2930 C CA . GLU A 1 373 ? -17.587 -9.249 19.261 1.00 62.49 373 GLU A CA 1
ATOM 2931 C C . GLU A 1 373 ? -17.122 -10.568 19.906 1.00 63.88 373 GLU A C 1
ATOM 2932 O O . GLU A 1 373 ? -17.659 -11.024 20.947 1.00 55.63 373 GLU A O 1
ATOM 2938 N N . TYR A 1 374 ? -16.124 -11.166 19.251 1.00 71.71 374 TYR A N 1
ATOM 2939 C CA . TYR A 1 374 ? -15.327 -12.270 19.786 1.00 75.08 374 TYR A CA 1
ATOM 2940 C C . TYR A 1 374 ? -14.137 -11.751 20.628 1.00 70.78 374 TYR A C 1
ATOM 2941 O O . TYR A 1 374 ? -13.088 -12.418 20.732 1.00 57.59 374 TYR A O 1
ATOM 2950 N N . ASN B 1 1 ? 0.355 10.578 31.316 1.00 65.45 1 ASN B N 1
ATOM 2951 C CA . ASN B 1 1 ? -1.018 10.071 31.338 1.00 67.67 1 ASN B CA 1
ATOM 2952 C C . ASN B 1 1 ? -1.494 9.552 29.979 1.00 55.09 1 ASN B C 1
ATOM 2953 O O . ASN B 1 1 ? -0.724 9.591 28.988 1.00 54.44 1 ASN B O 1
ATOM 2958 N N . LEU B 1 2 ? -2.751 9.089 29.926 1.00 42.46 2 LEU B N 1
ATOM 2959 C CA . LEU B 1 2 ? -3.322 8.602 28.669 1.00 43.41 2 LEU B CA 1
ATOM 2960 C C . LEU B 1 2 ? -3.259 9.613 27.502 1.00 44.96 2 LEU B C 1
ATOM 2961 O O . LEU B 1 2 ? -2.831 9.247 26.381 1.00 39.09 2 LEU B O 1
ATOM 2966 N N . ILE B 1 3 ? -3.633 10.881 27.741 1.00 37.75 3 ILE B N 1
ATOM 2967 C CA . ILE B 1 3 ? -3.618 11.871 26.641 1.00 35.92 3 ILE B CA 1
ATOM 2968 C C . ILE B 1 3 ? -2.272 12.146 25.962 1.00 41.92 3 ILE B C 1
ATOM 2969 O O . ILE B 1 3 ? -2.176 12.171 24.716 1.00 40.29 3 ILE B O 1
ATOM 2974 N N . GLN B 1 4 ? -1.260 12.397 26.799 1.00 37.91 4 GLN B N 1
ATOM 2975 C CA . GLN B 1 4 ? 0.127 12.483 26.408 1.00 34.97 4 GLN B CA 1
ATOM 2976 C C . GLN B 1 4 ? 0.618 11.274 25.583 1.00 38.62 4 GLN B C 1
ATOM 2977 O O . GLN B 1 4 ? 1.311 11.414 24.559 1.00 37.46 4 GLN B O 1
ATOM 2983 N N . ASP B 1 5 ? 0.266 10.094 26.061 1.00 33.98 5 ASP B N 1
ATOM 2984 C CA . ASP B 1 5 ? 0.584 8.886 25.375 1.00 42.18 5 ASP B CA 1
ATOM 2985 C C . ASP B 1 5 ? -0.017 8.939 23.989 1.00 38.01 5 ASP B C 1
ATOM 2986 O O . ASP B 1 5 ? 0.627 8.474 23.021 1.00 31.69 5 ASP B O 1
ATOM 2991 N N . LYS B 1 6 ? -1.248 9.473 23.898 1.00 29.04 6 LYS B N 1
ATOM 2992 C CA . LYS B 1 6 ? -1.933 9.508 22.612 1.00 26.27 6 LYS B CA 1
ATOM 2993 C C . LYS B 1 6 ? -1.268 10.522 21.687 1.00 30.32 6 LYS B C 1
ATOM 2994 O O . LYS B 1 6 ? -1.081 10.242 20.485 1.00 25.74 6 LYS B O 1
ATOM 3000 N N . GLN B 1 7 ? -0.949 11.702 22.230 1.00 27.81 7 GLN B N 1
ATOM 3001 C CA . GLN B 1 7 ? -0.229 12.696 21.434 1.00 31.06 7 GLN B CA 1
ATOM 3002 C C . GLN B 1 7 ? 1.060 12.109 20.941 1.00 26.78 7 GLN B C 1
ATOM 3003 O O . GLN B 1 7 ? 1.395 12.250 19.754 1.00 27.68 7 GLN B O 1
ATOM 3009 N N . THR B 1 8 ? 1.807 11.498 21.867 1.00 25.21 8 THR B N 1
ATOM 3010 C CA . THR B 1 8 ? 3.120 10.916 21.486 1.00 28.20 8 THR B CA 1
ATOM 3011 C C . THR B 1 8 ? 2.969 9.881 20.394 1.00 23.66 8 THR B C 1
ATOM 3012 O O . THR B 1 8 ? 3.731 9.914 19.373 1.00 23.33 8 THR B O 1
ATOM 3016 N N . ASP B 1 9 ? 1.998 8.974 20.573 1.00 27.64 9 ASP B N 1
ATOM 3017 C CA . ASP B 1 9 ? 1.745 7.965 19.529 1.00 27.29 9 ASP B CA 1
ATOM 3018 C C . ASP B 1 9 ? 1.363 8.516 18.182 1.00 26.62 9 ASP B C 1
ATOM 3019 O O . ASP B 1 9 ? 1.817 8.010 17.146 1.00 23.10 9 ASP B O 1
ATOM 3024 N N . PHE B 1 10 ? 0.494 9.529 18.164 1.00 26.72 10 PHE B N 1
ATOM 3025 C CA . PHE B 1 10 ? 0.079 10.107 16.883 1.00 28.05 10 PHE B CA 1
ATOM 3026 C C . PHE B 1 10 ? 1.294 10.731 16.217 1.00 17.95 10 PHE B C 1
ATOM 3027 O O . PHE B 1 10 ? 1.571 10.547 15.003 1.00 22.05 10 PHE B O 1
ATOM 3035 N N . GLY B 1 11 ? 2.094 11.420 17.025 1.00 23.84 11 GLY B N 1
ATOM 3036 C CA . GLY B 1 11 ? 3.268 12.105 16.469 1.00 26.62 11 GLY B CA 1
ATOM 3037 C C . GLY B 1 11 ? 4.299 11.098 15.971 1.00 24.89 11 GLY B C 1
ATOM 3038 O O . GLY B 1 11 ? 4.911 11.292 14.892 1.00 25.52 11 GLY B O 1
ATOM 3039 N N . LEU B 1 12 ? 4.424 9.973 16.687 1.00 22.26 12 LEU B N 1
ATOM 3040 C CA . LEU B 1 12 ? 5.369 8.925 16.240 1.00 15.65 12 LEU B CA 1
ATOM 3041 C C . LEU B 1 12 ? 4.847 8.238 14.981 1.00 25.24 12 LEU B C 1
ATOM 3042 O O . LEU B 1 12 ? 5.616 7.761 14.152 1.00 26.79 12 LEU B O 1
ATOM 3047 N N . GLN B 1 13 ? 3.534 8.203 14.826 1.00 23.56 13 GLN B N 1
ATOM 3048 C CA . GLN B 1 13 ? 2.984 7.584 13.622 1.00 28.85 13 GLN B CA 1
ATOM 3049 C C . GLN B 1 13 ? 3.264 8.493 12.418 1.00 20.77 13 GLN B C 1
ATOM 3050 O O . GLN B 1 13 ? 3.660 8.032 11.330 1.00 26.32 13 GLN B O 1
ATOM 3056 N N . VAL B 1 14 ? 3.118 9.803 12.637 1.00 24.43 14 VAL B N 1
ATOM 3057 C CA . VAL B 1 14 ? 3.511 10.749 11.616 1.00 27.55 14 VAL B CA 1
ATOM 3058 C C . VAL B 1 14 ? 4.976 10.586 11.298 1.00 29.25 14 VAL B C 1
ATOM 3059 O O . VAL B 1 14 ? 5.342 10.463 10.120 1.00 26.15 14 VAL B O 1
ATOM 3063 N N . PHE B 1 15 ? 5.825 10.513 12.328 1.00 20.79 15 PHE B N 1
ATOM 3064 C CA . PHE B 1 15 ? 7.233 10.236 12.061 1.00 21.55 15 PHE B CA 1
ATOM 3065 C C . PHE B 1 15 ? 7.479 8.966 11.197 1.00 25.73 15 PHE B C 1
ATOM 3066 O O . PHE B 1 15 ? 8.295 8.949 10.241 1.00 26.60 15 PHE B O 1
ATOM 3074 N N . ALA B 1 16 ? 6.834 7.871 11.555 1.00 23.99 16 ALA B N 1
ATOM 3075 C CA . ALA B 1 16 ? 7.007 6.614 10.816 1.00 22.20 16 ALA B CA 1
ATOM 3076 C C . ALA B 1 16 ? 6.553 6.752 9.376 1.00 27.19 16 ALA B C 1
ATOM 3077 O O . ALA B 1 16 ? 7.184 6.184 8.480 1.00 26.09 16 ALA B O 1
ATOM 3079 N N . GLU B 1 17 ? 5.474 7.519 9.148 1.00 29.00 17 GLU B N 1
ATOM 3080 C CA . GLU B 1 17 ? 4.953 7.719 7.785 1.00 29.43 17 GLU B CA 1
ATOM 3081 C C . GLU B 1 17 ? 5.918 8.587 6.945 1.00 39.45 17 GLU B C 1
ATOM 3082 O O . GLU B 1 17 ? 6.116 8.355 5.741 1.00 36.28 17 GLU B O 1
ATOM 3088 N N . ALA B 1 18 ? 6.500 9.600 7.594 1.00 36.89 18 ALA B N 1
ATOM 3089 C CA . ALA B 1 18 ? 7.409 10.508 6.908 1.00 40.62 18 ALA B CA 1
ATOM 3090 C C . ALA B 1 18 ? 8.688 9.751 6.573 1.00 36.12 18 ALA B C 1
ATOM 3091 O O . ALA B 1 18 ? 9.253 9.869 5.466 1.00 47.70 18 ALA B O 1
ATOM 3093 N N . VAL B 1 19 ? 9.172 8.970 7.525 1.00 41.91 19 VAL B N 1
A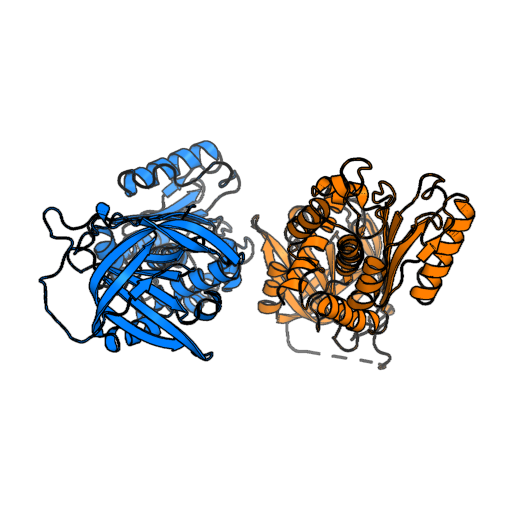TOM 3094 C CA . VAL B 1 19 ? 10.369 8.214 7.241 1.00 47.36 19 VAL B CA 1
ATOM 3095 C C . VAL B 1 19 ? 10.136 7.239 6.064 1.00 54.71 19 VAL B C 1
ATOM 3096 O O . VAL B 1 19 ? 10.990 7.128 5.186 1.00 57.20 19 VAL B O 1
ATOM 3100 N N . GLN B 1 20 ? 8.978 6.572 6.038 1.00 57.16 20 GLN B N 1
ATOM 3101 C CA . GLN B 1 20 ? 8.627 5.610 4.981 1.00 60.97 20 GLN B CA 1
ATOM 3102 C C . GLN B 1 20 ? 8.839 6.174 3.575 1.00 56.36 20 GLN B C 1
ATOM 3103 O O . GLN B 1 20 ? 9.333 5.472 2.689 1.00 52.27 20 GLN B O 1
ATOM 3109 N N . SER B 1 21 ? 8.460 7.436 3.388 1.00 55.53 21 SER B N 1
ATOM 3110 C CA . SER B 1 21 ? 8.591 8.132 2.103 1.00 57.16 21 SER B CA 1
ATOM 3111 C C . SER B 1 21 ? 10.036 8.426 1.691 1.00 60.75 21 SER B C 1
ATOM 3112 O O . SER B 1 21 ? 10.326 8.519 0.502 1.00 65.73 21 SER B O 1
ATOM 3115 N N . ALA B 1 22 ? 10.941 8.587 2.657 1.00 56.77 22 ALA B N 1
ATOM 3116 C CA . ALA B 1 22 ? 12.363 8.794 2.339 1.00 55.61 22 ALA B CA 1
ATOM 3117 C C . ALA B 1 22 ? 13.281 8.117 3.346 1.00 45.22 22 ALA B C 1
ATOM 3118 O O . ALA B 1 22 ? 13.966 8.798 4.115 1.00 46.42 22 ALA B O 1
ATOM 3120 N N . P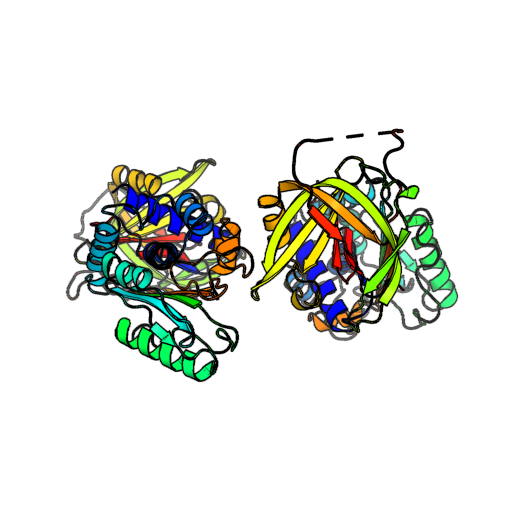RO B 1 23 ? 13.331 6.770 3.321 1.00 46.35 23 PRO B N 1
ATOM 3121 C CA . PRO B 1 23 ? 13.902 5.944 4.403 1.00 40.73 23 PRO B CA 1
ATOM 3122 C C . PRO B 1 23 ? 15.348 6.210 4.754 1.00 41.03 23 PRO B C 1
ATOM 3123 O O . PRO B 1 23 ? 15.793 5.944 5.889 1.00 50.45 23 PRO B O 1
ATOM 3127 N N . ASP B 1 24 ? 16.109 6.728 3.805 1.00 35.08 24 ASP B N 1
ATOM 3128 C CA . ASP B 1 24 ? 17.540 6.870 4.049 1.00 38.97 24 ASP B CA 1
ATOM 3129 C C . ASP B 1 24 ? 17.986 8.280 4.410 1.00 40.17 24 ASP B C 1
ATOM 3130 O O . ASP B 1 24 ? 19.188 8.529 4.632 1.00 40.51 24 ASP B O 1
ATOM 3135 N N . ARG B 1 25 ? 17.030 9.196 4.505 1.00 45.54 25 ARG B N 1
ATOM 3136 C CA . ARG B 1 25 ? 17.392 10.600 4.716 1.00 41.87 25 ARG B CA 1
ATOM 3137 C C . ARG B 1 25 ? 17.234 11.035 6.155 1.00 23.90 25 ARG B C 1
ATOM 3138 O O . ARG B 1 25 ? 16.400 10.472 6.909 1.00 30.52 25 ARG B O 1
ATOM 3146 N N . ASN B 1 26 ? 18.035 12.016 6.542 1.00 24.14 26 ASN B N 1
ATOM 3147 C CA . ASN B 1 26 ? 17.928 12.605 7.867 1.00 32.56 26 ASN B CA 1
ATOM 3148 C C . ASN B 1 26 ? 16.555 13.179 8.050 1.00 30.18 26 ASN B C 1
ATOM 3149 O O . ASN B 1 26 ? 15.961 13.728 7.111 1.00 31.38 26 ASN B O 1
ATOM 3154 N N . LEU B 1 27 ? 16.018 13.018 9.248 1.00 23.48 27 LEU B N 1
ATOM 3155 C CA . LEU B 1 27 ? 14.723 13.636 9.511 1.00 20.28 27 LEU B CA 1
ATOM 3156 C C . LEU B 1 27 ? 14.582 13.847 10.996 1.00 27.20 27 LEU B C 1
ATOM 3157 O O . LEU B 1 27 ? 14.837 12.914 11.756 1.00 23.34 27 LEU B O 1
ATOM 3162 N N . ALA B 1 28 ? 14.098 15.031 11.418 1.00 24.33 28 ALA B N 1
ATOM 3163 C CA . ALA B 1 28 ? 13.668 15.159 12.817 1.00 24.53 28 ALA B CA 1
ATOM 3164 C C . ALA B 1 28 ? 12.309 15.826 12.786 1.00 26.91 28 ALA B C 1
ATOM 3165 O O . ALA B 1 28 ? 12.098 16.773 12.013 1.00 21.90 28 ALA B O 1
ATOM 3167 N N . LEU B 1 29 ? 11.361 15.297 13.543 1.00 21.03 29 LEU B N 1
ATOM 3168 C CA . LEU B 1 29 ? 10.060 15.953 13.715 1.00 21.99 29 LEU B CA 1
ATOM 3169 C C . LEU B 1 29 ? 9.826 16.157 15.208 1.00 22.18 29 LEU B C 1
ATOM 3170 O O . LEU B 1 29 ? 10.587 15.665 16.046 1.00 22.13 29 LEU B O 1
ATOM 3175 N N . SER B 1 30 ? 8.764 16.886 15.540 1.00 20.51 30 SER B N 1
ATOM 3176 C CA . SER B 1 30 ? 8.412 17.112 16.940 1.00 22.73 30 SER B CA 1
ATOM 3177 C C . SER B 1 30 ? 7.019 16.553 17.095 1.00 21.09 30 SER B C 1
ATOM 3178 O O . SER B 1 30 ? 6.055 17.148 16.576 1.00 24.27 30 SER B O 1
ATOM 3181 N N . PRO B 1 31 ? 6.908 15.381 17.772 1.00 23.23 31 PRO B N 1
ATOM 3182 C CA . PRO B 1 31 ? 5.608 14.837 18.089 1.00 23.06 31 PRO B CA 1
ATOM 3183 C C . PRO B 1 31 ? 4.764 15.823 18.902 1.00 22.77 31 PRO B C 1
ATOM 3184 O O . PRO B 1 31 ? 3.546 15.948 18.669 1.00 21.63 31 PRO B O 1
ATOM 3188 N N . TYR B 1 32 ? 5.378 16.469 19.878 1.00 21.47 32 TYR B N 1
ATOM 3189 C CA . TYR B 1 32 ? 4.621 17.482 20.638 1.00 21.69 32 TYR B CA 1
ATOM 3190 C C . TYR B 1 32 ? 4.071 18.543 19.656 1.00 26.01 32 TYR B C 1
ATOM 3191 O O . TYR B 1 32 ? 2.848 18.832 19.664 1.00 24.45 32 TYR B O 1
ATOM 3200 N N . GLY B 1 33 ? 4.948 19.069 18.765 1.00 22.07 33 GLY B N 1
ATOM 3201 C CA . GLY B 1 33 ? 4.562 20.175 17.879 1.00 22.13 33 GLY B CA 1
ATOM 3202 C C . GLY B 1 33 ? 3.436 19.780 16.903 1.00 17.85 33 GLY B C 1
ATOM 3203 O O . GLY B 1 33 ? 2.559 20.556 16.539 1.00 17.83 33 GLY B O 1
ATOM 3204 N N . ILE B 1 34 ? 3.488 18.542 16.424 1.00 19.07 34 ILE B N 1
ATOM 3205 C CA . ILE B 1 34 ? 2.461 18.014 15.492 1.00 22.59 34 ILE B CA 1
ATOM 3206 C C . ILE B 1 34 ? 1.092 17.903 16.183 1.00 23.74 34 ILE B C 1
ATOM 3207 O O . ILE B 1 34 ? 0.021 18.270 15.638 1.00 20.21 34 ILE B O 1
ATOM 3212 N N . ALA B 1 35 ? 1.110 17.378 17.397 1.00 20.38 35 ALA B N 1
ATOM 3213 C CA . ALA B 1 35 ? -0.158 17.284 18.146 1.00 20.81 35 ALA B CA 1
ATOM 3214 C C . ALA B 1 35 ? -0.683 18.716 18.492 1.00 24.08 35 ALA B C 1
ATOM 3215 O O . ALA B 1 35 ? -1.884 18.940 18.510 1.00 23.94 35 ALA B O 1
ATOM 3217 N N . SER B 1 36 ? 0.230 19.657 18.737 1.00 21.27 36 SER B N 1
ATOM 3218 C CA . SER B 1 36 ? -0.127 21.070 18.951 1.00 22.40 36 SER B CA 1
ATOM 3219 C C . SER B 1 36 ? -0.920 21.649 17.766 1.00 29.33 36 SER B C 1
ATOM 3220 O O . SER B 1 36 ? -2.106 22.018 17.907 1.00 28.97 36 SER B O 1
ATOM 3223 N N . VAL B 1 37 ? -0.323 21.670 16.572 1.00 23.14 37 VAL B N 1
ATOM 3224 C CA . VAL B 1 37 ? -1.064 22.234 15.427 1.00 19.21 37 VAL B CA 1
ATOM 3225 C C . VAL B 1 37 ? -2.317 21.436 15.042 1.00 17.65 37 VAL B C 1
ATOM 3226 O O . VAL B 1 37 ? -3.322 22.002 14.650 1.00 27.58 37 VAL B O 1
ATOM 3230 N N . LEU B 1 38 ? -2.264 20.117 15.144 1.00 20.79 38 LEU B N 1
ATOM 3231 C CA . LEU B 1 38 ? -3.477 19.353 14.841 1.00 21.00 38 LEU B CA 1
ATOM 3232 C C . LEU B 1 38 ? -4.584 19.654 15.905 1.00 23.46 38 LEU B C 1
ATOM 3233 O O . LEU B 1 38 ? -5.807 19.621 15.629 1.00 22.83 38 LEU B O 1
ATOM 3238 N N . GLY B 1 39 ? -4.168 19.971 17.118 1.00 22.24 39 GLY B N 1
ATOM 3239 C CA . GLY B 1 39 ? -5.157 20.332 18.134 1.00 22.98 39 GLY B CA 1
ATOM 3240 C C . GLY B 1 39 ? -5.680 21.733 17.844 1.00 24.51 39 GLY B C 1
ATOM 3241 O O . GLY B 1 39 ? -6.845 22.043 18.100 1.00 21.61 39 GLY B O 1
ATOM 3242 N N . MET B 1 40 ? -4.843 22.620 17.297 1.00 22.72 40 MET B N 1
ATOM 3243 C CA . MET B 1 40 ? -5.402 23.893 16.847 1.00 20.20 40 MET B CA 1
ATOM 3244 C C . MET B 1 40 ? -6.414 23.669 15.736 1.00 23.53 40 MET B C 1
ATOM 3245 O O . MET B 1 40 ? -7.468 24.328 15.701 1.00 25.87 40 MET B O 1
ATOM 3250 N N . ALA B 1 41 ? -6.113 22.754 14.811 1.00 21.52 41 ALA B N 1
ATOM 3251 C CA . ALA B 1 41 ? -7.101 22.459 13.764 1.00 20.28 41 ALA B CA 1
ATOM 3252 C C . ALA B 1 41 ? -8.393 21.869 14.372 1.00 22.94 41 ALA B C 1
ATOM 3253 O O . ALA B 1 41 ? -9.520 22.220 13.966 1.00 22.56 41 ALA B O 1
ATOM 3255 N N . GLN B 1 42 ? -8.243 21.027 15.388 1.00 25.04 42 GLN B N 1
ATOM 3256 C CA . GLN B 1 42 ? -9.412 20.445 16.065 1.00 24.21 42 GLN B CA 1
ATOM 3257 C C . GLN B 1 42 ? -10.344 21.543 16.559 1.00 26.13 42 GLN B C 1
ATOM 3258 O O . GLN B 1 42 ? -11.562 21.413 16.451 1.00 26.87 42 GLN B O 1
ATOM 3264 N N . MET B 1 43 ? -9.754 22.640 17.032 1.00 22.99 43 MET B N 1
ATOM 3265 C CA . MET B 1 43 ? -10.539 23.754 17.587 1.00 22.18 43 MET B CA 1
ATOM 3266 C C . MET B 1 43 ? -11.462 24.410 16.555 1.00 33.59 43 MET B C 1
ATOM 3267 O O . MET B 1 43 ? -12.499 24.982 16.932 1.00 31.92 43 MET B O 1
ATOM 3272 N N . GLY B 1 44 ? -11.117 24.323 15.265 1.00 24.42 44 GLY B N 1
ATOM 3273 C CA . GLY B 1 44 ? -11.952 24.912 14.220 1.00 21.73 44 GLY B CA 1
ATOM 3274 C C . GLY B 1 44 ? -12.827 23.917 13.511 1.00 24.32 44 GLY B C 1
ATOM 3275 O O . GLY B 1 44 ? -13.745 24.250 12.756 1.00 25.18 44 GLY B O 1
ATOM 3276 N N . ALA B 1 45 ? -12.574 22.644 13.776 1.00 26.54 45 ALA B N 1
ATOM 3277 C CA . ALA B 1 45 ? -13.282 21.618 13.051 1.00 24.50 45 ALA B CA 1
ATOM 3278 C C . ALA B 1 45 ? -14.676 21.406 13.668 1.00 27.30 45 ALA B C 1
ATOM 3279 O O . ALA B 1 45 ? -14.910 21.588 14.874 1.00 28.78 45 ALA B O 1
ATOM 3281 N N . TYR B 1 46 ? -15.571 20.928 12.830 1.00 32.89 46 TYR B N 1
ATOM 3282 C CA . TYR B 1 46 ? -16.925 20.692 13.245 1.00 34.48 46 TYR B CA 1
ATOM 3283 C C . TYR B 1 46 ? -17.413 19.430 12.547 1.00 33.31 46 TYR B C 1
ATOM 3284 O O . TYR B 1 46 ? -16.814 18.974 11.550 1.00 28.56 46 TYR B O 1
ATOM 3293 N N . GLY B 1 47 ? -18.471 18.814 13.065 1.00 26.16 47 GLY B N 1
ATOM 3294 C CA . GLY B 1 47 ? -19.131 17.747 12.334 1.00 21.52 47 GLY B CA 1
ATOM 3295 C C . GLY B 1 47 ? -18.264 16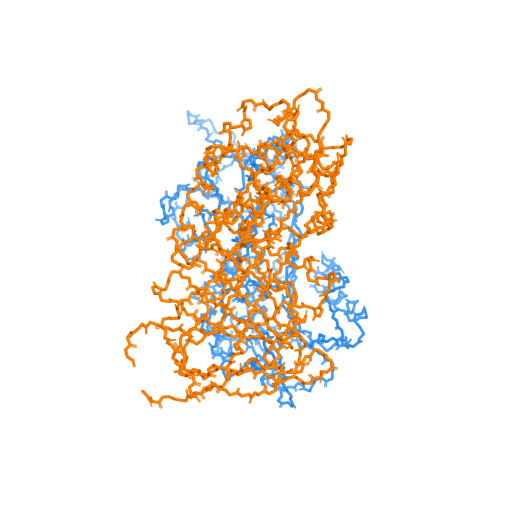.560 11.994 1.00 25.94 47 GLY B C 1
ATOM 3296 O O . GLY B 1 47 ? -17.578 16.046 12.860 1.00 30.80 47 GLY B O 1
ATOM 3297 N N . ALA B 1 48 ? -18.302 16.116 10.728 1.00 26.61 48 ALA B N 1
ATOM 3298 C CA . ALA B 1 48 ? -17.528 14.937 10.284 1.00 30.71 48 ALA B CA 1
ATOM 3299 C C . ALA B 1 48 ? -16.025 15.148 10.421 1.00 32.88 48 ALA B C 1
ATOM 3300 O O . ALA B 1 48 ? -15.249 14.179 10.628 1.00 25.12 48 ALA B O 1
ATOM 3302 N N . THR B 1 49 ? -15.606 16.396 10.245 1.00 27.74 49 THR B N 1
ATOM 3303 C CA . THR B 1 49 ? -14.182 16.706 10.255 1.00 31.92 49 THR B CA 1
ATOM 3304 C C . THR B 1 49 ? -13.658 16.574 11.668 1.00 26.45 49 THR B C 1
ATOM 3305 O O . THR B 1 49 ? -12.594 15.993 11.868 1.00 23.72 49 THR B O 1
ATOM 3309 N N . LEU B 1 50 ? -14.425 17.052 12.660 1.00 26.58 50 LEU B N 1
ATOM 3310 C CA . LEU B 1 50 ? -14.004 16.891 14.042 1.00 25.42 50 LEU B CA 1
ATOM 3311 C C . LEU B 1 50 ? -13.908 15.378 14.420 1.00 29.41 50 LEU B C 1
ATOM 3312 O O . LEU B 1 50 ? -12.931 14.952 15.064 1.00 29.07 50 LEU B O 1
ATOM 3317 N N . LYS B 1 51 ? -14.902 14.590 14.019 1.00 27.22 51 LYS B N 1
ATOM 3318 C CA . LYS B 1 51 ? -14.902 13.168 14.350 1.00 30.90 51 LYS B CA 1
ATOM 3319 C C . LYS B 1 51 ? -13.713 12.546 13.676 1.00 32.25 51 LYS B C 1
ATOM 3320 O O . LYS B 1 51 ? -13.067 11.671 14.257 1.00 35.38 51 LYS B O 1
ATOM 3326 N N . LEU B 1 52 ? -13.449 12.973 12.434 1.00 27.50 52 LEU B N 1
ATOM 3327 C CA . LEU B 1 52 ? -12.349 12.382 11.697 1.00 31.59 52 LEU B CA 1
ATOM 3328 C C . LEU B 1 52 ? -11.046 12.640 12.457 1.00 29.06 52 LEU B C 1
ATOM 3329 O O . LEU B 1 52 ? -10.245 11.728 12.700 1.00 28.63 52 LEU B O 1
ATOM 3334 N N . LEU B 1 53 ? -10.831 13.879 12.861 1.00 26.00 53 LEU B N 1
ATOM 3335 C CA . LEU B 1 53 ? -9.602 14.218 13.587 1.00 31.11 53 LEU B CA 1
ATOM 3336 C C . LEU B 1 53 ? -9.532 13.520 14.945 1.00 32.67 53 LEU B C 1
ATOM 3337 O O . LEU B 1 53 ? -8.455 13.061 15.355 1.00 36.20 53 LEU B O 1
ATOM 3342 N N . ALA B 1 54 ? -10.666 13.483 15.653 1.00 31.17 54 ALA B N 1
ATOM 3343 C CA . ALA B 1 54 ? -10.724 12.851 16.973 1.00 29.22 54 ALA B CA 1
ATOM 3344 C C . ALA B 1 54 ? -10.452 11.364 16.819 1.00 29.78 54 ALA B C 1
ATOM 3345 O O . ALA B 1 54 ? -9.788 10.782 17.652 1.00 31.37 54 ALA B O 1
ATOM 3347 N N . SER B 1 55 ? -10.930 10.739 15.745 1.00 30.51 55 SER B N 1
ATOM 3348 C CA . SER B 1 55 ? -10.730 9.297 15.646 1.00 42.81 55 SER B CA 1
ATOM 3349 C C . SER B 1 55 ? -9.268 8.939 15.335 1.00 39.95 55 SER B C 1
ATOM 3350 O O . SER B 1 55 ? -8.780 7.906 15.802 1.00 38.34 55 SER B O 1
ATOM 3353 N N . LYS B 1 56 ? -8.589 9.761 14.530 1.00 34.68 56 LYS B N 1
ATOM 3354 C CA . LYS B 1 56 ? -7.205 9.469 14.172 1.00 32.98 56 LYS B CA 1
ATOM 3355 C C . LYS B 1 56 ? -6.275 9.877 15.315 1.00 34.43 56 LYS B C 1
ATOM 3356 O O . LYS B 1 56 ? -5.246 9.255 15.540 1.00 29.52 56 LYS B O 1
ATOM 3362 N N . MET B 1 57 ? -6.629 10.922 16.048 1.00 27.17 57 MET B N 1
ATOM 3363 C CA . MET B 1 57 ? -5.702 11.397 17.077 1.00 28.97 57 MET B CA 1
ATOM 3364 C C . MET B 1 57 ? -5.927 10.687 18.388 1.00 34.22 57 MET B C 1
ATOM 3365 O O . MET B 1 57 ? -5.029 10.667 19.239 1.00 38.63 57 MET B O 1
ATOM 3370 N N . GLY B 1 58 ? -7.128 10.144 18.561 1.00 31.13 58 GLY B N 1
ATOM 3371 C CA . GLY B 1 58 ? -7.476 9.369 19.757 1.00 36.87 58 GLY B CA 1
ATOM 3372 C C . GLY B 1 58 ? -8.106 10.201 20.842 1.00 34.35 58 GLY B C 1
ATOM 3373 O O . GLY B 1 58 ? -8.508 9.669 21.893 1.00 33.77 58 GLY B O 1
ATOM 3374 N N . TYR B 1 59 ? -8.195 11.517 20.629 1.00 31.38 59 TYR B N 1
ATOM 3375 C CA . TYR B 1 59 ? -8.832 12.389 21.643 1.00 29.59 59 TYR B CA 1
ATOM 3376 C C . TYR B 1 59 ? -9.418 13.630 21.022 1.00 36.29 59 TYR B C 1
ATOM 3377 O O . TYR B 1 59 ? -9.201 13.947 19.828 1.00 29.60 59 TYR B O 1
ATOM 3386 N N . SER B 1 60 ? -10.112 14.397 21.845 1.00 27.56 60 SER B N 1
ATOM 3387 C CA . SER B 1 60 ? -10.696 15.588 21.274 1.00 37.02 60 SER B CA 1
ATOM 3388 C C . SER B 1 60 ? -10.510 16.752 22.216 1.00 36.59 60 SER B C 1
ATOM 3389 O O . SER B 1 60 ? -10.905 16.666 23.383 1.00 37.96 60 SER B O 1
ATOM 3392 N N . LEU B 1 61 ? -9.896 17.828 21.720 1.00 26.76 61 LEU B N 1
ATOM 3393 C CA . LEU B 1 61 ? -9.676 19.037 22.530 1.00 28.41 61 LEU B CA 1
ATOM 3394 C C . LEU B 1 61 ? -11.003 19.783 22.800 1.00 31.07 61 LEU B C 1
ATOM 3395 O O . LEU B 1 61 ? -11.060 20.698 23.632 1.00 33.76 61 LEU B O 1
ATOM 3400 N N . GLN B 1 62 ? -12.058 19.420 22.081 1.00 26.55 62 GLN B N 1
ATOM 3401 C CA . GLN B 1 62 ? -13.360 20.041 22.327 1.00 32.21 62 GLN B CA 1
ATOM 3402 C C . GLN B 1 62 ? -14.112 19.435 23.540 1.00 46.84 62 GLN B C 1
ATOM 3403 O O . GLN B 1 62 ? -15.145 19.971 23.958 1.00 38.74 62 GLN B O 1
ATOM 3409 N N . GLU B 1 63 ? -13.573 18.359 24.128 1.00 35.03 63 GLU B N 1
ATOM 3410 C CA . GLU B 1 63 ? -14.221 17.718 25.293 1.00 31.89 63 GLU B CA 1
ATOM 3411 C C . GLU B 1 63 ? -13.828 18.418 26.609 1.00 35.05 63 GLU B C 1
ATOM 3412 O O . GLU B 1 63 ? -12.719 18.996 26.732 1.00 38.72 63 GLU B O 1
ATOM 3418 N N . ARG B 1 64 ? -14.708 18.340 27.618 1.00 41.67 64 ARG B N 1
ATOM 3419 C CA . ARG B 1 64 ? -14.484 19.051 28.892 1.00 35.33 64 ARG B CA 1
ATOM 3420 C C . ARG B 1 64 ? -13.135 18.700 29.555 1.00 29.74 64 ARG B C 1
ATOM 3421 O O . ARG B 1 64 ? -12.734 17.514 29.596 1.00 36.34 64 ARG B O 1
ATOM 3429 N N . GLY B 1 65 ? -12.467 19.718 30.097 1.00 26.31 65 GLY B N 1
ATOM 3430 C CA . GLY B 1 65 ? -11.185 19.507 30.762 1.00 36.49 65 GLY B CA 1
ATOM 3431 C C . GLY B 1 65 ? -10.015 19.404 29.771 1.00 37.59 65 GLY B C 1
ATOM 3432 O O . GLY B 1 65 ? -8.874 19.615 30.169 1.00 37.86 65 GLY B O 1
ATOM 3433 N N . MET B 1 66 ? -10.279 19.107 28.489 1.00 32.06 66 MET B N 1
ATOM 3434 C CA . MET B 1 66 ? -9.154 19.002 27.510 1.00 33.56 66 MET B CA 1
ATOM 3435 C C . MET B 1 66 ? -8.414 20.315 27.177 1.00 34.84 66 MET B C 1
ATOM 3436 O O . MET B 1 66 ? -7.176 20.325 27.027 1.00 31.85 66 MET B O 1
ATOM 3441 N N . PRO B 1 67 ? -9.140 21.460 27.058 1.00 35.45 67 PRO B N 1
ATOM 3442 C CA . PRO B 1 67 ? -8.327 22.646 26.755 1.00 27.04 67 PRO B CA 1
ATOM 3443 C C . PRO B 1 67 ? -7.272 22.967 27.786 1.00 33.20 67 PRO B C 1
ATOM 3444 O O . PRO B 1 67 ? -6.149 23.285 27.386 1.00 41.86 67 PRO B O 1
ATOM 3448 N N . LYS B 1 68 ? -7.596 22.897 29.082 1.00 28.38 68 LYS B N 1
ATOM 3449 C CA . LYS B 1 68 ? -6.583 23.204 30.125 1.00 39.52 68 LYS B CA 1
ATOM 3450 C C . LYS B 1 68 ? -5.388 22.212 30.116 1.00 21.23 68 LYS B C 1
ATOM 3451 O O . LYS B 1 68 ? -4.212 22.593 30.419 1.00 30.80 68 LYS B O 1
ATOM 3457 N N . LEU B 1 69 ? -5.707 20.955 29.819 1.00 26.36 69 LEU B N 1
ATOM 3458 C CA . LEU B 1 69 ? -4.680 19.915 29.664 1.00 30.21 69 LEU B CA 1
ATOM 3459 C C . LEU B 1 69 ? -3.654 20.390 28.623 1.00 33.30 69 LEU B C 1
ATOM 3460 O O . LEU B 1 69 ? -2.424 20.435 28.882 1.00 29.35 69 LEU B O 1
ATOM 3465 N N . GLN B 1 70 ? -4.157 20.782 27.445 1.00 33.24 70 GLN B N 1
ATOM 3466 C CA . GLN B 1 70 ? -3.264 21.275 26.350 1.00 19.95 70 GLN B CA 1
ATOM 3467 C C . GLN B 1 70 ? -2.550 22.511 26.808 1.00 23.00 70 GLN B C 1
ATOM 3468 O O . GLN B 1 70 ? -1.327 22.694 26.578 1.00 30.00 70 GLN B O 1
ATOM 3474 N N . ARG B 1 71 ? -3.280 23.415 27.472 1.00 27.00 71 ARG B N 1
ATOM 3475 C CA . ARG B 1 71 ? -2.652 24.681 27.818 1.00 22.14 71 ARG B CA 1
ATOM 3476 C C . ARG B 1 71 ? -1.503 24.489 28.818 1.00 21.21 71 ARG B C 1
ATOM 3477 O O . ARG B 1 71 ? -0.433 25.144 28.717 1.00 28.84 71 ARG B O 1
ATOM 3485 N N . LEU B 1 72 ? -1.700 23.594 29.789 1.00 28.61 72 LEU B N 1
ATOM 3486 C CA . LEU B 1 72 ? -0.653 23.391 30.807 1.00 33.00 72 LEU B CA 1
ATOM 3487 C C . LEU B 1 72 ? 0.525 22.578 30.232 1.00 27.69 72 LEU B C 1
ATOM 3488 O O . LEU B 1 72 ? 1.722 22.834 30.584 1.00 27.18 72 LEU B O 1
ATOM 3493 N N . LEU B 1 73 ? 0.214 21.617 29.351 1.00 27.75 73 LEU B N 1
ATOM 3494 C CA . LEU B 1 73 ? 1.323 20.937 28.588 1.00 22.95 73 LEU B CA 1
ATOM 3495 C C . LEU B 1 73 ? 2.229 21.951 27.890 1.00 24.09 73 LEU B C 1
ATOM 3496 O O . LEU B 1 73 ? 3.503 22.039 28.085 1.00 23.82 73 LEU B O 1
ATOM 3501 N N . GLN B 1 74 ? 1.587 22.816 27.108 1.00 33.75 74 GLN B N 1
ATOM 3502 C CA . GLN B 1 74 ? 2.319 23.906 26.443 1.00 29.04 74 GLN B CA 1
ATOM 3503 C C . GLN B 1 74 ? 3.188 24.772 27.360 1.00 28.61 74 GLN B C 1
ATOM 3504 O O . GLN B 1 74 ? 4.382 25.069 27.076 1.00 28.63 74 GLN B O 1
ATOM 3510 N N . ARG B 1 75 ? 2.583 25.258 28.421 1.00 30.59 75 ARG B N 1
ATOM 3511 C CA . ARG B 1 75 ? 3.319 26.071 29.398 1.00 32.50 75 ARG B CA 1
ATOM 3512 C C . ARG B 1 75 ? 4.544 25.337 29.978 1.00 25.09 75 ARG B C 1
ATOM 3513 O O . ARG B 1 75 ? 5.646 25.889 30.083 1.00 23.72 75 ARG B O 1
ATOM 3521 N N . ASP B 1 76 ? 4.328 24.092 30.403 1.00 27.71 76 ASP B N 1
ATOM 3522 C CA . ASP B 1 76 ? 5.430 23.323 30.978 1.00 28.05 76 ASP B CA 1
ATOM 3523 C C . ASP B 1 76 ? 6.531 23.085 29.968 1.00 28.62 76 ASP B C 1
ATOM 3524 O O . ASP B 1 76 ? 7.719 23.228 30.289 1.00 35.04 76 ASP B O 1
ATOM 3529 N N . LEU B 1 77 ? 6.178 22.804 28.724 1.00 34.57 77 LEU B N 1
ATOM 3530 C CA . LEU B 1 77 ? 7.253 22.634 27.715 1.00 34.21 77 LEU B CA 1
ATOM 3531 C C . LEU B 1 77 ? 7.979 23.919 27.406 1.00 35.47 77 LEU B C 1
ATOM 3532 O O . LEU B 1 77 ? 9.232 23.974 27.425 1.00 31.20 77 LEU B O 1
ATOM 3537 N N . ALA B 1 78 ? 7.217 24.974 27.114 1.00 31.19 78 ALA B N 1
ATOM 3538 C CA . ALA B 1 78 ? 7.872 26.172 26.578 1.00 34.14 78 ALA B CA 1
ATOM 3539 C C . ALA B 1 78 ? 8.750 26.830 27.643 1.00 34.74 78 ALA B C 1
ATOM 3540 O O . ALA B 1 78 ? 9.677 27.592 27.330 1.00 38.60 78 ALA B O 1
ATOM 3542 N N . SER B 1 79 ? 8.488 26.519 28.917 1.00 29.95 79 SER B N 1
ATOM 3543 C CA . SER B 1 79 ? 9.258 27.183 29.971 1.00 32.97 79 SER B CA 1
ATOM 3544 C C . SER B 1 79 ? 10.593 26.534 30.272 1.00 37.92 79 SER B C 1
ATOM 3545 O O . SER B 1 79 ? 11.364 27.083 31.064 1.00 35.73 79 SER B O 1
ATOM 3548 N N . GLU B 1 80 ? 10.894 25.388 29.647 1.00 33.96 80 GLU B N 1
ATOM 3549 C CA . GLU B 1 80 ? 12.213 24.784 29.830 1.00 29.76 80 GLU B CA 1
ATOM 3550 C C . GLU B 1 80 ? 13.308 25.608 29.138 1.00 33.71 80 GLU B C 1
ATOM 3551 O O . GLU B 1 80 ? 13.159 26.035 27.990 1.00 39.98 80 GLU B O 1
ATOM 3557 N N . ASP B 1 81 ? 14.450 25.742 29.801 1.00 33.75 81 ASP B N 1
ATOM 3558 C CA . ASP B 1 81 ? 15.601 26.361 29.202 1.00 43.19 81 ASP B CA 1
ATOM 3559 C C . ASP B 1 81 ? 16.061 25.646 27.915 1.00 38.60 81 ASP B C 1
ATOM 3560 O O . ASP B 1 81 ? 15.968 24.425 27.820 1.00 39.60 81 ASP B O 1
ATOM 3565 N N . GLY B 1 82 ? 16.521 26.414 26.921 1.00 29.10 82 GLY B N 1
ATOM 3566 C CA . GLY B 1 82 ? 16.973 25.842 25.644 1.00 36.34 82 GLY B CA 1
ATOM 3567 C C . GLY B 1 82 ? 15.868 25.515 24.638 1.00 30.78 82 GLY B C 1
ATOM 3568 O O . GLY B 1 82 ? 16.143 25.303 23.424 1.00 34.26 82 GLY B O 1
ATOM 3569 N N . VAL B 1 83 ? 14.630 25.492 25.121 1.00 26.34 83 VAL B N 1
ATOM 3570 C CA . VAL B 1 83 ? 13.482 25.184 24.258 1.00 27.79 83 VAL B CA 1
ATOM 3571 C C . VAL B 1 83 ? 12.835 26.473 23.772 1.00 30.55 83 VAL B C 1
ATOM 3572 O O . VAL B 1 83 ? 12.392 27.281 24.588 1.00 28.55 83 VAL B O 1
ATOM 3576 N N . GLU B 1 84 ? 12.752 26.658 22.449 1.00 24.04 84 GLU B N 1
ATOM 3577 C CA . GLU B 1 84 ? 11.973 27.788 21.897 1.00 31.88 84 GLU B CA 1
ATOM 3578 C C . GLU B 1 84 ? 10.961 27.173 20.965 1.00 29.01 84 GLU B C 1
ATOM 3579 O O . GLU B 1 84 ? 11.353 26.559 19.962 1.00 27.20 84 GLU B O 1
ATOM 3585 N N . VAL B 1 85 ? 9.680 27.293 21.262 1.00 22.49 85 VAL B N 1
ATOM 3586 C CA . VAL B 1 85 ? 8.705 26.584 20.453 1.00 22.13 85 VAL B CA 1
ATOM 3587 C C . VAL B 1 85 ? 7.514 27.534 20.219 1.00 33.42 85 VAL B C 1
ATOM 3588 O O . VAL B 1 85 ? 7.143 28.289 21.136 1.00 24.12 85 VAL B O 1
ATOM 3592 N N . ALA B 1 86 ? 6.925 27.498 19.016 1.00 23.74 86 ALA B N 1
ATOM 3593 C CA . ALA B 1 86 ? 5.785 28.386 18.670 1.00 24.53 86 ALA B CA 1
ATOM 3594 C C . ALA B 1 86 ? 4.830 27.563 17.856 1.00 23.80 86 ALA B C 1
ATOM 3595 O O . ALA B 1 86 ? 5.261 26.815 16.947 1.00 23.62 86 ALA B O 1
ATOM 3597 N N . SER B 1 87 ? 3.547 27.675 18.173 1.00 21.56 87 SER B N 1
ATOM 3598 C CA . SER B 1 87 ? 2.491 27.155 17.316 1.00 20.85 87 SER B CA 1
ATOM 3599 C C . SER B 1 87 ? 1.526 28.289 16.955 1.00 27.50 87 SER B C 1
ATOM 3600 O O . SER B 1 87 ? 1.270 29.132 17.805 1.00 25.51 87 SER B O 1
ATOM 3603 N N . GLY B 1 88 ? 0.970 28.317 15.735 1.00 18.10 88 GLY B N 1
ATOM 3604 C CA . GLY B 1 88 ? 0.029 29.392 15.426 1.00 26.24 88 GLY B CA 1
ATOM 3605 C C . GLY B 1 88 ? -0.873 29.053 14.259 1.00 25.36 88 GLY B C 1
ATOM 3606 O O . GLY B 1 88 ? -0.572 28.129 13.473 1.00 21.32 88 GLY B O 1
ATOM 3607 N N . VAL B 1 89 ? -1.995 29.766 14.153 1.00 21.89 89 VAL B N 1
ATOM 3608 C CA . VAL B 1 89 ? -2.915 29.605 13.019 1.00 23.96 89 VAL B CA 1
ATOM 3609 C C . VAL B 1 89 ? -2.802 30.927 12.257 1.00 29.21 89 VAL B C 1
ATOM 3610 O O . VAL B 1 89 ? -3.011 32.002 12.859 1.00 24.95 89 VAL B O 1
ATOM 3614 N N . MET B 1 90 ? -2.435 30.857 10.970 1.00 18.84 90 MET B N 1
ATOM 3615 C CA . MET B 1 90 ? -2.418 32.035 10.096 1.00 23.10 90 MET B CA 1
ATOM 3616 C C . MET B 1 90 ? -3.574 31.918 9.124 1.00 26.11 90 MET B C 1
ATOM 3617 O O . MET B 1 90 ? -3.695 30.932 8.405 1.00 23.92 90 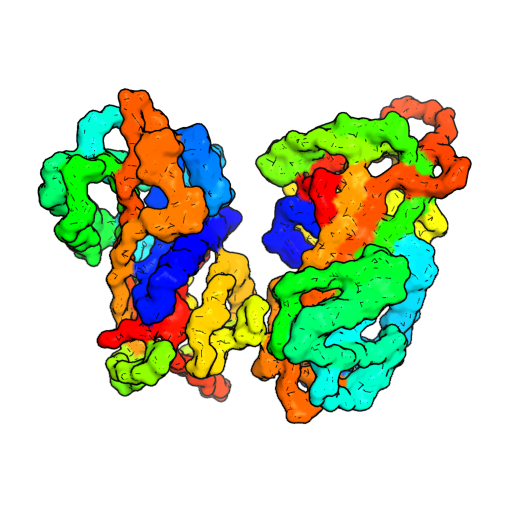MET B O 1
ATOM 3622 N N . VAL B 1 91 ? -4.446 32.914 9.115 1.00 18.34 91 VAL B N 1
ATOM 3623 C CA . VAL B 1 91 ? -5.670 32.769 8.315 1.00 21.53 91 VAL B CA 1
ATOM 3624 C C . VAL B 1 91 ? -5.876 33.999 7.446 1.00 30.28 91 VAL B C 1
ATOM 3625 O O . VAL B 1 91 ? -5.601 35.121 7.883 1.00 26.02 91 VAL B O 1
ATOM 3629 N N . ASP B 1 92 ? -6.358 33.819 6.216 1.00 30.02 92 ASP B N 1
ATOM 3630 C CA . ASP B 1 92 ? -6.537 34.980 5.354 1.00 28.58 92 ASP B CA 1
ATOM 3631 C C . ASP B 1 92 ? -7.425 36.078 6.006 1.00 23.63 92 ASP B C 1
ATOM 3632 O O . ASP B 1 92 ? -8.458 35.808 6.516 1.00 21.44 92 ASP B O 1
ATOM 3637 N N . ARG B 1 93 ? -6.993 37.324 5.934 1.00 25.13 93 ARG B N 1
ATOM 3638 C CA . ARG B 1 93 ? -7.695 38.411 6.612 1.00 30.75 93 ARG B CA 1
ATOM 3639 C C . ARG B 1 93 ? -9.099 38.675 6.065 1.00 30.00 93 ARG B C 1
ATOM 3640 O O . ARG B 1 93 ? -9.885 39.360 6.721 1.00 30.45 93 ARG B O 1
ATOM 3648 N N . LYS B 1 94 ? -9.428 38.153 4.882 1.00 27.31 94 LYS B N 1
ATOM 3649 C CA . LYS B 1 94 ? -10.799 38.322 4.364 1.00 32.81 94 LYS B CA 1
ATOM 3650 C C . LYS B 1 94 ? -11.833 37.371 4.985 1.00 32.25 94 LYS B C 1
ATOM 3651 O O . LYS B 1 94 ? -13.029 37.575 4.843 1.00 35.46 94 LYS B O 1
ATOM 3657 N N . ILE B 1 95 ? -11.362 36.327 5.658 1.00 27.29 95 ILE B N 1
ATOM 3658 C CA . ILE B 1 95 ? -12.249 35.338 6.234 1.00 31.49 95 ILE B CA 1
ATOM 3659 C C . ILE B 1 95 ? -12.817 35.914 7.550 1.00 31.01 95 ILE B C 1
ATOM 3660 O O . ILE B 1 95 ? -12.053 36.403 8.430 1.00 29.18 95 ILE B O 1
ATOM 3665 N N . ILE B 1 96 ? -14.148 35.917 7.659 1.00 31.44 96 ILE B N 1
ATOM 3666 C CA . ILE B 1 96 ? -14.830 36.418 8.864 1.00 36.61 96 ILE B CA 1
ATOM 3667 C C . ILE B 1 96 ? -14.838 35.310 9.898 1.00 26.67 96 ILE B C 1
ATOM 3668 O O . ILE B 1 96 ? -15.502 34.305 9.682 1.00 29.58 96 ILE B O 1
ATOM 3673 N N . LEU B 1 97 ? -14.161 35.530 11.030 1.00 31.56 97 LEU B N 1
ATOM 3674 C CA . LEU B 1 97 ? -13.897 34.476 12.010 1.00 30.12 97 LEU B CA 1
ATOM 3675 C C . LEU B 1 97 ? -15.030 34.308 13.009 1.00 31.82 97 LEU B C 1
ATOM 3676 O O . LEU B 1 97 ? -15.601 35.307 13.475 1.00 37.11 97 LEU B O 1
ATOM 3681 N N . GLU B 1 98 ? -15.354 33.067 13.355 1.00 29.08 98 GLU B N 1
ATOM 3682 C CA . GLU B 1 98 ? -16.404 32.836 14.377 1.00 31.45 98 GLU B CA 1
ATOM 3683 C C . GLU B 1 98 ? -15.807 33.097 15.776 1.00 32.23 98 GLU B C 1
ATOM 3684 O O . GLU B 1 98 ? -14.652 32.733 16.033 1.00 28.74 98 GLU B O 1
ATOM 3690 N N . LYS B 1 99 ? -16.553 33.743 16.684 1.00 34.62 99 LYS B N 1
ATOM 3691 C CA . LYS B 1 99 ? -16.039 33.992 18.044 1.00 32.61 99 LYS B CA 1
ATOM 3692 C C . LYS B 1 99 ? -15.612 32.689 18.755 1.00 25.47 99 LYS B C 1
ATOM 3693 O O . LYS B 1 99 ? -14.704 32.728 19.597 1.00 31.92 99 LYS B O 1
ATOM 3699 N N . VAL B 1 100 ? -16.324 31.577 18.501 1.00 26.14 100 VAL B N 1
ATOM 3700 C CA . VAL B 1 100 ? -16.013 30.313 19.222 1.00 31.80 100 VAL B CA 1
ATOM 3701 C C . VAL B 1 100 ? -14.600 29.777 18.937 1.00 34.56 100 VAL B C 1
ATOM 3702 O O . VAL B 1 100 ? -13.928 29.208 19.835 1.00 32.20 100 VAL B O 1
ATOM 3706 N N . PHE B 1 101 ? -14.114 30.000 17.716 1.00 32.52 101 PHE B N 1
ATOM 3707 C CA . PHE B 1 101 ? -12.760 29.549 17.372 1.00 29.68 101 PHE B CA 1
ATOM 3708 C C . PHE B 1 101 ? -11.761 30.329 18.207 1.00 34.81 101 PHE B C 1
ATOM 3709 O O . PHE B 1 101 ? -10.762 29.768 18.763 1.00 26.74 101 PHE B O 1
ATOM 3717 N N . ARG B 1 102 ? -12.016 31.636 18.277 1.00 25.79 102 ARG B N 1
ATOM 3718 C CA . ARG B 1 102 ? -11.122 32.567 18.954 1.00 28.38 102 ARG B CA 1
ATOM 3719 C C . ARG B 1 102 ? -11.106 32.215 20.444 1.00 29.49 102 ARG B C 1
ATOM 3720 O O . ARG B 1 102 ? -10.036 32.233 21.111 1.00 31.75 102 ARG B O 1
ATOM 3728 N N . ARG B 1 103 ? -12.298 31.911 20.943 1.00 27.26 103 ARG B N 1
ATOM 3729 C CA . ARG B 1 103 ? -12.477 31.501 22.335 1.00 36.18 103 ARG B CA 1
ATOM 3730 C C . ARG B 1 103 ? -11.723 30.193 22.632 1.00 34.83 103 ARG B C 1
ATOM 3731 O O . ARG B 1 103 ? -10.970 30.115 23.605 1.00 30.49 103 ARG B O 1
ATOM 3739 N N . SER B 1 104 ? -11.933 29.167 21.806 1.00 27.10 104 SER B N 1
ATOM 3740 C CA . SER B 1 104 ? -11.203 27.881 22.020 1.00 30.00 104 SER B CA 1
ATOM 3741 C C . SER B 1 104 ? -9.677 27.944 21.937 1.00 30.51 104 SER B C 1
ATOM 3742 O O . SER B 1 104 ? -8.946 27.271 22.715 1.00 28.76 104 SER B O 1
ATOM 3745 N N . LEU B 1 105 ? -9.169 28.698 20.968 1.00 25.15 105 LEU B N 1
ATOM 3746 C CA . LEU B 1 105 ? -7.731 28.934 20.885 1.00 28.66 105 LEU B CA 1
ATOM 3747 C C . LEU B 1 105 ? -7.162 29.601 22.114 1.00 27.38 105 LEU B C 1
ATOM 3748 O O . LEU B 1 105 ? -6.011 29.336 22.510 1.00 27.01 105 LEU B O 1
ATOM 3753 N N . SER B 1 106 ? -7.925 30.528 22.693 1.00 27.40 106 SER B N 1
ATOM 3754 C CA . SER B 1 106 ? -7.474 31.181 23.931 1.00 32.38 106 SER B CA 1
ATOM 3755 C C . SER B 1 106 ? -7.296 30.197 25.107 1.00 19.98 106 SER B C 1
ATOM 3756 O O . SER B 1 106 ? -6.294 30.255 25.838 1.00 35.82 106 SER B O 1
ATOM 3759 N N . LYS B 1 107 ? -8.296 29.338 25.278 1.00 26.43 107 LYS B N 1
ATOM 3760 C CA . LYS B 1 107 ? -8.409 28.405 26.397 1.00 32.03 107 LYS B CA 1
ATOM 3761 C C . LYS B 1 107 ? -7.364 27.304 26.254 1.00 37.90 107 LYS B C 1
ATOM 3762 O O . LYS B 1 107 ? -6.677 26.948 27.230 1.00 32.10 107 LYS B O 1
ATOM 3768 N N . ALA B 1 108 ? -7.257 26.751 25.048 1.00 27.70 108 ALA B N 1
ATOM 3769 C CA . ALA B 1 108 ? -6.305 25.614 24.823 1.00 28.37 108 ALA B CA 1
ATOM 3770 C C . ALA B 1 108 ? -4.867 26.057 24.574 1.00 35.72 108 ALA B C 1
ATOM 3771 O O . ALA B 1 108 ? -3.909 25.379 24.975 1.00 35.46 108 ALA B O 1
ATOM 3773 N N . PHE B 1 109 ? -4.688 27.201 23.933 1.00 25.21 109 PHE B N 1
ATOM 3774 C CA . PHE B 1 109 ? -3.373 27.536 23.441 1.00 26.47 109 PHE B CA 1
ATOM 3775 C C . PHE B 1 109 ? -2.853 28.869 23.873 1.00 25.60 109 PHE B C 1
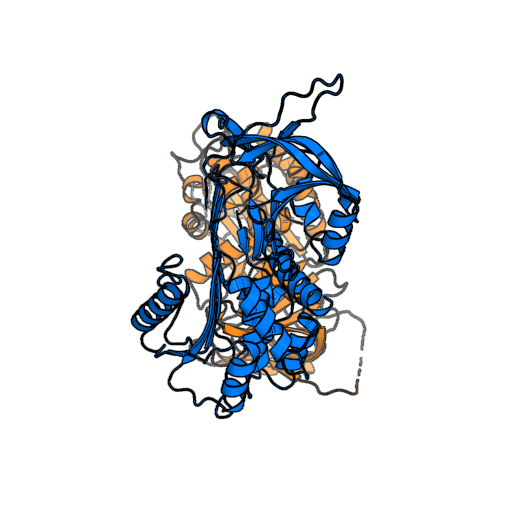ATOM 3776 O O . PHE B 1 109 ? -1.691 29.223 23.521 1.00 29.22 109 PHE B O 1
ATOM 3784 N N . GLN B 1 110 ? -3.705 29.619 24.588 1.00 32.59 110 GLN B N 1
ATOM 3785 C CA . GLN B 1 110 ? -3.433 31.021 24.909 1.00 28.85 110 GLN B CA 1
ATOM 3786 C C . GLN B 1 110 ? -2.960 31.777 23.695 1.00 27.49 110 GLN B C 1
ATOM 3787 O O . GLN B 1 110 ? -1.929 32.495 23.695 1.00 30.07 110 GLN B O 1
ATOM 3793 N N . SER B 1 111 ? -3.685 31.618 22.615 1.00 29.13 111 SER B N 1
ATOM 3794 C CA . SER B 1 111 ? -3.183 32.263 21.399 1.00 30.80 111 SER B CA 1
ATOM 3795 C C . SER B 1 111 ? -4.381 32.761 20.577 1.00 24.04 111 SER B C 1
ATOM 3796 O O . SER B 1 111 ? -5.532 32.417 20.908 1.00 24.22 111 SER B O 1
ATOM 3799 N N . VAL B 1 112 ? -4.143 33.588 19.566 1.00 25.34 112 VAL B N 1
ATOM 3800 C CA . VAL B 1 112 ? -5.255 34.163 18.788 1.00 26.90 112 VAL B CA 1
ATOM 3801 C C . VAL B 1 112 ? -4.977 33.781 17.347 1.00 27.75 112 VAL B C 1
ATOM 3802 O O . VAL B 1 112 ? -3.824 33.563 16.982 1.00 23.08 112 VAL B O 1
ATOM 3806 N N . PRO B 1 113 ? -6.026 33.631 16.544 1.00 22.89 113 PRO B N 1
ATOM 3807 C CA . PRO B 1 113 ? -5.784 33.454 15.100 1.00 23.06 113 PRO B CA 1
ATOM 3808 C C . PRO B 1 113 ? -5.047 34.666 14.527 1.00 25.10 113 PRO B C 1
ATOM 3809 O O . PRO B 1 113 ? -5.328 35.862 14.828 1.00 23.00 113 PRO B O 1
ATOM 3813 N N . HIS B 1 114 ? -4.041 34.416 13.710 1.00 22.86 114 HIS B N 1
ATOM 3814 C CA . HIS B 1 114 ? -3.309 35.547 13.175 1.00 21.66 114 HIS B CA 1
ATOM 3815 C C . HIS B 1 114 ? -3.711 35.870 11.763 1.00 31.98 114 HIS B C 1
ATOM 3816 O O . HIS B 1 114 ? -3.580 35.008 10.889 1.00 27.19 114 HIS B O 1
ATOM 3823 N N . GLN B 1 115 ? -4.151 37.112 11.496 1.00 22.70 115 GLN B N 1
ATOM 3824 C CA . GLN B 1 115 ? -4.674 37.406 10.144 1.00 27.77 115 GLN B CA 1
ATOM 3825 C C . GLN B 1 115 ? -3.510 37.842 9.232 1.00 33.30 115 GLN B C 1
ATOM 3826 O O . GLN B 1 115 ? -2.590 38.588 9.646 1.00 27.76 115 GLN B O 1
ATOM 3832 N N . ILE B 1 116 ? -3.534 37.331 7.998 1.00 23.11 116 ILE B N 1
ATOM 3833 C CA . ILE B 1 116 ? -2.429 37.517 7.048 1.00 21.81 116 ILE B CA 1
ATOM 3834 C C . ILE B 1 116 ? -3.026 37.855 5.693 1.00 27.77 116 ILE B C 1
ATOM 3835 O O . ILE B 1 116 ? -4.024 37.236 5.266 1.00 26.66 116 ILE B O 1
ATOM 3840 N N . ASP B 1 117 ? -2.436 38.806 4.980 1.00 28.96 117 ASP B N 1
ATOM 3841 C CA . ASP B 1 117 ? -2.872 39.026 3.596 1.00 34.16 117 ASP B CA 1
ATOM 3842 C C . ASP B 1 117 ? -2.224 38.021 2.627 1.00 27.52 117 ASP B C 1
ATOM 3843 O O . ASP B 1 117 ? -1.250 38.343 1.976 1.00 22.77 117 ASP B O 1
ATOM 3848 N N . PHE B 1 118 ? -2.817 36.828 2.467 1.00 22.55 118 PHE B N 1
ATOM 3849 C CA . PHE B 1 118 ? -2.208 35.848 1.583 1.00 29.47 118 PHE B CA 1
ATOM 3850 C C . PHE B 1 118 ? -2.243 36.257 0.095 1.00 32.48 118 PHE B C 1
ATOM 3851 O O . PHE B 1 118 ? -1.545 35.660 -0.672 1.00 32.88 118 PHE B O 1
ATOM 3859 N N . SER B 1 119 ? -3.032 37.264 -0.298 1.00 29.52 119 SER B N 1
ATOM 3860 C CA . SER B 1 119 ? -3.050 37.714 -1.710 1.00 38.41 119 SER B CA 1
ATOM 3861 C C . SER B 1 119 ? -1.684 38.330 -2.158 1.00 41.83 119 SER B C 1
ATOM 3862 O O . SER B 1 119 ? -1.407 38.452 -3.355 1.00 36.32 119 SER B O 1
ATOM 3865 N N . GLN B 1 120 ? -0.823 38.668 -1.195 1.00 39.12 120 GLN B N 1
ATOM 3866 C CA . GLN B 1 120 ? 0.540 39.121 -1.481 1.00 37.86 120 GLN B CA 1
ATOM 3867 C C . GLN B 1 120 ? 1.510 38.116 -0.884 1.00 32.34 120 GLN B C 1
ATOM 3868 O O . GLN B 1 120 ? 2.039 38.332 0.207 1.00 33.08 120 GLN B O 1
ATOM 3874 N N . PRO B 1 121 ? 1.746 37.014 -1.592 1.00 34.90 121 PRO B N 1
ATOM 3875 C CA . PRO B 1 121 ? 2.546 35.891 -1.065 1.00 30.45 121 PRO B CA 1
ATOM 3876 C C . PRO B 1 121 ? 3.956 36.257 -0.488 1.00 38.13 121 PRO B C 1
ATOM 3877 O O . PRO B 1 121 ? 4.411 35.694 0.528 1.00 30.03 121 PRO B O 1
ATOM 3881 N N . GLU B 1 122 ? 4.691 37.154 -1.137 1.00 36.14 122 GLU B N 1
ATOM 3882 C CA . GLU B 1 122 ? 6.061 37.397 -0.633 1.00 29.72 122 GLU B CA 1
ATOM 3883 C C . GLU B 1 122 ? 6.019 38.213 0.661 1.00 25.95 122 GLU B C 1
ATOM 3884 O O . GLU B 1 122 ? 6.809 37.972 1.582 1.00 28.15 122 GLU B O 1
ATOM 3890 N N . MET B 1 123 ? 5.084 39.145 0.745 1.00 24.84 123 MET B N 1
ATOM 3891 C CA . MET B 1 123 ? 4.918 39.854 1.984 1.00 30.93 123 MET B CA 1
ATOM 3892 C C . MET B 1 123 ? 4.388 38.896 3.088 1.00 20.48 123 MET B C 1
ATOM 3893 O O . MET B 1 123 ? 4.869 38.925 4.246 1.00 27.65 123 MET B O 1
ATOM 3898 N N . ALA B 1 124 ? 3.382 38.083 2.758 1.00 23.05 124 ALA B N 1
ATOM 3899 C CA . ALA B 1 124 ? 2.821 37.133 3.736 1.00 23.48 124 ALA B CA 1
ATOM 3900 C C . ALA B 1 124 ? 3.920 36.285 4.319 1.00 20.84 124 ALA B C 1
ATOM 3901 O O . ALA B 1 124 ? 3.958 36.022 5.545 1.00 23.69 124 ALA B O 1
ATOM 3903 N N . ARG B 1 125 ? 4.825 35.839 3.444 1.00 23.94 125 ARG B N 1
ATOM 3904 C CA . ARG B 1 125 ? 5.967 35.017 3.858 1.00 20.51 125 ARG B CA 1
ATOM 3905 C C . ARG B 1 125 ? 6.817 35.748 4.901 1.00 26.40 125 ARG B C 1
ATOM 3906 O O . ARG B 1 125 ? 7.221 35.174 5.930 1.00 26.91 125 ARG B O 1
ATOM 3914 N N . GLN B 1 126 ? 7.156 37.016 4.614 1.00 23.12 126 GLN B N 1
ATOM 3915 C CA . GLN B 1 126 ? 7.985 37.764 5.539 1.00 27.08 126 GLN B CA 1
ATOM 3916 C C . GLN B 1 126 ? 7.240 38.047 6.876 1.00 15.83 126 GLN B C 1
ATOM 3917 O O . GLN B 1 126 ? 7.853 38.080 7.978 1.00 24.10 126 GLN B O 1
ATOM 3923 N N . VAL B 1 127 ? 5.935 38.283 6.796 1.00 18.81 127 VAL B N 1
ATOM 3924 C CA . VAL B 1 127 ? 5.174 38.491 8.026 1.00 26.05 127 VAL B CA 1
ATOM 3925 C C . VAL B 1 127 ? 5.162 37.200 8.874 1.00 26.73 127 VAL B C 1
ATOM 3926 O O . VAL B 1 127 ? 5.348 37.229 10.101 1.00 25.32 127 VAL B O 1
ATOM 3930 N N . ILE B 1 128 ? 4.961 36.062 8.232 1.00 22.36 128 ILE B N 1
ATOM 3931 C CA . ILE B 1 128 ? 4.854 34.821 9.020 1.00 20.60 128 ILE B CA 1
ATOM 3932 C C . ILE B 1 128 ? 6.238 34.497 9.618 1.00 18.72 128 ILE B C 1
ATOM 3933 O O . ILE B 1 128 ? 6.369 34.110 10.808 1.00 21.65 128 ILE B O 1
ATOM 3938 N N . ASN B 1 129 ? 7.277 34.772 8.834 1.00 20.71 129 ASN B N 1
ATOM 3939 C CA . ASN B 1 129 ? 8.658 34.541 9.245 1.00 21.73 129 ASN B CA 1
ATOM 3940 C C . ASN B 1 129 ? 9.032 35.449 10.389 1.00 29.73 129 ASN B C 1
ATOM 3941 O O . ASN B 1 129 ? 9.763 35.043 11.291 1.00 18.59 129 ASN B O 1
ATOM 3946 N N . SER B 1 130 ? 8.577 36.697 10.349 1.00 22.79 130 SER B N 1
ATOM 3947 C CA . SER B 1 130 ? 8.918 37.601 11.448 1.00 24.41 130 SER B CA 1
ATOM 3948 C C . SER B 1 130 ? 8.201 37.157 12.708 1.00 14.93 130 SER B C 1
ATOM 3949 O O . SER B 1 130 ? 8.803 37.144 13.805 1.00 21.32 130 SER B O 1
ATOM 3952 N N . TRP B 1 131 ? 6.929 36.767 12.571 1.00 15.60 131 TRP B N 1
ATOM 3953 C CA . TRP B 1 131 ? 6.152 36.325 13.739 1.00 21.17 131 TRP B CA 1
ATOM 3954 C C . TRP B 1 131 ? 6.838 35.051 14.310 1.00 19.97 131 TRP B C 1
ATOM 3955 O O . TRP B 1 131 ? 7.005 34.856 15.545 1.00 21.48 131 TRP B O 1
ATOM 3966 N N . THR B 1 132 ? 7.249 34.170 13.423 1.00 19.65 132 THR B N 1
ATOM 3967 C CA . THR B 1 132 ? 7.833 32.899 13.910 1.00 20.22 132 THR B CA 1
ATOM 3968 C C . THR B 1 132 ? 9.189 33.181 14.588 1.00 19.45 132 THR B C 1
ATOM 3969 O O . THR B 1 132 ? 9.548 32.586 15.625 1.00 21.88 132 THR B O 1
ATOM 3973 N N . SER B 1 133 ? 9.945 34.106 14.016 1.00 16.68 133 SER B N 1
ATOM 3974 C CA . SER B 1 133 ? 11.222 34.441 14.607 1.00 17.34 133 SER B CA 1
ATOM 3975 C C . SER B 1 133 ? 10.959 35.029 16.011 1.00 25.32 133 SER B C 1
ATOM 3976 O O . SER B 1 133 ? 11.630 34.659 16.975 1.00 25.33 133 SER B O 1
ATOM 3979 N N . ASP B 1 134 ? 9.989 35.953 16.124 1.00 24.71 134 ASP B N 1
ATOM 3980 C CA . ASP B 1 134 ? 9.702 36.600 17.434 1.00 26.69 134 ASP B CA 1
ATOM 3981 C C . ASP B 1 134 ? 9.322 35.563 18.501 1.00 21.24 134 ASP B C 1
ATOM 3982 O O . ASP B 1 134 ? 9.691 35.664 19.682 1.00 23.30 134 ASP B O 1
ATOM 3987 N N . HIS B 1 135 ? 8.540 34.586 18.082 1.00 17.75 135 HIS B N 1
ATOM 3988 C CA . HIS B 1 135 ? 8.035 33.557 18.996 1.00 16.43 135 HIS B CA 1
ATOM 3989 C C . HIS B 1 135 ? 9.018 32.350 19.222 1.00 22.77 135 HIS B C 1
ATOM 3990 O O . HIS B 1 135 ? 8.710 31.449 19.979 1.00 23.18 135 HIS B O 1
ATOM 3997 N N . THR B 1 136 ? 10.195 32.382 18.617 1.00 22.66 136 THR B N 1
ATOM 3998 C CA . THR B 1 136 ? 11.242 31.360 18.933 1.00 26.26 136 THR B CA 1
ATOM 3999 C C . THR B 1 136 ? 12.481 32.076 19.438 1.00 34.34 136 THR B C 1
ATOM 4000 O O . THR B 1 136 ? 13.574 31.546 19.401 1.00 26.89 136 THR B O 1
ATOM 4004 N N . ASP B 1 137 ? 12.294 33.312 19.915 1.00 29.21 137 ASP B N 1
ATOM 4005 C CA . ASP B 1 137 ? 13.410 34.116 20.399 1.00 20.55 137 ASP B CA 1
ATOM 4006 C C . ASP B 1 137 ? 14.488 34.289 19.338 1.00 28.89 137 ASP B C 1
ATOM 4007 O O . ASP B 1 137 ? 15.670 34.322 19.656 1.00 34.90 137 ASP B O 1
ATOM 4012 N N . GLY B 1 138 ? 14.067 34.415 18.082 1.00 23.72 138 GLY B N 1
ATOM 4013 C CA . GLY B 1 138 ? 14.974 34.590 16.984 1.00 25.39 138 GLY B CA 1
ATOM 4014 C C . GLY B 1 138 ? 15.687 33.334 16.501 1.00 28.41 138 GLY B C 1
ATOM 4015 O O . GLY B 1 138 ? 16.528 33.447 15.583 1.00 27.61 138 GLY B O 1
ATOM 4016 N N . MET B 1 139 ? 15.365 32.161 17.080 1.00 22.71 139 MET B N 1
ATOM 4017 C CA . MET B 1 139 ? 16.157 30.924 16.779 1.00 26.56 139 MET B CA 1
ATOM 4018 C C . MET B 1 139 ? 15.742 30.324 15.452 1.00 30.86 139 MET B C 1
ATOM 4019 O O . MET B 1 139 ? 16.523 29.609 14.784 1.00 28.87 139 MET B O 1
ATOM 4024 N N . ILE B 1 140 ? 14.482 30.571 15.056 1.00 25.84 140 ILE B N 1
ATOM 4025 C CA . ILE B 1 140 ? 14.038 30.190 13.724 1.00 26.54 140 ILE B CA 1
ATOM 4026 C C . ILE B 1 140 ? 13.711 31.458 12.933 1.00 30.09 140 ILE B C 1
ATOM 4027 O O . ILE B 1 140 ? 12.573 31.922 12.975 1.00 29.77 140 ILE B O 1
ATOM 4032 N N . SER B 1 141 ? 14.686 32.030 12.233 1.00 30.54 141 SER B N 1
ATOM 4033 C CA . SER B 1 141 ? 14.530 33.413 11.711 1.00 36.86 141 SER B CA 1
ATOM 4034 C C . SER B 1 141 ? 13.915 33.516 10.312 1.00 36.37 141 SER B C 1
ATOM 4035 O O . SER B 1 141 ? 13.391 34.576 9.909 1.00 37.18 141 SER B O 1
ATOM 4038 N N . GLU B 1 142 ? 13.916 32.397 9.591 1.00 30.71 142 GLU B N 1
ATOM 4039 C CA . GLU B 1 142 ? 13.297 32.380 8.274 1.00 31.39 142 GLU B CA 1
ATOM 4040 C C . GLU B 1 142 ? 12.562 31.056 8.009 1.00 32.70 142 GLU B C 1
ATOM 4041 O O . GLU B 1 142 ? 12.998 30.227 7.198 1.00 27.69 142 GLU B O 1
ATOM 4047 N N . PHE B 1 143 ? 11.430 30.883 8.694 1.00 27.02 143 PHE B N 1
ATOM 4048 C CA . PHE B 1 143 ? 10.644 29.651 8.697 1.00 28.81 143 PHE B CA 1
ATOM 4049 C C . PHE B 1 143 ? 10.312 29.101 7.296 1.00 30.90 143 PHE B C 1
ATOM 4050 O O . PHE B 1 143 ? 10.576 27.940 6.992 1.00 28.68 143 PHE B O 1
ATOM 4058 N N . LEU B 1 144 ? 9.689 29.940 6.481 1.00 22.77 144 LEU B N 1
ATOM 4059 C CA . LEU B 1 144 ? 9.228 29.595 5.148 1.00 25.85 144 LEU B CA 1
ATOM 4060 C C . LEU B 1 144 ? 10.213 30.116 4.124 1.00 29.21 144 LEU B C 1
ATOM 4061 O O . LEU B 1 144 ? 10.596 31.299 4.173 1.00 27.00 144 LEU B O 1
ATOM 4066 N N . PRO B 1 145 ? 10.601 29.262 3.161 1.00 35.81 145 PRO B N 1
ATOM 4067 C CA . PRO B 1 145 ? 11.348 29.777 1.998 1.00 27.22 145 PRO B CA 1
ATOM 4068 C C . PRO B 1 145 ? 10.383 30.329 0.943 1.00 36.47 145 PRO B C 1
ATOM 4069 O O . PRO B 1 145 ? 9.176 30.150 1.070 1.00 27.18 145 PRO B O 1
ATOM 4073 N N . SER B 1 146 ? 10.873 31.016 -0.088 1.00 43.32 146 SER B N 1
ATOM 4074 C CA . SER B 1 146 ? 9.965 31.422 -1.166 1.00 36.41 146 SER B CA 1
ATOM 4075 C C . SER B 1 146 ? 9.376 30.215 -1.879 1.00 41.81 146 SER B C 1
ATOM 4076 O O . SER B 1 146 ? 9.982 29.131 -1.853 1.00 42.29 146 SER B O 1
ATOM 4079 N N . GLY B 1 147 ? 8.196 30.387 -2.484 1.00 40.61 147 GLY B N 1
ATOM 4080 C CA . GLY B 1 147 ? 7.597 29.336 -3.294 1.00 43.48 147 GLY B CA 1
ATOM 4081 C C . GLY B 1 147 ? 6.750 28.334 -2.536 1.00 49.73 147 GLY B C 1
ATOM 4082 O O . GLY B 1 147 ? 6.289 27.333 -3.096 1.00 48.60 147 GLY B O 1
ATOM 4083 N N . VAL B 1 148 ? 6.545 28.579 -1.248 1.00 38.13 148 VAL B N 1
ATOM 4084 C CA . VAL B 1 148 ? 5.583 27.766 -0.519 1.00 39.83 148 VAL B CA 1
ATOM 4085 C C . VAL B 1 148 ? 4.185 28.401 -0.576 1.00 40.17 148 VAL B C 1
ATOM 4086 O O . VAL B 1 148 ? 3.202 27.769 -0.989 1.00 46.87 148 VAL B O 1
ATOM 4090 N N . LEU B 1 149 ? 4.086 29.656 -0.161 1.00 28.44 149 LEU B N 1
ATOM 4091 C CA . LEU B 1 149 ? 2.766 30.283 -0.134 1.00 30.10 149 LEU B CA 1
ATOM 4092 C C . LEU B 1 149 ? 2.384 30.674 -1.541 1.00 34.05 149 LEU B C 1
ATOM 4093 O O . LEU B 1 149 ? 3.254 31.019 -2.342 1.00 36.22 149 LEU B O 1
ATOM 4098 N N . SER B 1 150 ? 1.086 30.705 -1.824 1.00 30.16 150 SER B N 1
ATOM 4099 C CA . SER B 1 150 ? 0.635 31.261 -3.096 1.00 38.07 150 SER B CA 1
ATOM 4100 C C . SER B 1 150 ? -0.553 32.108 -2.811 1.00 37.36 150 SER B C 1
ATOM 4101 O O . SER B 1 150 ? -1.062 32.120 -1.672 1.00 39.37 150 SER B O 1
ATOM 4104 N N . GLU B 1 151 ? -1.037 32.798 -3.833 1.00 29.93 151 GLU B N 1
ATOM 4105 C CA . GLU B 1 151 ? -2.242 33.612 -3.669 1.00 32.05 151 GLU B CA 1
ATOM 4106 C C . GLU B 1 151 ? -3.523 32.750 -3.427 1.00 31.82 151 GLU B C 1
ATOM 4107 O O . GLU B 1 151 ? -4.614 33.265 -3.141 1.00 35.94 151 GLU B O 1
ATOM 4113 N N . LEU B 1 152 ? -3.384 31.442 -3.511 1.00 28.30 152 LEU B N 1
ATOM 4114 C CA . LEU B 1 152 ? -4.522 30.576 -3.161 1.00 23.84 152 LEU B CA 1
ATOM 4115 C C . LEU B 1 152 ? -4.482 30.118 -1.670 1.00 31.79 152 LEU B C 1
ATOM 4116 O O . LEU B 1 152 ? -5.386 29.403 -1.184 1.00 29.55 152 LEU B O 1
ATOM 4121 N N . THR B 1 153 ? -3.399 30.427 -0.968 1.00 26.08 153 THR B N 1
ATOM 4122 C CA . THR B 1 153 ? -3.284 30.001 0.422 1.00 29.42 153 THR B CA 1
ATOM 4123 C C . THR B 1 153 ? -4.345 30.725 1.254 1.00 30.67 153 THR B C 1
ATOM 4124 O O . THR B 1 153 ? -4.542 31.917 1.071 1.00 25.06 153 THR B O 1
ATOM 4128 N N . ARG B 1 154 ? -5.049 30.007 2.157 1.00 22.69 154 ARG B N 1
ATOM 4129 C CA . ARG B 1 154 ? -6.006 30.664 3.050 1.00 24.47 154 ARG B CA 1
ATOM 4130 C C . ARG B 1 154 ? -5.896 30.354 4.531 1.00 27.22 154 ARG B C 1
ATOM 4131 O O . ARG B 1 154 ? -6.308 31.156 5.358 1.00 25.32 154 ARG B O 1
ATOM 4139 N N . LEU B 1 155 ? -5.420 29.160 4.861 1.00 22.53 155 LEU B N 1
ATOM 4140 C CA . LEU B 1 155 ? -5.429 28.733 6.246 1.00 20.53 155 LEU B CA 1
ATOM 4141 C C . LEU B 1 155 ? -4.233 27.839 6.441 1.00 20.45 155 LEU B C 1
ATOM 4142 O O . LEU B 1 155 ? -4.152 26.762 5.826 1.00 24.52 155 LEU B O 1
ATOM 4147 N N . VAL B 1 156 ? -3.320 28.297 7.291 1.00 21.68 156 VAL B N 1
ATOM 4148 C CA . VAL B 1 156 ? -2.078 27.602 7.589 1.00 23.28 156 VAL B CA 1
ATOM 4149 C C . VAL B 1 156 ? -1.888 27.377 9.099 1.00 29.14 156 VAL B C 1
ATOM 4150 O O . VAL B 1 156 ? -2.042 28.315 9.914 1.00 24.92 156 VAL B O 1
ATOM 4154 N N . PHE B 1 157 ? -1.517 26.148 9.467 1.00 21.05 157 PHE B N 1
ATOM 4155 C CA . PHE B 1 157 ? -1.203 25.804 10.873 1.00 22.11 157 PHE B CA 1
ATOM 4156 C C . PHE B 1 157 ? 0.260 25.551 10.863 1.00 23.21 157 PHE B C 1
ATOM 4157 O O . PHE B 1 157 ? 0.776 24.766 10.019 1.00 24.26 157 PHE B O 1
ATOM 4165 N N . LEU B 1 158 ? 0.967 26.210 11.768 1.00 20.41 158 LEU B N 1
ATOM 4166 C CA . LEU B 1 158 ? 2.400 26.079 11.758 1.00 21.43 158 LEU B CA 1
ATOM 4167 C C . LEU B 1 158 ? 2.980 25.875 13.138 1.00 23.22 158 LEU B C 1
ATOM 4168 O O . LEU B 1 158 ? 2.449 26.394 14.139 1.00 22.66 158 LEU B O 1
ATOM 4173 N N . ASN B 1 159 ? 4.071 25.125 13.179 1.00 19.62 159 ASN B N 1
ATOM 4174 C CA . ASN B 1 159 ? 4.778 24.829 14.411 1.00 21.23 159 ASN B CA 1
ATOM 4175 C C . ASN B 1 159 ? 6.231 24.894 14.149 1.00 23.65 159 ASN B C 1
ATOM 4176 O O . ASN B 1 159 ? 6.737 24.363 13.125 1.00 21.18 159 ASN B O 1
ATOM 4181 N N . ALA B 1 160 ? 6.930 25.541 15.077 1.00 20.73 160 ALA B N 1
ATOM 4182 C CA . ALA B 1 160 ? 8.356 25.740 14.910 1.00 19.58 160 ALA B CA 1
ATOM 4183 C C . ALA B 1 160 ? 8.999 25.409 16.230 1.00 24.02 160 ALA B C 1
ATOM 4184 O O . ALA B 1 160 ? 8.449 25.712 17.304 1.00 22.23 160 ALA B O 1
ATOM 4186 N N . LEU B 1 161 ? 10.176 24.783 16.165 1.00 19.73 161 LEU B N 1
ATOM 4187 C CA . LEU B 1 161 ? 10.851 24.390 17.406 1.00 22.17 161 LEU B CA 1
ATOM 4188 C C . LEU B 1 161 ? 12.335 24.451 17.246 1.00 29.24 161 LEU B C 1
ATOM 4189 O O . LEU B 1 161 ? 12.902 23.896 16.281 1.00 25.30 161 LEU B O 1
ATOM 4194 N N . HIS B 1 162 ? 12.984 25.172 18.158 1.00 21.74 162 HIS B N 1
ATOM 4195 C CA . HIS B 1 162 ? 14.428 25.100 18.261 1.00 17.21 162 HIS B CA 1
ATOM 4196 C C . HIS B 1 162 ? 14.878 24.515 19.606 1.00 26.77 162 HIS B C 1
ATOM 4197 O O . HIS B 1 162 ? 14.334 24.846 20.694 1.00 25.78 162 HIS B O 1
ATOM 4204 N N . PHE B 1 163 ? 15.893 23.635 19.570 1.00 19.68 163 PHE B N 1
ATOM 4205 C CA . PHE B 1 163 ? 16.393 23.128 20.860 1.00 26.71 163 PHE B CA 1
ATOM 4206 C C . PHE B 1 163 ? 17.866 22.955 20.850 1.00 27.82 163 PHE B C 1
ATOM 4207 O O . PHE B 1 163 ? 18.416 22.386 19.908 1.00 25.44 163 PHE B O 1
ATOM 4215 N N . HIS B 1 164 ? 18.508 23.497 21.875 1.00 30.16 164 HIS B N 1
ATOM 4216 C CA . HIS B 1 164 ? 19.904 23.131 22.160 1.00 30.84 164 HIS B CA 1
ATOM 4217 C C . HIS B 1 164 ? 20.065 23.121 23.686 1.00 38.71 164 HIS B C 1
ATOM 4218 O O . HIS B 1 164 ? 19.924 24.165 24.316 1.00 33.84 164 HIS B O 1
ATOM 4225 N N . GLY B 1 165 ? 20.347 21.953 24.268 1.00 27.38 165 GLY B N 1
ATOM 4226 C CA . GLY B 1 165 ? 20.389 21.817 25.721 1.00 26.36 165 GLY B CA 1
ATOM 4227 C C . GLY B 1 165 ? 21.845 21.739 26.166 1.00 26.08 165 GLY B C 1
ATOM 4228 O O . GLY B 1 165 ? 22.730 21.464 25.348 1.00 36.16 165 GLY B O 1
ATOM 4229 N N . VAL B 1 166 ? 22.078 21.977 27.444 1.00 29.67 166 VAL B N 1
ATOM 4230 C CA . VAL B 1 166 ? 23.390 21.845 28.059 1.00 30.39 166 VAL B CA 1
ATOM 4231 C C . VAL B 1 166 ? 23.361 20.455 28.714 1.00 27.98 166 VAL B C 1
ATOM 4232 O O . VAL B 1 166 ? 22.437 20.144 29.475 1.00 27.17 166 VAL B O 1
ATOM 4236 N N . TRP B 1 167 ? 24.327 19.582 28.376 1.00 33.18 167 TRP B N 1
ATOM 4237 C CA . TRP B 1 167 ? 24.349 18.250 29.002 1.00 29.77 167 TRP B CA 1
ATOM 4238 C C . TRP B 1 167 ? 24.596 18.380 30.504 1.00 32.78 167 TRP B C 1
ATOM 4239 O O . TRP B 1 167 ? 25.220 19.375 30.952 1.00 28.99 167 TRP B O 1
ATOM 4250 N N . LYS B 1 168 ? 24.107 17.411 31.283 1.00 33.05 168 LYS B N 1
ATOM 4251 C CA . LYS B 1 168 ? 24.414 17.370 32.712 1.00 34.36 168 LYS B CA 1
ATOM 4252 C C . LYS B 1 168 ? 25.934 17.187 32.889 1.00 43.39 168 LYS B C 1
ATOM 4253 O O . LYS B 1 168 ? 26.525 17.663 33.836 1.00 46.99 168 LYS B O 1
ATOM 4259 N N . THR B 1 169 ? 26.563 16.521 31.937 1.00 39.93 169 THR B N 1
ATOM 4260 C CA . THR B 1 169 ? 27.989 16.349 31.990 1.00 39.73 169 THR B CA 1
ATOM 4261 C C . THR B 1 169 ? 28.554 16.692 30.630 1.00 35.92 169 THR B C 1
ATOM 4262 O O . THR B 1 169 ? 28.174 16.076 29.634 1.00 35.52 169 THR B O 1
ATOM 4266 N N . PRO B 1 170 ? 29.481 17.678 30.583 1.00 29.63 170 PRO B N 1
ATOM 4267 C CA . PRO B 1 170 ? 30.108 18.065 29.315 1.00 28.64 170 PRO B CA 1
ATOM 4268 C C . PRO B 1 170 ? 30.910 16.942 28.687 1.00 33.37 170 PRO B C 1
ATOM 4269 O O . PRO B 1 170 ? 31.475 16.124 29.403 1.00 37.38 170 PRO B O 1
ATOM 4273 N N . PHE B 1 171 ? 30.949 16.916 27.361 1.00 33.80 171 PHE B N 1
ATOM 4274 C CA . PHE B 1 171 ? 31.968 16.198 26.650 1.00 28.38 171 PHE B CA 1
ATOM 4275 C C . PHE B 1 171 ? 33.228 17.084 26.635 1.00 33.69 171 PHE B C 1
ATOM 4276 O O . PHE B 1 171 ? 33.139 18.307 26.478 1.00 35.53 171 PHE B O 1
ATOM 4284 N N . ASP B 1 172 ? 34.398 16.474 26.803 1.00 39.07 172 ASP B N 1
ATOM 4285 C CA . ASP B 1 172 ? 35.652 17.215 26.616 1.00 36.75 172 ASP B CA 1
ATOM 4286 C C . ASP B 1 172 ? 35.958 17.263 25.118 1.00 33.63 172 ASP B C 1
ATOM 4287 O O . ASP B 1 172 ? 36.105 16.208 24.462 1.00 43.50 172 ASP B O 1
ATOM 4292 N N . PRO B 1 173 ? 36.032 18.477 24.562 1.00 35.34 173 PRO B N 1
ATOM 4293 C CA . PRO B 1 173 ? 36.269 18.597 23.125 1.00 39.22 173 PRO B CA 1
ATOM 4294 C C . PRO B 1 173 ? 37.614 17.997 22.733 1.00 38.74 173 PRO B C 1
ATOM 4295 O O . PRO B 1 173 ? 37.825 17.739 21.546 1.00 38.72 173 PRO B O 1
ATOM 4299 N N . ARG B 1 174 ? 38.515 17.764 23.684 1.00 44.77 174 ARG B N 1
ATOM 4300 C CA . ARG B 1 174 ? 39.762 17.104 23.286 1.00 49.10 174 ARG B CA 1
ATOM 4301 C C . ARG B 1 174 ? 39.561 15.635 22.921 1.00 47.61 174 ARG B C 1
ATOM 4302 O O . ARG B 1 174 ? 40.326 15.088 22.092 1.00 48.00 174 ARG B O 1
ATOM 4310 N N . ASN B 1 175 ? 38.537 14.998 23.512 1.00 39.95 175 ASN B N 1
ATOM 4311 C CA . ASN B 1 175 ? 38.159 13.628 23.116 1.00 39.53 175 ASN B CA 1
ATOM 4312 C C . ASN B 1 175 ? 37.332 13.579 21.848 1.00 41.56 175 ASN B C 1
ATOM 4313 O O . ASN B 1 175 ? 36.929 12.512 21.417 1.00 51.88 175 ASN B O 1
ATOM 4318 N N . THR B 1 176 ? 37.047 14.731 21.256 1.00 43.19 176 THR B N 1
ATOM 4319 C CA . THR B 1 176 ? 36.288 14.725 20.014 1.00 33.46 176 THR B CA 1
ATOM 4320 C C . THR B 1 176 ? 37.253 14.584 18.880 1.00 45.81 176 THR B C 1
ATOM 4321 O O . THR B 1 176 ? 38.269 15.327 18.807 1.00 46.21 176 THR B O 1
ATOM 4325 N N . ARG B 1 177 ? 36.982 13.622 17.999 1.00 40.11 177 ARG B N 1
ATOM 4326 C CA . ARG B 1 177 ? 37.900 13.446 16.881 1.00 43.55 177 ARG B CA 1
ATOM 4327 C C . ARG B 1 177 ? 37.171 12.919 15.678 1.00 45.47 177 ARG B C 1
ATOM 4328 O O . ARG B 1 177 ? 36.059 12.377 15.792 1.00 44.33 177 ARG B O 1
ATOM 4336 N N . GLU B 1 178 ? 37.810 13.051 14.522 1.00 43.36 178 GLU B N 1
ATOM 4337 C CA . GLU B 1 178 ? 37.181 12.620 13.289 1.00 40.61 178 GLU B CA 1
ATOM 4338 C C . GLU B 1 178 ? 37.193 11.100 13.294 1.00 41.67 178 GLU B C 1
ATOM 4339 O O . GLU B 1 178 ? 38.191 10.480 13.664 1.00 45.84 178 GLU B O 1
ATOM 4345 N N . GLN B 1 179 ? 36.045 10.501 12.978 1.00 42.39 179 GLN B N 1
ATOM 4346 C CA . GLN B 1 179 ? 35.897 9.036 12.891 1.00 37.58 179 GLN B CA 1
ATOM 4347 C C . GLN B 1 179 ? 34.897 8.744 11.806 1.00 38.30 179 GLN B C 1
ATOM 4348 O O . GLN B 1 179 ? 34.031 9.572 11.517 1.00 46.54 179 GLN B O 1
ATOM 4354 N N . LEU B 1 180 ? 34.983 7.553 11.234 1.00 39.53 180 LEU B N 1
ATOM 4355 C CA . LEU B 1 180 ? 34.068 7.159 10.157 1.00 45.08 180 LEU B CA 1
ATOM 4356 C C . LEU B 1 180 ? 32.642 6.753 10.630 1.00 40.45 180 LEU B C 1
ATOM 4357 O O . LEU B 1 180 ? 32.447 5.943 11.582 1.00 40.65 180 LEU B O 1
ATOM 4362 N N . PHE B 1 181 ? 31.647 7.270 9.910 1.00 37.41 181 PHE B N 1
ATOM 4363 C CA . PHE B 1 181 ? 30.255 6.926 10.177 1.00 28.87 181 PHE B CA 1
ATOM 4364 C C . PHE B 1 181 ? 29.787 6.175 8.933 1.00 29.96 181 PHE B C 1
ATOM 4365 O O . PHE B 1 181 ? 29.928 6.667 7.793 1.00 37.06 181 PHE B O 1
ATOM 4373 N N . HIS B 1 182 ? 29.270 4.971 9.120 1.00 32.84 182 HIS B N 1
ATOM 4374 C CA . HIS B 1 182 ? 28.860 4.182 7.991 1.00 41.25 182 HIS B CA 1
ATOM 4375 C C . HIS B 1 182 ? 27.380 4.346 7.730 1.00 44.21 182 HIS B C 1
ATOM 4376 O O . HIS B 1 182 ? 26.542 4.013 8.588 1.00 42.22 182 HIS B O 1
ATOM 4383 N N . THR B 1 183 ? 27.077 4.811 6.525 1.00 41.56 183 THR B N 1
ATOM 4384 C CA . THR B 1 183 ? 25.695 4.974 6.068 1.00 42.30 183 THR B CA 1
ATOM 4385 C C . THR B 1 183 ? 25.035 3.636 5.601 1.00 55.02 183 THR B C 1
ATOM 4386 O O . THR B 1 183 ? 25.618 2.555 5.758 1.00 57.89 183 THR B O 1
ATOM 4390 N N . VAL B 1 184 ? 23.814 3.685 5.068 1.00 51.60 184 VAL B N 1
ATOM 4391 C CA . VAL B 1 184 ? 23.100 2.446 4.722 1.00 59.32 184 VAL B CA 1
ATOM 4392 C C . VAL B 1 184 ? 23.698 1.791 3.465 1.00 70.76 184 VAL B C 1
ATOM 4393 O O . VAL B 1 184 ? 23.386 0.631 3.151 1.00 70.26 184 VAL B O 1
ATOM 4397 N N . ASN B 1 185 ? 24.549 2.551 2.774 1.00 68.92 185 ASN B N 1
ATOM 4398 C CA . ASN B 1 185 ? 25.236 2.106 1.560 1.00 67.79 185 ASN B CA 1
ATOM 4399 C C . ASN B 1 185 ? 26.128 0.850 1.620 1.00 73.44 185 ASN B C 1
ATOM 4400 O O . ASN B 1 185 ? 25.910 -0.073 0.843 1.00 78.72 185 ASN B O 1
ATOM 4405 N N . GLY B 1 186 ? 27.115 0.782 2.510 1.00 69.76 186 GLY B N 1
ATOM 4406 C CA . GLY B 1 186 ? 27.475 1.869 3.388 1.00 69.79 186 GLY B CA 1
ATOM 4407 C C . GLY B 1 186 ? 28.745 2.561 2.934 1.00 72.36 186 GLY B C 1
ATOM 4408 O O . GLY B 1 186 ? 29.847 2.030 3.097 1.00 71.21 186 GLY B O 1
ATOM 4409 N N . SER B 1 187 ? 28.605 3.753 2.366 1.00 65.13 187 SER B N 1
ATOM 4410 C CA . SER B 1 187 ? 29.747 4.633 2.251 1.00 57.44 187 SER B CA 1
ATOM 4411 C C . SER B 1 187 ? 30.177 4.952 3.672 1.00 52.17 187 SER B C 1
ATOM 4412 O O . SER B 1 187 ? 29.431 4.753 4.632 1.00 51.17 187 SER B O 1
ATOM 4415 N N . ALA B 1 188 ? 31.378 5.463 3.827 1.00 47.71 188 ALA B N 1
ATOM 4416 C CA . ALA B 1 188 ? 31.742 6.021 5.108 1.00 49.94 188 ALA B CA 1
ATOM 4417 C C . ALA B 1 188 ? 31.921 7.531 4.928 1.00 55.01 188 ALA B C 1
ATOM 4418 O O . ALA B 1 188 ? 32.435 8.004 3.896 1.00 53.24 188 ALA B O 1
ATOM 4420 N N . VAL B 1 189 ? 31.486 8.306 5.909 1.00 49.05 189 VAL B N 1
ATOM 4421 C CA . VAL B 1 189 ? 31.789 9.723 5.858 1.00 40.92 189 VAL B CA 1
ATOM 4422 C C . VAL B 1 189 ? 32.469 10.022 7.160 1.00 42.88 189 VAL B C 1
ATOM 4423 O O . VAL B 1 189 ? 32.226 9.357 8.196 1.00 40.69 189 VAL B O 1
ATOM 4427 N N . SER B 1 190 ? 33.316 11.028 7.134 1.00 39.47 190 SER B N 1
ATOM 4428 C CA . SER B 1 190 ? 34.105 11.319 8.306 1.00 45.96 190 SER B CA 1
ATOM 4429 C C . SER B 1 190 ? 33.338 12.355 9.123 1.00 46.31 190 SER B C 1
ATOM 4430 O O . SER B 1 190 ? 32.894 13.360 8.572 1.00 53.95 190 SER B O 1
ATOM 4433 N N . VAL B 1 191 ? 33.138 12.103 10.414 1.00 39.35 191 VAL B N 1
ATOM 4434 C CA . VAL B 1 191 ? 32.310 13.001 11.222 1.00 39.75 191 VAL B CA 1
ATOM 4435 C C . VAL B 1 191 ? 33.079 13.343 12.477 1.00 41.24 191 VAL B C 1
ATOM 4436 O O . VAL B 1 191 ? 33.942 12.589 12.893 1.00 40.12 191 VAL B O 1
ATOM 4440 N N . PRO B 1 192 ? 32.804 14.501 13.072 1.00 37.10 192 PRO B N 1
ATOM 4441 C CA . PRO B 1 192 ? 33.413 14.758 14.391 1.00 32.13 192 PRO B CA 1
ATOM 4442 C C . PRO B 1 192 ? 32.731 13.892 15.485 1.00 42.19 192 PRO B C 1
ATOM 4443 O O . PRO B 1 192 ? 31.541 14.081 15.754 1.00 42.95 192 PRO B O 1
ATOM 4447 N N . MET B 1 193 ? 33.462 12.947 16.089 1.00 32.10 193 MET B N 1
ATOM 4448 C CA . MET B 1 193 ? 32.864 11.984 17.015 1.00 26.94 193 MET B CA 1
ATOM 4449 C C . MET B 1 193 ? 33.182 12.355 18.458 1.00 37.01 193 MET B C 1
ATOM 4450 O O . MET B 1 193 ? 34.328 12.364 18.858 1.00 34.25 193 MET B O 1
ATOM 4455 N N . MET B 1 194 ? 32.165 12.722 19.233 1.00 25.18 194 MET B N 1
ATOM 4456 C CA . MET B 1 194 ? 32.382 13.114 20.628 1.00 25.82 194 MET B CA 1
ATOM 4457 C C . MET B 1 194 ? 32.356 11.878 21.490 1.00 31.49 194 MET B C 1
ATOM 4458 O O . MET B 1 194 ? 31.703 10.880 21.096 1.00 35.30 194 MET B O 1
ATOM 4463 N N . THR B 1 195 ? 33.025 11.921 22.659 1.00 28.38 195 THR B N 1
ATOM 4464 C CA . THR B 1 195 ? 33.104 10.751 23.532 1.00 23.78 195 THR B CA 1
ATOM 4465 C C . THR B 1 195 ? 33.155 11.093 25.007 1.00 24.09 195 THR B C 1
ATOM 4466 O O . THR B 1 195 ? 33.884 12.000 25.429 1.00 31.84 195 THR B O 1
ATOM 4470 N N . THR B 1 196 ? 32.442 10.297 25.802 1.00 24.78 196 THR B N 1
ATOM 4471 C CA . THR B 1 196 ? 32.453 10.492 27.248 1.00 29.82 196 THR B CA 1
ATOM 4472 C C . THR B 1 196 ? 32.216 9.125 27.877 1.00 29.73 196 THR B C 1
ATOM 4473 O O . THR B 1 196 ? 31.591 8.278 27.247 1.00 33.91 196 THR B O 1
ATOM 4477 N N . THR B 1 197 ? 32.713 8.900 29.105 1.00 28.02 197 THR B N 1
ATOM 4478 C CA . THR B 1 197 ? 32.471 7.638 29.795 1.00 35.45 197 THR B CA 1
ATOM 4479 C C . THR B 1 197 ? 31.753 7.951 31.109 1.00 30.93 197 THR B C 1
ATOM 4480 O O . THR B 1 197 ? 32.238 8.722 31.915 1.00 30.70 197 THR B O 1
ATOM 4484 N N . GLN B 1 198 ? 30.556 7.407 31.321 1.00 29.82 198 GLN B N 1
ATOM 4485 C CA . GLN B 1 198 ? 29.860 7.664 32.573 1.00 33.15 198 GLN B CA 1
ATOM 4486 C C . GLN B 1 198 ? 29.054 6.456 32.867 1.00 26.25 198 GLN B C 1
ATOM 4487 O O . GLN B 1 198 ? 29.018 5.507 32.053 1.00 34.03 198 GLN B O 1
ATOM 4493 N N . LYS B 1 199 ? 28.392 6.505 34.014 1.00 27.53 199 LYS B N 1
ATOM 4494 C CA . LYS B 1 199 ? 27.285 5.604 34.285 1.00 34.55 199 LYS B CA 1
ATOM 4495 C C . LYS B 1 199 ? 26.014 6.139 33.577 1.00 38.82 199 LYS B C 1
ATOM 4496 O O . LYS B 1 199 ? 25.438 7.189 33.951 1.00 37.45 199 LYS B O 1
ATOM 4502 N N . PHE B 1 200 ? 25.600 5.417 32.534 1.00 27.98 200 PHE B N 1
ATOM 4503 C CA . PHE B 1 200 ? 24.454 5.818 31.696 1.00 25.86 200 PHE B CA 1
ATOM 4504 C C . PHE B 1 200 ? 23.318 4.881 31.881 1.00 28.94 200 PHE B C 1
ATOM 4505 O O . PHE B 1 200 ? 23.540 3.645 31.915 1.00 28.29 200 PHE B O 1
ATOM 4513 N N . ASN B 1 201 ? 22.100 5.431 31.984 1.00 24.73 201 ASN B N 1
ATOM 4514 C CA . ASN B 1 201 ? 20.890 4.596 31.975 1.00 28.83 201 ASN B CA 1
ATOM 4515 C C . ASN B 1 201 ? 20.826 3.878 30.607 1.00 22.43 201 ASN B C 1
ATOM 4516 O O . ASN B 1 201 ? 20.901 4.487 29.519 1.00 23.46 201 ASN B O 1
ATOM 4521 N N . TYR B 1 202 ? 20.711 2.553 30.672 1.00 27.02 202 TYR B N 1
ATOM 4522 C CA . TYR B 1 202 ? 20.946 1.720 29.506 1.00 21.10 202 TYR B CA 1
ATOM 4523 C C . TYR B 1 202 ? 20.056 0.465 29.555 1.00 23.17 202 TYR B C 1
ATOM 4524 O O . TYR B 1 202 ? 19.783 -0.078 30.625 1.00 22.15 202 TYR B O 1
ATOM 4533 N N . GLY B 1 203 ? 19.593 0.014 28.394 1.00 21.78 203 GLY B N 1
ATOM 4534 C CA . GLY B 1 203 ? 18.842 -1.238 28.310 1.00 19.51 203 GLY B CA 1
ATOM 4535 C C . GLY B 1 203 ? 19.064 -1.916 26.978 1.00 24.75 203 GLY B C 1
ATOM 4536 O O . GLY B 1 203 ? 19.462 -1.269 25.975 1.00 20.84 203 GLY B O 1
ATOM 4537 N N . GLU B 1 204 ? 18.798 -3.226 26.969 1.00 29.84 204 GLU B N 1
ATOM 4538 C CA . GLU B 1 204 ? 18.853 -4.015 25.752 1.00 23.91 204 GLU B CA 1
ATOM 4539 C C . GLU B 1 204 ? 17.530 -4.706 25.540 1.00 23.58 204 GLU B C 1
ATOM 4540 O O . GLU B 1 204 ? 16.945 -5.314 26.461 1.00 24.85 204 GLU B O 1
ATOM 4546 N N . PHE B 1 205 ? 17.066 -4.665 24.292 1.00 16.40 205 PHE B N 1
ATOM 4547 C CA . PHE B 1 205 ? 15.704 -5.070 24.006 1.00 19.72 205 PHE B CA 1
ATOM 4548 C C . PHE B 1 205 ? 15.624 -5.903 22.716 1.00 19.07 205 PHE B C 1
ATOM 4549 O O . PHE B 1 205 ? 16.624 -6.055 22.012 1.00 24.76 205 PHE B O 1
ATOM 4557 N N . VAL B 1 206 ? 14.430 -6.459 22.447 1.00 23.32 206 VAL B N 1
ATOM 4558 C CA . VAL B 1 206 ? 14.249 -7.222 21.238 1.00 27.18 206 VAL B CA 1
ATOM 4559 C C . VAL B 1 206 ? 13.077 -6.601 20.547 1.00 20.06 206 VAL B C 1
ATOM 4560 O O . VAL B 1 206 ? 12.012 -6.520 21.173 1.00 22.55 206 VAL B O 1
ATOM 4564 N N . SER B 1 207 ? 13.225 -6.278 19.243 1.00 25.39 207 SER B N 1
ATOM 4565 C CA . SER B 1 207 ? 12.119 -5.693 18.473 1.00 29.90 207 SER B CA 1
ATOM 4566 C C . SER B 1 207 ? 10.984 -6.703 18.347 1.00 36.08 207 SER B C 1
ATOM 4567 O O . SER B 1 207 ? 11.177 -7.909 18.587 1.00 32.59 207 SER B O 1
ATOM 4570 N N . LYS B 1 208 ? 9.819 -6.231 17.899 1.00 47.43 208 LYS B N 1
ATOM 4571 C CA . LYS B 1 208 ? 8.681 -7.117 17.634 1.00 51.02 208 LYS B CA 1
ATOM 4572 C C . LYS B 1 208 ? 9.091 -8.220 16.676 1.00 51.78 208 LYS B C 1
ATOM 4573 O O . LYS B 1 208 ? 8.593 -9.344 16.782 1.00 55.94 208 LYS B O 1
ATOM 4579 N N . ASP B 1 209 ? 10.024 -7.908 15.765 1.00 47.38 209 ASP B N 1
ATOM 4580 C CA . ASP B 1 209 ? 10.539 -8.898 14.805 1.00 52.20 209 ASP B CA 1
ATOM 4581 C C . ASP B 1 209 ? 11.779 -9.703 15.242 1.00 48.15 209 ASP B C 1
ATOM 4582 O O . ASP B 1 209 ? 12.379 -10.421 14.439 1.00 45.26 209 ASP B O 1
ATOM 4587 N N . GLY B 1 210 ? 12.184 -9.597 16.501 1.00 39.19 210 GLY B N 1
ATOM 4588 C CA . GLY B 1 210 ? 13.284 -10.429 16.926 1.00 38.18 210 GLY B CA 1
ATOM 4589 C C . GLY B 1 210 ? 14.670 -9.827 16.751 1.00 32.73 210 GLY B C 1
ATOM 4590 O O . GLY B 1 210 ? 15.670 -10.548 16.874 1.00 31.72 210 GLY B O 1
ATOM 4591 N N . VAL B 1 211 ? 14.745 -8.514 16.489 1.00 37.05 211 VAL B N 1
ATOM 4592 C CA . VAL B 1 211 ? 16.045 -7.852 16.291 1.00 35.61 211 VAL B CA 1
ATOM 4593 C C . VAL B 1 211 ? 16.530 -7.338 17.622 1.00 26.80 211 VAL B C 1
ATOM 4594 O O . VAL B 1 211 ? 15.821 -6.583 18.288 1.00 26.88 211 VAL B O 1
ATOM 4598 N N . ASP B 1 212 ? 17.703 -7.735 18.058 1.00 25.54 212 ASP B N 1
ATOM 4599 C CA . ASP B 1 212 ? 18.325 -7.081 19.235 1.00 26.18 212 ASP B CA 1
ATOM 4600 C C . ASP B 1 212 ? 18.663 -5.579 19.017 1.00 26.07 212 ASP B C 1
ATOM 4601 O O . ASP B 1 212 ? 19.280 -5.185 18.006 1.00 22.67 212 ASP B O 1
ATOM 4606 N N . TYR B 1 213 ? 18.278 -4.751 19.980 1.00 25.42 213 TYR B N 1
ATOM 4607 C CA . TYR B 1 213 ? 18.672 -3.337 19.901 1.00 23.02 213 TYR B CA 1
ATOM 4608 C C . TYR B 1 213 ? 18.962 -2.809 21.291 1.00 22.10 213 TYR B C 1
ATOM 4609 O O . TYR B 1 213 ? 18.558 -3.429 22.307 1.00 25.23 213 TYR B O 1
ATOM 4618 N N . ASP B 1 214 ? 19.617 -1.641 21.341 1.00 22.51 214 ASP B N 1
ATOM 4619 C CA . ASP B 1 214 ? 20.024 -1.039 22.605 1.00 24.59 214 ASP B CA 1
ATOM 4620 C C . ASP B 1 214 ? 19.399 0.357 22.695 1.00 24.44 214 ASP B C 1
ATOM 4621 O O . ASP B 1 214 ? 19.195 1.049 21.670 1.00 20.42 214 ASP B O 1
ATOM 4626 N N . VAL B 1 215 ? 19.142 0.760 23.929 1.00 27.31 215 VAL B N 1
ATOM 4627 C CA . VAL B 1 215 ? 18.702 2.129 24.222 1.00 26.93 215 VAL B CA 1
ATOM 4628 C C . VAL B 1 215 ? 19.607 2.700 25.292 1.00 22.83 215 VAL B C 1
ATOM 4629 O O . VAL B 1 215 ? 19.777 2.097 26.365 1.00 26.54 215 VAL B O 1
ATOM 4633 N N . ILE B 1 216 ? 20.155 3.871 25.009 1.00 20.92 216 ILE B N 1
ATOM 4634 C CA . ILE B 1 216 ? 20.899 4.596 26.008 1.00 20.41 216 ILE B CA 1
ATOM 4635 C C . ILE B 1 216 ? 20.349 6.047 26.199 1.00 20.80 216 ILE B C 1
ATOM 4636 O O . ILE B 1 216 ? 19.967 6.734 25.245 1.00 25.48 216 ILE B O 1
ATOM 4641 N N . GLU B 1 217 ? 20.341 6.483 27.450 1.00 21.74 217 GLU B N 1
ATOM 4642 C CA . GLU B 1 217 ? 19.699 7.768 27.804 1.00 21.75 217 GLU B CA 1
ATOM 4643 C C . GLU B 1 217 ? 20.771 8.767 28.275 1.00 26.10 217 GLU B C 1
ATOM 4644 O O . GLU B 1 217 ? 21.613 8.442 29.167 1.00 28.89 217 GLU B O 1
ATOM 4650 N N . MET B 1 218 ? 20.775 9.968 27.687 1.00 28.29 218 MET B N 1
ATOM 4651 C CA . MET B 1 218 ? 21.745 10.994 28.101 1.00 26.16 218 MET B CA 1
ATOM 4652 C C . MET B 1 218 ? 20.955 12.211 28.687 1.00 33.83 218 MET B C 1
ATOM 4653 O O . MET B 1 218 ? 20.102 12.817 27.995 1.00 23.35 218 MET B O 1
ATOM 4658 N N . PRO B 1 219 ? 21.213 12.541 29.955 1.00 29.98 219 PRO B N 1
ATOM 4659 C CA . PRO B 1 219 ? 20.392 13.594 30.580 1.00 31.19 219 PRO B CA 1
ATOM 4660 C C . PRO B 1 219 ? 20.981 14.991 30.311 1.00 27.87 219 PRO B C 1
ATOM 4661 O O . PRO B 1 219 ? 22.202 15.203 30.236 1.00 22.36 219 PRO B O 1
ATOM 4665 N N . TYR B 1 220 ? 20.093 15.961 30.100 1.00 26.18 220 TYR B N 1
ATOM 4666 C CA . TYR B 1 220 ? 20.530 17.364 30.007 1.00 27.38 220 TYR B CA 1
ATOM 4667 C C . TYR B 1 220 ? 20.566 17.928 31.437 1.00 26.10 220 TYR B C 1
ATOM 4668 O O . TYR B 1 220 ? 19.955 17.353 32.368 1.00 26.90 220 TYR B O 1
ATOM 4677 N N . GLU B 1 221 ? 21.254 19.051 31.610 1.00 28.88 221 GLU B N 1
ATOM 4678 C CA . GLU B 1 221 ? 21.344 19.692 32.917 1.00 34.87 221 GLU B CA 1
ATOM 4679 C C . GLU B 1 221 ? 19.979 19.920 33.592 1.00 37.92 221 GLU B C 1
ATOM 4680 O O . GLU B 1 221 ? 19.052 20.433 32.957 1.00 32.73 221 GLU B O 1
ATOM 4686 N N . GLY B 1 222 ? 19.847 19.505 34.861 1.00 31.81 222 GLY B N 1
ATOM 4687 C CA . GLY B 1 222 ? 18.573 19.596 35.559 1.00 27.31 222 GLY B CA 1
ATOM 4688 C C . GLY B 1 222 ? 17.754 18.330 35.497 1.00 33.35 222 GLY B C 1
ATOM 4689 O O . GLY B 1 222 ? 16.814 18.174 36.275 1.00 33.32 222 GLY B O 1
ATOM 4690 N N . GLU B 1 223 ? 18.080 17.449 34.542 1.00 33.98 223 GLU B N 1
ATOM 4691 C CA . GLU B 1 223 ? 17.387 16.175 34.338 1.00 31.67 223 GLU B CA 1
ATOM 4692 C C . GLU B 1 223 ? 15.878 16.245 34.062 1.00 31.21 223 GLU B C 1
ATOM 4693 O O . GLU B 1 223 ? 15.143 15.282 34.325 1.00 34.06 223 GLU B O 1
ATOM 4699 N N . SER B 1 224 ? 15.403 17.384 33.536 1.00 32.04 224 SER B N 1
ATOM 4700 C CA . SER B 1 224 ? 13.989 17.471 33.188 1.00 28.98 224 SER B CA 1
ATOM 4701 C C . SER B 1 224 ? 13.790 17.033 31.738 1.00 22.76 224 SER B C 1
ATOM 4702 O O . SER B 1 224 ? 12.664 16.712 31.334 1.00 28.71 224 SER B O 1
ATOM 4705 N N . ILE B 1 225 ? 14.886 17.018 30.958 1.00 27.45 225 ILE B N 1
ATOM 4706 C CA . ILE B 1 225 ? 14.837 16.617 29.549 1.00 20.45 225 ILE B CA 1
ATOM 4707 C C . ILE B 1 225 ? 16.058 15.667 29.341 1.00 27.37 225 ILE B C 1
ATOM 4708 O O . ILE B 1 225 ? 17.166 15.933 29.832 1.00 25.56 225 ILE B O 1
ATOM 4713 N N . SER B 1 226 ? 15.829 14.568 28.621 1.00 27.08 226 SER B N 1
ATOM 4714 C CA . SER B 1 226 ? 16.933 13.647 28.258 1.00 23.66 226 SER B CA 1
ATOM 4715 C C . SER B 1 226 ? 16.849 13.257 26.782 1.00 21.95 226 SER B C 1
ATOM 4716 O O . SER B 1 226 ? 15.788 13.388 26.119 1.00 21.14 226 SER B O 1
ATOM 4719 N N . MET B 1 227 ? 17.960 12.769 26.256 1.00 23.96 227 MET B N 1
ATOM 4720 C CA . MET B 1 227 ? 17.943 12.277 24.905 1.00 23.94 227 MET B CA 1
ATOM 4721 C C . MET B 1 227 ? 18.063 10.735 24.979 1.00 28.06 227 MET B C 1
ATOM 4722 O O . MET B 1 227 ? 18.904 10.227 25.746 1.00 28.45 227 MET B O 1
ATOM 4727 N N . LEU B 1 228 ? 17.199 10.016 24.246 1.00 23.34 228 LEU B N 1
ATOM 4728 C CA . LEU B 1 228 ? 17.257 8.543 24.166 1.00 20.52 228 LEU B CA 1
ATOM 4729 C C . LEU B 1 228 ? 17.798 8.162 22.776 1.00 24.64 228 LEU B C 1
ATOM 4730 O O . LEU B 1 228 ? 17.285 8.656 21.780 1.00 25.31 228 LEU B O 1
ATOM 4735 N N . LEU B 1 229 ? 18.812 7.295 22.699 1.00 25.24 229 LEU B N 1
ATOM 4736 C CA . LEU B 1 229 ? 19.409 6.930 21.397 1.00 21.36 229 LEU B CA 1
ATOM 4737 C C . LEU B 1 229 ? 19.168 5.422 21.215 1.00 20.56 229 LEU B C 1
ATOM 4738 O O . LEU B 1 229 ? 19.377 4.671 22.158 1.00 22.46 229 LEU B O 1
ATOM 4743 N N . VAL B 1 230 ? 18.681 5.021 20.038 1.00 19.40 230 VAL B N 1
ATOM 4744 C CA . VAL B 1 230 ? 18.129 3.693 19.847 1.00 22.25 230 VAL B CA 1
ATOM 4745 C C . VAL B 1 230 ? 18.843 3.170 18.619 1.00 32.02 230 VAL B C 1
ATOM 4746 O O . VAL B 1 230 ? 18.881 3.864 17.600 1.00 21.65 230 VAL B O 1
ATOM 4750 N N . THR B 1 231 ? 19.436 1.966 18.703 1.00 32.97 231 THR B N 1
ATOM 4751 C CA . THR B 1 231 ? 20.217 1.472 17.554 1.00 28.91 231 THR B CA 1
ATOM 4752 C C . THR B 1 231 ? 20.299 -0.076 17.615 1.00 22.73 231 THR B C 1
ATOM 4753 O O . THR B 1 231 ? 20.246 -0.678 18.719 1.00 17.85 231 THR B O 1
ATOM 4757 N N . PRO B 1 232 ? 20.329 -0.720 16.442 1.00 23.76 232 PRO B N 1
ATOM 4758 C CA . PRO B 1 232 ? 20.487 -2.173 16.427 1.00 24.91 232 PRO B CA 1
ATOM 4759 C C . PRO B 1 232 ? 21.772 -2.630 17.150 1.00 26.86 232 PRO B C 1
ATOM 4760 O O . PRO B 1 232 ? 22.797 -1.967 17.118 1.00 24.28 232 PRO B O 1
ATOM 4764 N N . PHE B 1 233 ? 21.694 -3.769 17.836 1.00 26.00 233 PHE B N 1
ATOM 4765 C CA . PHE B 1 233 ? 22.838 -4.296 18.583 1.00 26.31 233 PHE B CA 1
ATOM 4766 C C . PHE B 1 233 ? 23.927 -4.755 17.607 1.00 27.62 233 PHE B C 1
ATOM 4767 O O . PHE B 1 233 ? 25.105 -4.518 17.852 1.00 29.35 233 PHE B O 1
ATOM 4775 N N . GLU B 1 234 ? 23.521 -5.344 16.472 1.00 24.38 234 GLU B N 1
ATOM 4776 C CA . GLU B 1 234 ? 24.493 -5.790 15.452 1.00 34.43 234 GLU B CA 1
ATOM 4777 C C . GLU B 1 234 ? 24.734 -4.694 14.425 1.00 39.55 234 GLU B C 1
ATOM 4778 O O . GLU B 1 234 ? 23.781 -4.214 13.783 1.00 27.74 234 GLU B O 1
ATOM 4784 N N . LYS B 1 235 ? 26.011 -4.361 14.223 1.00 37.70 235 LYS B N 1
ATOM 4785 C CA . LYS B 1 235 ? 26.418 -3.287 13.305 1.00 40.51 235 LYS B CA 1
ATOM 4786 C C . LYS B 1 235 ? 25.933 -3.391 11.879 1.00 38.82 235 LYS B C 1
ATOM 4787 O O . LYS B 1 235 ? 25.727 -2.353 11.225 1.00 38.91 235 LYS B O 1
ATOM 4793 N N . ASP B 1 236 ? 25.733 -4.611 11.390 1.00 34.13 236 ASP B N 1
ATOM 4794 C CA . ASP B 1 236 ? 25.280 -4.799 10.007 1.00 41.08 236 ASP B CA 1
ATOM 4795 C C . ASP B 1 236 ? 23.752 -4.858 9.854 1.00 43.74 236 ASP B C 1
ATOM 4796 O O . ASP B 1 236 ? 23.236 -4.968 8.736 1.00 45.51 236 ASP B O 1
ATOM 4801 N N . VAL B 1 237 ? 23.016 -4.747 10.965 1.00 34.71 237 VAL B N 1
ATOM 4802 C CA . VAL B 1 237 ? 21.562 -4.703 10.854 1.00 31.08 237 VAL B CA 1
ATOM 4803 C C . VAL B 1 237 ? 21.157 -3.230 10.604 1.00 37.36 237 VAL B C 1
ATOM 4804 O O . VAL B 1 237 ? 21.628 -2.320 11.337 1.00 31.30 237 VAL B O 1
ATOM 4808 N N . PRO B 1 238 ? 20.344 -2.974 9.551 1.00 37.17 238 PRO B N 1
ATOM 4809 C CA . PRO B 1 238 ? 19.989 -1.579 9.233 1.00 35.68 238 PRO B CA 1
ATOM 4810 C C . PRO B 1 238 ? 18.952 -1.016 10.238 1.00 31.73 238 PRO B C 1
ATOM 4811 O O . PRO B 1 238 ? 18.129 -1.754 10.796 1.00 26.74 238 PRO B O 1
ATOM 4815 N N . LEU B 1 239 ? 18.954 0.303 10.405 1.00 32.53 239 LEU B N 1
ATOM 4816 C CA . LEU B 1 239 ? 18.077 0.934 11.384 1.00 25.81 239 LEU B CA 1
ATOM 4817 C C . LEU B 1 239 ? 16.633 0.649 11.080 1.00 25.12 239 LEU B C 1
ATOM 4818 O O . LEU B 1 239 ? 15.753 0.639 11.987 1.00 23.24 239 LEU B O 1
ATOM 4823 N N . SER B 1 240 ? 16.339 0.423 9.803 1.00 29.05 240 SER B N 1
ATOM 4824 C CA . SER B 1 240 ? 14.955 0.219 9.381 1.00 26.70 240 SER B CA 1
ATOM 4825 C C . SER B 1 240 ? 14.372 -1.089 9.926 1.00 28.06 240 SER B C 1
ATOM 4826 O O . SER B 1 240 ? 13.149 -1.228 10.026 1.00 31.82 240 SER B O 1
ATOM 4829 N N . ALA B 1 241 ? 15.244 -2.005 10.356 1.00 31.71 241 ALA B N 1
ATOM 4830 C CA . ALA B 1 241 ? 14.786 -3.207 11.051 1.00 27.18 241 ALA B CA 1
ATOM 4831 C C . ALA B 1 241 ? 14.045 -2.774 12.302 1.00 36.28 241 ALA B C 1
ATOM 4832 O O . ALA B 1 241 ? 13.206 -3.531 12.826 1.00 32.78 241 ALA B O 1
ATOM 4834 N N . LEU B 1 242 ? 14.299 -1.530 12.752 1.00 28.32 242 LEU B N 1
ATOM 4835 C CA . LEU B 1 242 ? 13.644 -1.058 13.998 1.00 26.72 242 LEU B CA 1
ATOM 4836 C C . LEU B 1 242 ? 12.454 -0.149 13.677 1.00 29.92 242 LEU B C 1
ATOM 4837 O O . LEU B 1 242 ? 11.919 0.546 14.573 1.00 32.48 242 LEU B O 1
ATOM 4842 N N . ASN B 1 243 ? 12.032 -0.136 12.412 1.00 35.19 243 ASN B N 1
ATOM 4843 C CA . ASN B 1 243 ? 10.826 0.645 12.055 1.00 40.54 243 ASN B CA 1
ATOM 4844 C C . ASN B 1 243 ? 9.620 0.108 12.823 1.00 45.29 243 ASN B C 1
ATOM 4845 O O . ASN B 1 243 ? 9.481 -1.106 13.005 1.00 51.90 243 ASN B O 1
ATOM 4850 N N . LYS B 1 244 ? 8.756 1.010 13.264 1.00 36.32 244 LYS B N 1
ATOM 4851 C CA . LYS B 1 244 ? 7.549 0.634 14.031 1.00 47.48 244 LYS B CA 1
ATOM 4852 C C . LYS B 1 244 ? 7.884 0.105 15.440 1.00 42.50 244 LYS B C 1
ATOM 4853 O O . LYS B 1 244 ? 7.015 -0.403 16.163 1.00 44.01 244 LYS B O 1
ATOM 4859 N N . GLU B 1 245 ? 9.143 0.240 15.849 1.00 34.25 245 GLU B N 1
ATOM 4860 C CA . GLU B 1 245 ? 9.453 -0.053 17.242 1.00 24.21 245 GLU B CA 1
ATOM 4861 C C . GLU B 1 245 ? 9.125 1.141 18.196 1.00 44.42 245 GLU B C 1
ATOM 4862 O O . GLU B 1 245 ? 8.894 0.925 19.388 1.00 39.76 245 GLU B O 1
ATOM 4868 N N . LEU B 1 246 ? 9.083 2.384 17.681 1.00 33.51 246 LEU B N 1
ATOM 4869 C CA . LEU B 1 246 ? 8.837 3.579 18.526 1.00 36.32 246 LEU B CA 1
ATOM 4870 C C . LEU B 1 246 ? 7.355 3.723 18.952 1.00 37.81 246 LEU B C 1
ATOM 4871 O O . LEU B 1 246 ? 6.475 3.845 18.106 1.00 38.16 246 LEU B O 1
ATOM 4876 N N . SER B 1 247 ? 7.054 3.670 20.250 1.00 28.42 247 SER B N 1
ATOM 4877 C CA . SER B 1 247 ? 5.680 3.917 20.691 1.00 28.21 247 SER B CA 1
ATOM 4878 C C . SER B 1 247 ? 5.745 4.389 22.123 1.00 26.45 247 SER B C 1
ATOM 4879 O O . SER B 1 247 ? 6.771 4.219 22.802 1.00 24.73 247 SER B O 1
ATOM 4882 N N . SER B 1 248 ? 4.681 5.019 22.606 1.00 27.54 248 SER B N 1
ATOM 4883 C CA . SER B 1 248 ? 4.779 5.549 23.977 1.00 25.48 248 SER B CA 1
ATOM 4884 C C . SER B 1 248 ? 4.829 4.362 24.939 1.00 27.98 248 SER B C 1
ATOM 4885 O O . SER B 1 248 ? 5.582 4.412 25.936 1.00 27.16 248 SER B O 1
ATOM 4888 N N . SER B 1 249 ? 4.072 3.291 24.642 1.00 33.40 249 SER B N 1
ATOM 4889 C CA . SER B 1 249 ? 4.122 2.095 25.517 1.00 45.55 249 SER B CA 1
ATOM 4890 C C . SER B 1 249 ? 5.528 1.445 25.533 1.00 33.37 249 SER B C 1
ATOM 4891 O O . SER B 1 249 ? 6.025 1.005 26.604 1.00 30.14 249 SER B O 1
ATOM 4894 N N . ARG B 1 250 ? 6.167 1.371 24.364 1.00 29.15 250 ARG B N 1
ATOM 4895 C CA . ARG B 1 250 ? 7.537 0.889 24.336 1.00 25.15 250 ARG B CA 1
ATOM 4896 C C . ARG B 1 250 ? 8.505 1.784 25.130 1.00 26.59 250 ARG B C 1
ATOM 4897 O O . ARG B 1 250 ? 9.403 1.292 25.842 1.00 26.37 250 ARG B O 1
ATOM 4905 N N . ILE B 1 251 ? 8.369 3.105 24.974 1.00 29.13 251 ILE B N 1
ATOM 4906 C CA . ILE B 1 251 ? 9.218 4.033 25.702 1.00 20.01 251 ILE B CA 1
ATOM 4907 C C . ILE B 1 251 ? 9.027 3.849 27.253 1.00 24.41 251 ILE B C 1
ATOM 4908 O O . ILE B 1 251 ? 10.005 3.884 28.048 1.00 21.73 251 ILE B O 1
ATOM 4913 N N . HIS B 1 252 ? 7.798 3.663 27.685 1.00 22.25 252 HIS B N 1
ATOM 4914 C CA . HIS B 1 252 ? 7.553 3.390 29.128 1.00 26.83 252 HIS B CA 1
ATOM 4915 C C . HIS B 1 252 ? 8.259 2.103 29.538 1.00 32.92 252 HIS B C 1
ATOM 4916 O O . HIS B 1 252 ? 8.912 2.028 30.601 1.00 29.88 252 HIS B O 1
ATOM 4923 N N . GLN B 1 253 ? 8.110 1.076 28.709 1.00 32.50 253 GLN B N 1
ATOM 4924 C CA . GLN B 1 253 ? 8.748 -0.220 29.007 1.00 33.45 253 GLN B CA 1
ATOM 4925 C C . GLN B 1 253 ? 10.279 -0.081 29.055 1.00 28.41 253 GLN B C 1
ATOM 4926 O O . GLN B 1 253 ? 10.942 -0.685 29.931 1.00 32.72 253 GLN B O 1
ATOM 4932 N N . TRP B 1 254 ? 10.868 0.731 28.167 1.00 22.35 254 TRP B N 1
ATOM 4933 C CA . TRP B 1 254 ? 12.298 0.997 28.303 1.00 24.82 254 TRP B CA 1
ATOM 4934 C C . TRP B 1 254 ? 12.615 1.525 29.678 1.00 31.05 254 TRP B C 1
ATOM 4935 O O . TRP B 1 254 ? 13.517 1.000 30.345 1.00 31.56 254 TRP B O 1
ATOM 4946 N N . ARG B 1 255 ? 11.899 2.569 30.098 1.00 23.92 255 ARG B N 1
ATOM 4947 C CA . ARG B 1 255 ? 12.234 3.231 31.364 1.00 33.58 255 ARG B CA 1
ATOM 4948 C C . ARG B 1 255 ? 12.196 2.239 32.537 1.00 28.96 255 ARG B C 1
ATOM 4949 O O . ARG B 1 255 ? 13.088 2.260 33.411 1.00 36.11 255 ARG B O 1
ATOM 4957 N N . GLN B 1 256 ? 11.205 1.353 32.530 1.00 28.00 256 GLN B N 1
ATOM 4958 C CA . GLN B 1 256 ? 11.094 0.276 33.537 1.00 32.98 256 GLN B CA 1
ATOM 4959 C C . GLN B 1 256 ? 12.320 -0.674 33.588 1.00 47.02 256 GLN B C 1
ATOM 4960 O O . GLN B 1 256 ? 12.785 -1.051 34.679 1.00 44.38 256 GLN B O 1
ATOM 4966 N N . GLU B 1 257 ? 12.844 -1.054 32.416 1.00 39.42 257 GLU B N 1
ATOM 4967 C CA . GLU B 1 257 ? 13.940 -2.042 32.343 1.00 31.29 257 GLU B CA 1
ATOM 4968 C C . GLU B 1 257 ? 15.360 -1.443 32.394 1.00 35.26 257 GLU B C 1
ATOM 4969 O O . GLU B 1 257 ? 16.291 -2.117 32.821 1.00 30.78 257 GLU B O 1
ATOM 4975 N N . MET B 1 258 ? 15.542 -0.181 31.990 1.00 25.28 258 MET B N 1
ATOM 4976 C CA . MET B 1 258 ? 16.884 0.351 31.868 1.00 25.92 258 MET B CA 1
ATOM 4977 C C . MET B 1 258 ? 17.526 0.545 33.221 1.00 27.20 258 MET B C 1
ATOM 4978 O O . MET B 1 258 ? 16.808 0.794 34.226 1.00 30.02 258 MET B O 1
ATOM 4983 N N . ARG B 1 259 ? 18.860 0.436 33.249 1.00 29.94 259 ARG B N 1
ATOM 4984 C CA . ARG B 1 259 ? 19.635 0.587 34.487 1.00 32.79 259 ARG B CA 1
ATOM 4985 C C . ARG B 1 259 ? 20.935 1.330 34.200 1.00 32.21 259 ARG B C 1
ATOM 4986 O O . ARG B 1 259 ? 21.485 1.255 33.075 1.00 32.72 259 ARG B O 1
ATOM 4994 N N . LYS B 1 260 ? 21.452 2.032 35.213 1.00 26.13 260 LYS B N 1
ATOM 4995 C CA . LYS B 1 260 ? 22.698 2.752 35.029 1.00 34.42 260 LYS B CA 1
ATOM 4996 C C . LYS B 1 260 ? 23.898 1.813 35.063 1.00 34.44 260 LYS B C 1
ATOM 4997 O O . LYS B 1 260 ? 24.111 1.090 36.025 1.00 36.36 260 LYS B O 1
ATOM 5003 N N . ILE B 1 261 ? 24.704 1.894 34.020 1.00 29.80 261 ILE B N 1
ATOM 5004 C CA . ILE B 1 261 ? 25.793 0.959 33.778 1.00 30.46 261 ILE B CA 1
ATOM 5005 C C . ILE B 1 261 ? 26.907 1.773 33.140 1.00 31.16 261 ILE B C 1
ATOM 5006 O O . ILE B 1 261 ? 26.620 2.734 32.408 1.00 33.56 261 ILE B O 1
ATOM 5011 N N . SER B 1 262 ? 28.184 1.457 33.414 1.00 35.29 262 SER B N 1
ATOM 5012 C CA . SER B 1 262 ? 29.279 2.218 32.804 1.00 26.17 262 SER B CA 1
ATOM 5013 C C . SER B 1 262 ? 29.431 1.977 31.306 1.00 32.54 262 SER B C 1
ATOM 5014 O O . SER B 1 262 ? 29.734 0.853 30.865 1.00 36.95 262 SER B O 1
ATOM 5017 N N . LYS B 1 263 ? 29.331 3.042 30.526 1.00 28.51 263 LYS B N 1
ATOM 5018 C CA . LYS B 1 263 ? 29.490 2.941 29.075 1.00 25.14 263 LYS B CA 1
ATOM 5019 C C . LYS B 1 263 ? 30.369 4.050 28.621 1.00 30.99 263 LYS B C 1
ATOM 5020 O O . LYS B 1 263 ? 30.368 5.135 29.212 1.00 31.39 263 LYS B O 1
ATOM 5026 N N . GLN B 1 264 ? 31.132 3.773 27.565 1.00 28.87 264 GLN B N 1
ATOM 5027 C CA . GLN B 1 264 ? 31.883 4.796 26.883 1.00 26.21 264 GLN B CA 1
ATOM 5028 C C . GLN B 1 264 ? 31.023 5.110 25.669 1.00 32.70 264 GLN B C 1
ATOM 5029 O O . GLN B 1 264 ? 30.992 4.323 24.708 1.00 30.54 264 GLN B O 1
ATOM 5035 N N . LEU B 1 265 ? 30.279 6.225 25.729 1.00 30.16 265 LEU B N 1
ATOM 5036 C CA . LEU B 1 265 ? 29.396 6.599 24.619 1.00 24.62 265 LEU B CA 1
ATOM 5037 C C . LEU B 1 265 ? 30.136 7.480 23.615 1.00 28.37 265 LEU B C 1
ATOM 5038 O O . LEU B 1 265 ? 30.729 8.475 24.026 1.00 30.82 265 LEU B O 1
ATOM 5043 N N . SER B 1 266 ? 30.099 7.137 22.316 1.00 28.49 266 SER B N 1
ATOM 5044 C CA . SER B 1 266 ? 30.543 8.053 21.271 1.00 30.12 266 SER B CA 1
ATOM 5045 C C . SER B 1 266 ? 29.402 8.383 20.298 1.00 26.97 266 SER B C 1
ATOM 5046 O O . SER B 1 266 ? 28.687 7.509 19.861 1.00 26.10 266 SER B O 1
ATOM 5049 N N . ILE B 1 267 ? 29.269 9.649 19.935 1.00 29.95 267 ILE B N 1
ATOM 5050 C CA . ILE B 1 267 ? 28.109 10.114 19.189 1.00 28.52 267 ILE B CA 1
ATOM 5051 C C . ILE B 1 267 ? 28.603 11.286 18.385 1.00 26.73 267 ILE B C 1
ATOM 5052 O O . ILE B 1 267 ? 29.392 12.054 18.879 1.00 28.95 267 ILE B O 1
ATOM 5057 N N . PRO B 1 268 ? 28.208 11.367 17.109 1.00 26.45 268 PRO B N 1
ATOM 5058 C CA . PRO B 1 268 ? 28.619 12.501 16.277 1.00 28.96 268 PRO B CA 1
ATOM 5059 C C . PRO B 1 268 ? 28.110 13.828 16.839 1.00 29.32 268 PRO B C 1
ATOM 5060 O O . PRO B 1 268 ? 26.993 13.888 17.365 1.00 26.01 268 PRO B O 1
ATOM 5064 N N . ARG B 1 269 ? 28.952 14.863 16.757 1.00 29.45 269 ARG B N 1
ATOM 5065 C CA . ARG B 1 269 ? 28.498 16.263 16.858 1.00 33.01 269 ARG B CA 1
ATOM 5066 C C . ARG B 1 269 ? 27.646 16.516 15.611 1.00 35.77 269 ARG B C 1
ATOM 5067 O O . ARG B 1 269 ? 28.125 16.355 14.452 1.00 33.55 269 ARG B O 1
ATOM 5075 N N . PHE B 1 270 ? 26.384 16.903 15.806 1.00 32.38 270 PHE B N 1
ATOM 5076 C CA . PHE B 1 270 ? 25.556 17.067 14.626 1.00 25.79 270 PHE B CA 1
ATOM 5077 C C . PHE B 1 270 ? 24.445 18.091 14.887 1.00 21.60 270 PHE B C 1
ATOM 5078 O O . PHE B 1 270 ? 24.073 18.343 16.035 1.00 25.78 270 PHE B O 1
ATOM 5086 N N . SER B 1 271 ? 23.954 18.669 13.791 1.00 27.58 271 SER B N 1
ATOM 5087 C CA . SER B 1 271 ? 22.808 19.589 13.851 1.00 28.04 271 SER B CA 1
ATOM 5088 C C . SER B 1 271 ? 21.835 19.111 12.855 1.00 31.50 271 SER B C 1
ATOM 5089 O O . SER B 1 271 ? 22.209 18.445 11.897 1.00 33.28 271 SER B O 1
ATOM 5092 N N . MET B 1 272 ? 20.577 19.469 13.017 1.00 29.67 272 MET B N 1
ATOM 5093 C CA . MET B 1 272 ? 19.590 19.027 12.038 1.00 23.72 272 MET B CA 1
ATOM 5094 C C . MET B 1 272 ? 18.553 20.150 11.914 1.00 28.10 272 MET B C 1
ATOM 5095 O O . MET B 1 272 ? 18.203 20.820 12.907 1.00 29.65 272 MET B O 1
ATOM 5100 N N . ASP B 1 273 ? 18.062 20.355 10.700 1.00 22.37 273 ASP B N 1
ATOM 5101 C CA . ASP B 1 273 ? 17.085 21.426 10.484 1.00 26.19 273 ASP B CA 1
ATOM 5102 C C . ASP B 1 273 ? 16.130 20.824 9.473 1.00 24.86 273 ASP B C 1
ATOM 5103 O O . ASP B 1 273 ? 16.488 20.636 8.283 1.00 31.45 273 ASP B O 1
ATOM 5108 N N . THR B 1 274 ? 14.960 20.413 9.953 1.00 19.87 274 THR B N 1
ATOM 5109 C CA . THR B 1 274 ? 14.036 19.717 9.088 1.00 17.79 274 THR B CA 1
ATOM 5110 C C . THR B 1 274 ? 12.805 20.585 8.802 1.00 25.46 274 THR B C 1
ATOM 5111 O O . THR B 1 274 ? 12.152 21.083 9.756 1.00 26.78 274 THR B O 1
ATOM 5115 N N . GLU B 1 275 ? 12.473 20.794 7.529 1.00 17.95 275 GLU B N 1
ATOM 5116 C CA . GLU B 1 275 ? 11.194 21.474 7.223 1.00 22.73 275 GLU B CA 1
ATOM 5117 C C . GLU B 1 275 ? 10.255 20.433 6.643 1.00 29.79 275 GLU B C 1
ATOM 5118 O O . GLU B 1 275 ? 10.700 19.533 5.897 1.00 34.49 275 GLU B O 1
ATOM 5124 N N . ILE B 1 276 ? 8.972 20.504 6.942 1.00 26.91 276 ILE B N 1
ATOM 5125 C CA . ILE B 1 276 ? 8.066 19.522 6.333 1.00 27.61 276 ILE B CA 1
ATOM 5126 C C . ILE B 1 276 ? 6.669 20.059 6.191 1.00 31.88 276 ILE B C 1
ATOM 5127 O O . ILE B 1 276 ? 6.163 20.753 7.095 1.00 27.76 276 ILE B O 1
ATOM 5132 N N . ASP B 1 277 ? 6.064 19.793 5.041 1.00 24.83 277 ASP B N 1
ATOM 5133 C CA . ASP B 1 277 ? 4.664 20.140 4.875 1.00 27.21 277 ASP B CA 1
ATOM 5134 C C . ASP B 1 277 ? 4.023 18.800 5.143 1.00 32.17 277 ASP B C 1
ATOM 5135 O O . ASP B 1 277 ? 4.284 17.820 4.449 1.00 23.81 277 ASP B O 1
ATOM 5140 N N . LEU B 1 278 ? 3.221 18.757 6.198 1.00 21.72 278 LEU B N 1
ATOM 5141 C CA . LEU B 1 278 ? 2.630 17.497 6.654 1.00 27.35 278 LEU B CA 1
ATOM 5142 C C . LEU B 1 278 ? 1.405 17.008 5.883 1.00 19.38 278 LEU B C 1
ATOM 5143 O O . LEU B 1 278 ? 0.863 15.930 6.203 1.00 22.03 278 LEU B O 1
ATOM 5148 N N . LYS B 1 279 ? 0.986 17.762 4.872 1.00 21.44 279 LYS B N 1
ATOM 5149 C CA . LYS B 1 279 ? -0.150 17.320 4.063 1.00 28.25 279 LYS B CA 1
ATOM 5150 C C . LYS B 1 279 ? -0.049 15.849 3.572 1.00 29.59 279 LYS B C 1
ATOM 5151 O O . LYS B 1 279 ? -0.979 15.033 3.735 1.00 29.19 279 LYS B O 1
ATOM 5157 N N . SER B 1 280 ? 1.091 15.511 2.988 1.00 26.79 280 SER B N 1
ATOM 5158 C CA . SER B 1 280 ? 1.241 14.182 2.402 1.00 29.49 280 SER B CA 1
ATOM 5159 C C . SER B 1 280 ? 1.151 13.079 3.434 1.00 30.63 280 SER B C 1
ATOM 5160 O O . SER B 1 280 ? 0.414 12.076 3.265 1.00 26.30 280 SER B O 1
ATOM 5163 N N . THR B 1 281 ? 1.916 13.256 4.496 1.00 29.10 281 THR B N 1
ATOM 5164 C CA . THR B 1 281 ? 1.946 12.297 5.583 1.00 30.26 281 THR B CA 1
ATOM 5165 C C . THR B 1 281 ? 0.566 12.143 6.225 1.00 34.50 281 THR B C 1
ATOM 5166 O O . THR B 1 281 ? 0.104 11.017 6.449 1.00 22.92 281 THR B O 1
ATOM 5170 N N . LEU B 1 282 ? -0.083 13.268 6.543 1.00 24.82 282 LEU B N 1
ATOM 5171 C CA . LEU B 1 282 ? -1.386 13.206 7.215 1.00 27.88 282 LEU B CA 1
ATOM 5172 C C . LEU B 1 282 ? -2.434 12.614 6.285 1.00 25.50 282 LEU B C 1
ATOM 5173 O O . LEU B 1 282 ? -3.369 11.948 6.740 1.00 26.50 282 LEU B O 1
ATOM 5178 N N . SER B 1 283 ? -2.292 12.850 4.964 1.00 20.68 283 SER B N 1
ATOM 5179 C CA . SER B 1 283 ? -3.295 12.277 4.060 1.00 27.68 283 SER B CA 1
ATOM 5180 C C . SER B 1 283 ? -3.087 10.764 4.002 1.00 39.54 283 SER B C 1
ATOM 5181 O O . SER B 1 283 ? -4.062 10.007 3.894 1.00 34.14 283 SER B O 1
ATOM 5184 N N . ARG B 1 284 ? -1.819 10.332 4.093 1.00 26.37 284 ARG B N 1
ATOM 5185 C CA . ARG B 1 284 ? -1.534 8.904 4.133 1.00 33.55 284 ARG B CA 1
ATOM 5186 C C . ARG B 1 284 ? -2.111 8.322 5.409 1.00 36.53 284 ARG B C 1
ATOM 5187 O O . ARG B 1 284 ? -2.450 7.142 5.453 1.00 40.11 284 ARG B O 1
ATOM 5195 N N . MET B 1 285 ? -2.257 9.126 6.460 1.00 29.29 285 MET B N 1
ATOM 5196 C CA . MET B 1 285 ? -2.892 8.581 7.663 1.00 25.59 285 MET B CA 1
ATOM 5197 C C . MET B 1 285 ? -4.404 8.712 7.686 1.00 29.45 285 MET B C 1
ATOM 5198 O O . MET B 1 285 ? -5.064 8.547 8.718 1.00 30.37 285 MET B O 1
ATOM 5203 N N . GLY B 1 286 ? -4.977 9.007 6.532 1.00 23.72 286 GLY B N 1
ATOM 5204 C CA . GLY B 1 286 ? -6.428 9.079 6.483 1.00 26.30 286 GLY B CA 1
ATOM 5205 C C . GLY B 1 286 ? -7.030 10.434 6.808 1.00 35.32 286 GLY B C 1
ATOM 5206 O O . GLY B 1 286 ? -8.254 10.515 7.017 1.00 28.57 286 GLY B O 1
ATOM 5207 N N . LEU B 1 287 ? -6.222 11.508 6.819 1.00 25.28 287 LEU B N 1
ATOM 5208 C CA . LEU B 1 287 ? -6.772 12.850 7.174 1.00 23.15 287 LEU B CA 1
ATOM 5209 C C . LEU B 1 287 ? -6.828 13.816 5.969 1.00 27.60 287 LEU B C 1
ATOM 5210 O O . LEU B 1 287 ? -6.907 15.082 6.130 1.00 29.22 287 LEU B O 1
ATOM 5215 N N . GLY B 1 288 ? -6.854 13.209 4.771 1.00 28.74 288 GLY B N 1
ATOM 5216 C CA . GLY B 1 288 ? -6.904 13.915 3.504 1.00 28.71 288 GLY B CA 1
ATOM 5217 C C . GLY B 1 288 ? -8.026 14.934 3.473 1.00 30.30 288 GLY B C 1
ATOM 5218 O O . GLY B 1 288 ? -7.906 16.056 2.924 1.00 29.13 288 GLY B O 1
ATOM 5219 N N . ASP B 1 289 ? -9.152 14.531 4.044 1.00 23.00 289 ASP B N 1
ATOM 5220 C CA . ASP B 1 289 ? -10.373 15.339 3.940 1.00 25.18 289 ASP B CA 1
ATOM 5221 C C . ASP B 1 289 ? -10.206 16.697 4.579 1.00 22.88 289 ASP B C 1
ATOM 5222 O O . ASP B 1 289 ? -10.941 17.608 4.219 1.00 23.38 289 ASP B O 1
ATOM 5227 N N . ILE B 1 290 ? -9.243 16.900 5.498 1.00 21.28 290 ILE B N 1
ATOM 5228 C CA . ILE B 1 290 ? -9.177 18.269 6.085 1.00 18.82 290 ILE B CA 1
ATOM 5229 C C . ILE B 1 290 ? -8.651 19.282 5.075 1.00 24.30 290 ILE B C 1
ATOM 5230 O O . ILE B 1 290 ? -8.785 20.526 5.251 1.00 23.08 290 ILE B O 1
ATOM 5235 N N . PHE B 1 291 ? -8.061 18.753 4.012 1.00 21.57 291 PHE B N 1
ATOM 5236 C CA . PHE B 1 291 ? -7.482 19.600 2.975 1.00 22.40 291 PHE B CA 1
ATOM 5237 C C . PHE B 1 291 ? -8.441 19.743 1.805 1.00 29.10 291 PHE B C 1
ATOM 5238 O O . PHE B 1 291 ? -8.110 20.385 0.788 1.00 29.62 291 PHE B O 1
ATOM 5246 N N . SER B 1 292 ? -9.621 19.122 1.903 1.00 23.94 292 SER B N 1
ATOM 5247 C CA . SER B 1 292 ? -10.555 19.104 0.765 1.00 21.26 292 SER B CA 1
ATOM 5248 C C . SER B 1 292 ? -11.584 20.232 0.828 1.00 29.48 292 SER B C 1
ATOM 5249 O O . SER B 1 292 ? -12.314 20.400 1.811 1.00 29.47 292 SER B O 1
ATOM 5252 N N . GLN B 1 293 ? -11.645 21.006 -0.243 1.00 36.48 293 GLN B N 1
ATOM 5253 C CA . GLN B 1 293 ? -12.549 22.150 -0.327 1.00 42.07 293 GLN B CA 1
ATOM 5254 C C . GLN B 1 293 ? -14.021 21.679 -0.122 1.00 37.30 293 GLN B C 1
ATOM 5255 O O . GLN B 1 293 ? -14.824 22.304 0.583 1.00 37.88 293 GLN B O 1
ATOM 5261 N N . SER B 1 294 ? -14.364 20.538 -0.680 1.00 29.09 294 SER B N 1
ATOM 5262 C CA . SER B 1 294 ? -15.763 20.144 -0.575 1.00 41.73 294 SER B CA 1
ATOM 5263 C C . SER B 1 294 ? -16.048 19.211 0.628 1.00 35.10 294 SER B C 1
ATOM 5264 O O . SER B 1 294 ? -17.191 19.090 1.059 1.00 36.21 294 SER B O 1
ATOM 5267 N N . ARG B 1 295 ? -15.018 18.568 1.184 1.00 29.74 295 ARG B N 1
ATOM 5268 C CA . ARG B 1 295 ? -15.281 17.597 2.268 1.00 27.53 295 ARG B CA 1
ATOM 5269 C C . ARG B 1 295 ? -14.889 18.138 3.655 1.00 34.23 295 ARG B C 1
ATOM 5270 O O . ARG B 1 295 ? -15.167 17.477 4.663 1.00 29.85 295 ARG B O 1
ATOM 5278 N N . ALA B 1 296 ? -14.216 19.307 3.732 1.00 27.28 296 ALA B N 1
ATOM 5279 C CA . ALA B 1 296 ? -13.712 19.751 5.051 1.00 23.76 296 ALA B CA 1
ATOM 5280 C C . ALA B 1 296 ? -14.799 20.601 5.691 1.00 29.97 296 ALA B C 1
ATOM 5281 O O . ALA B 1 296 ? -15.502 21.352 4.986 1.00 28.29 296 ALA B O 1
ATOM 5283 N N . ASP B 1 297 ? -14.965 20.451 7.004 1.00 24.39 297 ASP B N 1
ATOM 5284 C CA . ASP B 1 297 ? -15.956 21.261 7.747 1.00 28.74 297 ASP B CA 1
ATOM 5285 C C . ASP B 1 297 ? -15.200 21.976 8.878 1.00 26.26 297 ASP B C 1
ATOM 5286 O O . ASP B 1 297 ? -14.901 21.381 9.936 1.00 28.52 297 ASP B O 1
ATOM 5291 N N . PHE B 1 298 ? -14.865 23.240 8.636 1.00 20.90 298 PHE B N 1
ATOM 5292 C CA . PHE B 1 298 ? -14.297 24.104 9.669 1.00 23.80 298 PHE B CA 1
ATOM 5293 C C . PHE B 1 298 ? -15.293 25.217 9.959 1.00 28.35 298 PHE B C 1
ATOM 5294 O O . PHE B 1 298 ? -14.934 26.390 9.956 1.00 21.82 298 PHE B O 1
ATOM 5302 N N . SER B 1 299 ? -16.557 24.817 10.105 1.00 26.93 299 SER B N 1
ATOM 5303 C CA . SER B 1 299 ? -17.674 25.728 10.454 1.00 28.97 299 SER B CA 1
ATOM 5304 C C . SER B 1 299 ? -17.429 26.533 11.702 1.00 26.67 299 SER B C 1
ATOM 5305 O O . SER B 1 299 ? -18.070 27.565 11.877 1.00 26.86 299 SER B O 1
ATOM 5308 N N . ARG B 1 300 ? -16.536 26.056 12.595 1.00 25.67 300 ARG B N 1
ATOM 5309 C CA . ARG B 1 300 ? -16.206 26.816 13.814 1.00 25.78 300 ARG B CA 1
ATOM 5310 C C . ARG B 1 300 ? -15.191 27.920 13.565 1.00 29.93 300 ARG B C 1
ATOM 5311 O O . ARG B 1 300 ? -15.036 28.830 14.389 1.00 31.12 300 ARG B O 1
ATOM 5319 N N . ILE B 1 301 ? -14.482 27.843 12.426 1.00 22.91 301 ILE B N 1
ATOM 5320 C CA . ILE B 1 301 ? -13.660 28.966 12.028 1.00 23.26 301 ILE B CA 1
ATOM 5321 C C . ILE B 1 301 ? -14.502 30.001 11.278 1.00 29.21 301 ILE B C 1
ATOM 5322 O O . ILE B 1 301 ? -14.427 31.201 11.572 1.00 27.87 301 ILE B O 1
ATOM 5327 N N . THR B 1 302 ? -15.249 29.547 10.261 1.00 30.09 302 THR B N 1
ATOM 5328 C CA . THR B 1 302 ? -16.157 30.454 9.530 1.00 31.50 302 THR B CA 1
ATOM 5329 C C . THR B 1 302 ? -17.368 29.675 9.041 1.00 29.87 302 THR B C 1
ATOM 5330 O O . THR B 1 302 ? -17.276 28.465 8.718 1.00 30.93 302 THR B O 1
ATOM 5334 N N . THR B 1 303 ? -18.516 30.348 9.012 1.00 37.54 303 THR B N 1
ATOM 5335 C CA . THR B 1 303 ? -19.771 29.728 8.570 1.00 37.57 303 THR B CA 1
ATOM 5336 C C . THR B 1 303 ? -20.169 30.330 7.211 1.00 43.27 303 THR B C 1
ATOM 5337 O O . THR B 1 303 ? -21.111 29.865 6.524 1.00 41.60 303 THR B O 1
ATOM 5341 N N . GLU B 1 304 ? -19.444 31.373 6.826 1.00 35.44 304 GLU B N 1
ATOM 5342 C CA . GLU B 1 304 ? -19.876 32.216 5.696 1.00 41.89 304 GLU B CA 1
ATOM 5343 C C . GLU B 1 304 ? -19.556 31.629 4.318 1.00 45.66 304 GLU B C 1
ATOM 5344 O O . GLU B 1 304 ? -20.220 31.956 3.318 1.00 45.92 304 GLU B O 1
ATOM 5350 N N . GLU B 1 305 ? -18.575 30.722 4.283 1.00 36.21 305 GLU B N 1
ATOM 5351 C CA . GLU B 1 305 ? -18.078 30.201 3.035 1.00 38.34 305 GLU B CA 1
ATOM 5352 C C . GLU B 1 305 ? -17.392 28.864 3.330 1.00 34.16 305 GLU B C 1
ATOM 5353 O O . GLU B 1 305 ? -17.075 28.549 4.499 1.00 32.73 305 GLU B O 1
ATOM 5359 N N . PRO B 1 306 ? -17.179 28.064 2.286 1.00 35.47 306 PRO B N 1
ATOM 5360 C CA . PRO B 1 306 ? -16.369 26.850 2.459 1.00 35.58 306 PRO B CA 1
ATOM 5361 C C . PRO B 1 306 ? -14.916 27.202 2.810 1.00 33.89 306 PRO B C 1
ATOM 5362 O O . PRO B 1 306 ? -14.381 28.253 2.374 1.00 27.61 306 PRO B O 1
ATOM 5366 N N . LEU B 1 307 ? -14.272 26.345 3.608 1.00 30.20 307 LEU B N 1
ATOM 5367 C CA . LEU B 1 307 ? -12.856 26.580 3.986 1.00 26.62 307 LEU B CA 1
ATOM 5368 C C . LEU B 1 307 ? -12.173 25.273 4.292 1.00 29.37 307 LEU B C 1
ATOM 5369 O O . LEU B 1 307 ? -12.723 24.452 5.067 1.00 29.79 307 LEU B O 1
ATOM 5374 N N . CYS B 1 308 ? -11.006 25.005 3.679 1.00 24.92 308 CYS B N 1
ATOM 5375 C CA . CYS B 1 308 ? -10.288 23.817 4.114 1.00 18.92 308 CYS B CA 1
ATOM 5376 C C . CYS B 1 308 ? -8.874 24.247 4.512 1.00 24.35 308 CYS B C 1
ATOM 5377 O O . CYS B 1 308 ? -8.471 25.420 4.336 1.00 27.22 308 CYS B O 1
ATOM 5380 N N . VAL B 1 309 ? -8.130 23.327 5.092 1.00 23.52 309 VAL B N 1
ATOM 5381 C CA . VAL B 1 309 ? -6.747 23.635 5.467 1.00 22.05 309 VAL B CA 1
ATOM 5382 C C . VAL B 1 309 ? -5.903 23.739 4.213 1.00 24.56 309 VAL B C 1
ATOM 5383 O O . VAL B 1 309 ? -5.902 22.814 3.380 1.00 21.78 309 VAL B O 1
ATOM 5387 N N . SER B 1 310 ? -5.187 24.851 4.047 1.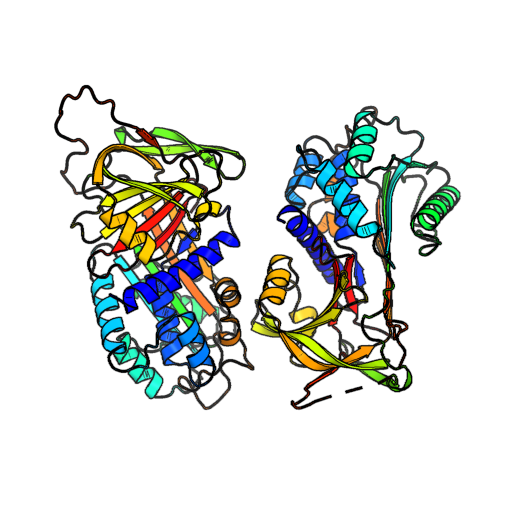00 23.59 310 SER B N 1
ATOM 5388 C CA . SER B 1 310 ? -4.168 24.951 2.971 1.00 23.89 310 SER B CA 1
ATOM 5389 C C . SER B 1 310 ? -2.885 24.153 3.251 1.00 25.11 310 SER B C 1
ATOM 5390 O O . SER B 1 310 ? -2.444 23.333 2.448 1.00 25.46 310 SER B O 1
ATOM 5393 N N . LYS B 1 311 ? -2.265 24.396 4.397 1.00 24.19 311 LYS B N 1
ATOM 5394 C CA . LYS B 1 311 ? -0.994 23.777 4.704 1.00 20.52 311 LYS B CA 1
ATOM 5395 C C . LYS B 1 311 ? -0.929 23.499 6.207 1.00 27.58 311 LYS B C 1
ATOM 5396 O O . LYS B 1 311 ? -1.525 24.230 7.011 1.00 20.87 311 LYS B O 1
ATOM 5402 N N . VAL B 1 312 ? -0.200 22.452 6.564 1.00 22.10 312 VAL B N 1
ATOM 5403 C CA . VAL B 1 312 ? 0.217 22.227 7.933 1.00 21.97 312 VAL B CA 1
ATOM 5404 C C . VAL B 1 312 ? 1.722 22.056 7.892 1.00 26.48 312 VAL B C 1
ATOM 5405 O O . VAL B 1 312 ? 2.264 21.070 7.316 1.00 23.55 312 VAL B O 1
ATOM 5409 N N . LEU B 1 313 ? 2.414 23.000 8.511 1.00 24.35 313 LEU B N 1
ATOM 5410 C CA . LEU B 1 313 ? 3.849 23.122 8.340 1.00 22.65 313 LEU B CA 1
ATOM 5411 C C . LEU B 1 313 ? 4.584 22.960 9.661 1.00 25.03 313 LEU B C 1
ATOM 5412 O O . LEU B 1 313 ? 4.154 23.496 10.707 1.00 23.92 313 LEU B O 1
ATOM 5417 N N . GLN B 1 314 ? 5.672 22.199 9.642 1.00 19.16 314 GLN B N 1
ATOM 5418 C CA . GLN B 1 314 ? 6.558 22.176 10.792 1.00 18.01 314 GLN B CA 1
ATOM 5419 C C . GLN B 1 314 ? 7.995 22.351 10.391 1.00 25.81 314 GLN B C 1
ATOM 5420 O O . GLN B 1 314 ? 8.416 21.891 9.310 1.00 23.32 314 GLN B O 1
ATOM 5426 N N . ARG B 1 315 ? 8.731 23.077 11.238 1.00 25.03 315 ARG B N 1
ATOM 5427 C CA . ARG B 1 315 ? 10.176 23.195 11.070 1.00 19.60 315 ARG B CA 1
ATOM 5428 C C . ARG B 1 315 ? 10.815 23.008 12.414 1.00 23.78 315 ARG B C 1
ATOM 5429 O O . ARG B 1 315 ? 10.417 23.667 13.417 1.00 21.65 315 ARG B O 1
ATOM 5437 N N . VAL B 1 316 ? 11.780 22.085 12.488 1.00 21.64 316 VAL B N 1
ATOM 5438 C CA . VAL B 1 316 ? 12.506 21.915 13.759 1.00 19.15 316 VAL B CA 1
ATOM 5439 C C . VAL B 1 316 ? 13.983 21.938 13.587 1.00 24.41 316 VAL B C 1
ATOM 5440 O O . VAL B 1 316 ? 14.531 21.535 12.528 1.00 25.47 316 VAL B O 1
ATOM 5444 N N . LYS B 1 317 ? 14.662 22.404 14.633 1.00 20.11 317 LYS B N 1
ATOM 5445 C CA . LYS B 1 317 ? 16.098 22.596 14.534 1.00 21.46 317 LYS B CA 1
ATOM 5446 C C . LYS B 1 317 ? 16.719 22.142 15.848 1.00 21.76 317 LYS B C 1
ATOM 5447 O O . LYS B 1 317 ? 16.318 22.592 16.925 1.00 21.62 317 LYS B O 1
ATOM 5453 N N . LEU B 1 318 ? 17.716 21.257 15.755 1.00 23.34 318 LEU B N 1
ATOM 5454 C CA . LEU B 1 318 ? 18.375 20.712 16.930 1.00 27.09 318 LEU B CA 1
ATOM 5455 C C . LEU B 1 318 ? 19.908 20.880 16.766 1.00 26.25 318 LEU B C 1
ATOM 5456 O O . LEU B 1 318 ? 20.472 20.695 15.656 1.00 23.60 318 LEU B O 1
ATOM 5461 N N . GLU B 1 319 ? 20.602 21.215 17.853 1.00 22.52 319 GLU B N 1
ATOM 5462 C CA . GLU B 1 319 ? 22.060 21.167 17.845 1.00 32.18 319 GLU B CA 1
ATOM 5463 C C . GLU B 1 319 ? 22.469 20.271 18.969 1.00 28.13 319 GLU B C 1
ATOM 5464 O O . GLU B 1 319 ? 21.927 20.361 20.082 1.00 26.62 319 GLU B O 1
ATOM 5470 N N . VAL B 1 320 ? 23.396 19.366 18.641 1.00 28.91 320 VAL B N 1
ATOM 5471 C CA . VAL B 1 320 ? 23.944 18.428 19.608 1.00 27.37 320 VAL B CA 1
ATOM 5472 C C . VAL B 1 320 ? 25.447 18.643 19.600 1.00 23.92 320 VAL B C 1
ATOM 5473 O O . VAL B 1 320 ? 26.072 18.545 18.545 1.00 26.61 320 VAL B O 1
ATOM 5477 N N . ASN B 1 321 ? 26.037 18.996 20.738 1.00 21.77 321 ASN B N 1
ATOM 5478 C CA . ASN B 1 321 ? 27.475 19.231 20.715 1.00 27.47 321 ASN B CA 1
ATOM 5479 C C . ASN B 1 321 ? 28.000 19.020 22.118 1.00 31.36 321 ASN B C 1
ATOM 5480 O O . ASN B 1 321 ? 27.288 18.460 22.939 1.00 27.63 321 ASN B O 1
ATOM 5485 N N . GLU B 1 322 ? 29.222 19.483 22.397 1.00 28.17 322 GLU B N 1
ATOM 5486 C CA . GLU B 1 322 ? 29.939 19.045 23.603 1.00 30.17 322 GLU B CA 1
ATOM 5487 C C . GLU B 1 322 ? 29.378 19.713 24.855 1.00 33.03 322 GLU B C 1
ATOM 5488 O O . GLU B 1 322 ? 29.456 19.164 25.969 1.00 43.33 322 GLU B O 1
ATOM 5494 N N . GLU B 1 323 ? 28.804 20.903 24.682 1.00 34.76 323 GLU B N 1
ATOM 5495 C CA . GLU B 1 323 ? 28.486 21.747 25.841 1.00 35.72 323 GLU B CA 1
ATOM 5496 C C . GLU B 1 323 ? 27.703 21.091 27.019 1.00 31.34 323 GLU B C 1
ATOM 5497 O O . GLU B 1 323 ? 26.591 20.563 26.856 1.00 34.30 323 GLU B O 1
ATOM 5503 N N . GLY B 1 324 ? 28.302 21.146 28.216 1.00 27.77 324 GLY B N 1
ATOM 5504 C CA . GLY B 1 324 ? 27.649 20.666 29.430 1.00 26.50 324 GLY B CA 1
ATOM 5505 C C . GLY B 1 324 ? 27.774 21.686 30.580 1.00 32.83 324 GLY B C 1
ATOM 5506 O O . GLY B 1 324 ? 28.311 22.772 30.383 1.00 37.69 324 GLY B O 1
ATOM 5507 N N . THR B 1 325 ? 27.280 21.345 31.768 1.00 36.72 325 THR B N 1
ATOM 5508 C CA . THR B 1 325 ? 27.257 22.276 32.907 1.00 46.77 325 THR B CA 1
ATOM 5509 C C . THR B 1 325 ? 28.598 22.960 33.206 1.00 59.24 325 THR B C 1
ATOM 5510 O O . THR B 1 325 ? 29.653 22.300 33.193 1.00 58.48 325 THR B O 1
ATOM 5514 N N . LYS B 1 326 ? 28.544 24.270 33.483 1.00 69.42 326 LYS B N 1
ATOM 5515 C CA . LYS B 1 326 ? 29.746 25.096 33.589 1.00 81.09 326 LYS B CA 1
ATOM 5516 C C . LYS B 1 326 ? 30.685 24.714 34.753 1.00 93.31 326 LYS B C 1
ATOM 5517 O O . LYS B 1 326 ? 31.803 25.241 34.838 1.00 102.94 326 LYS B O 1
ATOM 5523 N N . GLY B 1 327 ? 30.244 23.804 35.629 1.00 88.71 327 GLY B N 1
ATOM 5524 C CA . GLY B 1 327 ? 31.146 23.115 36.548 1.00 90.32 327 GLY B CA 1
ATOM 5525 C C . GLY B 1 327 ? 32.412 22.588 35.869 1.00 94.58 327 GLY B C 1
ATOM 5526 O O . GLY B 1 327 ? 32.336 21.861 34.871 1.00 93.90 327 GLY B O 1
ATOM 5527 N N . SER B 1 328 ? 33.568 22.948 36.438 1.00 99.32 328 SER B N 1
ATOM 5528 C CA . SER B 1 328 ? 34.905 22.812 35.819 1.00 103.52 328 SER B CA 1
ATOM 5529 C C . SER B 1 328 ? 35.201 21.521 35.032 1.00 108.39 328 SER B C 1
ATOM 5530 O O . SER B 1 328 ? 36.332 21.307 34.566 1.00 106.43 328 SER B O 1
ATOM 5533 N N . SER B 1 337 ? 35.065 3.577 40.454 1.00 83.42 337 SER B N 1
ATOM 5534 C CA . SER B 1 337 ? 35.896 3.337 39.275 1.00 87.24 337 SER B CA 1
ATOM 5535 C C . SER B 1 337 ? 36.323 1.859 39.195 1.00 93.07 337 SER B C 1
ATOM 5536 O O . SER B 1 337 ? 37.413 1.538 38.693 1.00 89.52 337 SER B O 1
ATOM 5539 N N . ARG B 1 338 ? 35.447 0.970 39.671 1.00 96.01 338 ARG B N 1
ATOM 5540 C CA . ARG B 1 338 ? 35.759 -0.458 39.844 1.00 94.76 338 ARG B CA 1
ATOM 5541 C C . ARG B 1 338 ? 35.546 -1.333 38.585 1.00 85.65 338 ARG B C 1
ATOM 5542 O O . ARG B 1 338 ? 36.392 -2.166 38.201 1.00 85.15 338 ARG B O 1
ATOM 5550 N N . MET B 1 339 ? 34.402 -1.124 37.951 1.00 74.85 339 MET B N 1
ATOM 5551 C CA . MET B 1 339 ? 33.823 -2.119 37.061 1.00 72.18 339 MET B CA 1
ATOM 5552 C C . MET B 1 339 ? 34.281 -2.026 35.592 1.00 55.94 339 MET B C 1
ATOM 5553 O O . MET B 1 339 ? 34.845 -1.010 35.145 1.00 44.38 339 MET B O 1
ATOM 5558 N N . ALA B 1 340 ? 34.061 -3.126 34.879 1.00 46.08 340 ALA B N 1
ATOM 5559 C CA . ALA B 1 340 ? 34.133 -3.166 33.433 1.00 46.97 340 ALA B CA 1
ATOM 5560 C C . ALA B 1 340 ? 33.325 -2.041 32.752 1.00 48.94 340 ALA B C 1
ATOM 5561 O O . ALA B 1 340 ? 32.208 -1.656 33.186 1.00 39.12 340 ALA B O 1
ATOM 5563 N N . VAL B 1 341 ? 33.912 -1.500 31.686 1.00 37.70 341 VAL B N 1
ATOM 5564 C CA . VAL B 1 341 ? 33.237 -0.516 30.856 1.00 41.30 341 VAL B CA 1
ATOM 5565 C C . VAL B 1 341 ? 32.990 -1.102 29.457 1.00 38.31 341 VAL B C 1
ATOM 5566 O O . VAL B 1 341 ? 33.895 -1.696 28.855 1.00 37.89 341 VAL B O 1
ATOM 5570 N N . GLU B 1 342 ? 31.772 -0.914 28.932 1.00 33.30 342 GLU B N 1
ATOM 5571 C CA . GLU B 1 342 ? 31.487 -1.305 27.554 1.00 28.18 342 GLU B CA 1
ATOM 5572 C C . GLU B 1 342 ? 31.301 -0.139 26.571 1.00 33.80 342 GLU B C 1
ATOM 5573 O O . GLU B 1 342 ? 30.918 0.985 26.952 1.00 31.70 342 GLU B O 1
ATOM 5579 N N . GLU B 1 343 ? 31.553 -0.427 25.302 1.00 25.14 343 GLU B N 1
ATOM 5580 C CA . GLU B 1 343 ? 31.693 0.584 24.264 1.00 32.64 343 GLU B CA 1
ATOM 5581 C C . GLU B 1 343 ? 30.323 0.700 23.630 1.00 32.63 343 GLU B C 1
ATOM 5582 O O . GLU B 1 343 ? 29.684 -0.311 23.343 1.00 27.23 343 GLU B O 1
ATOM 5588 N N . ILE B 1 344 ? 29.867 1.926 23.394 1.00 27.01 344 ILE B N 1
ATOM 5589 C CA . ILE B 1 344 ? 28.696 2.125 22.554 1.00 25.25 344 ILE B CA 1
ATOM 5590 C C . ILE B 1 344 ? 29.030 3.284 21.632 1.00 29.72 344 ILE B C 1
ATOM 5591 O O . ILE B 1 344 ? 29.117 4.444 22.056 1.00 25.98 344 ILE B O 1
ATOM 5596 N N . THR B 1 345 ? 29.283 2.948 20.375 1.00 27.91 345 THR B N 1
ATOM 5597 C CA . THR B 1 345 ? 29.748 3.924 19.378 1.00 29.29 345 THR B CA 1
ATOM 5598 C C . THR B 1 345 ? 28.714 4.075 18.277 1.00 30.27 345 THR B C 1
ATOM 5599 O O . THR B 1 345 ? 28.420 3.090 17.559 1.00 28.06 345 THR B O 1
ATOM 5603 N N . LEU B 1 346 ? 28.105 5.273 18.168 1.00 23.47 346 LEU B N 1
ATOM 5604 C CA . LEU B 1 346 ? 27.063 5.486 17.163 1.00 23.91 346 LEU B CA 1
ATOM 5605 C C . LEU B 1 346 ? 27.686 5.868 15.819 1.00 29.54 346 LEU B C 1
ATOM 5606 O O . LEU B 1 346 ? 27.641 7.040 15.420 1.00 29.19 346 LEU B O 1
ATOM 5611 N N . ASP B 1 347 ? 28.295 4.907 15.121 1.00 27.16 347 ASP B N 1
ATOM 5612 C CA . ASP B 1 347 ? 28.935 5.226 13.830 1.00 29.68 347 ASP B CA 1
ATOM 5613 C C . ASP B 1 347 ? 28.123 4.566 12.721 1.00 31.40 347 ASP B C 1
ATOM 5614 O O . ASP B 1 347 ? 28.638 4.209 11.642 1.00 35.43 347 ASP B O 1
ATOM 5619 N N . ARG B 1 348 ? 26.841 4.361 12.997 1.00 31.13 348 ARG B N 1
ATOM 5620 C CA . ARG B 1 348 ? 25.877 3.961 11.970 1.00 27.01 348 ARG B CA 1
ATOM 5621 C C . ARG B 1 348 ? 24.531 4.602 12.347 1.00 29.32 348 ARG B C 1
ATOM 5622 O O . ARG B 1 348 ? 24.391 5.138 13.447 1.00 26.30 348 ARG B O 1
ATOM 5630 N N . PRO B 1 349 ? 23.580 4.603 11.420 1.00 22.86 349 PRO B N 1
ATOM 5631 C CA . PRO B 1 349 ? 22.343 5.351 11.718 1.00 23.65 349 PRO B CA 1
ATOM 5632 C C . PRO B 1 349 ? 21.593 4.881 12.991 1.00 23.38 349 PRO B C 1
ATOM 5633 O O . PRO B 1 349 ? 21.564 3.711 13.354 1.00 21.21 349 PRO B O 1
ATOM 5637 N N . PHE B 1 350 ? 20.964 5.843 13.672 1.00 19.93 350 PHE B N 1
ATOM 5638 C CA . PHE B 1 350 ? 20.333 5.593 14.926 1.00 16.92 350 PHE B CA 1
ATOM 5639 C C . PHE B 1 350 ? 19.116 6.542 15.053 1.00 21.86 350 PHE B C 1
ATOM 5640 O O . PHE B 1 350 ? 19.051 7.559 14.372 1.00 19.67 350 PHE B O 1
ATOM 5648 N N . PHE B 1 351 ? 18.163 6.166 15.878 1.00 19.21 351 PHE B N 1
ATOM 5649 C CA . PHE B 1 351 ? 17.024 7.082 16.197 1.00 19.45 351 PHE B CA 1
ATOM 5650 C C . PHE B 1 351 ? 17.415 7.908 17.379 1.00 23.73 351 PHE B C 1
ATOM 5651 O O . PHE B 1 351 ? 18.174 7.431 18.220 1.00 21.07 351 PHE B O 1
ATOM 5659 N N . PHE B 1 352 ? 16.893 9.150 17.483 1.00 23.44 352 PHE B N 1
ATOM 5660 C CA . PHE B 1 352 ? 17.067 9.857 18.730 1.00 19.19 352 PHE B CA 1
ATOM 5661 C C . PHE B 1 352 ? 15.697 10.394 19.116 1.00 25.13 352 PHE B C 1
ATOM 5662 O O . PHE B 1 352 ? 14.878 10.734 18.239 1.00 21.88 352 PHE B O 1
ATOM 5670 N N . LEU B 1 353 ? 15.415 10.362 20.411 1.00 17.54 353 LEU B N 1
ATOM 5671 C CA . LEU B 1 353 ? 14.153 10.868 20.925 1.00 15.84 353 LEU B CA 1
ATOM 5672 C C . LEU B 1 353 ? 14.560 11.879 21.964 1.00 23.05 353 LEU B C 1
ATOM 5673 O O . LEU B 1 353 ? 15.480 11.610 22.754 1.00 30.26 353 LEU B O 1
ATOM 5678 N N . ILE B 1 354 ? 13.893 13.039 21.989 1.00 25.37 354 ILE B N 1
ATOM 5679 C CA . ILE B 1 354 ? 14.167 13.972 23.084 1.00 23.99 354 ILE B CA 1
ATOM 5680 C C . ILE B 1 354 ? 12.920 14.121 23.934 1.00 25.39 354 ILE B C 1
ATOM 5681 O O . ILE B 1 354 ? 11.845 14.473 23.445 1.00 24.10 354 ILE B O 1
ATOM 5686 N N . GLN B 1 355 ? 13.026 13.786 25.216 1.00 20.36 355 GLN B N 1
ATOM 5687 C CA . GLN B 1 355 ? 11.837 13.611 25.962 1.00 18.76 355 GLN B CA 1
ATOM 5688 C C . GLN B 1 355 ? 11.800 14.545 27.184 1.00 26.61 355 GLN B C 1
ATOM 5689 O O . GLN B 1 355 ? 12.794 14.723 27.879 1.00 25.38 355 GLN B O 1
ATOM 5695 N N . HIS B 1 356 ? 10.646 15.111 27.456 1.00 30.16 356 HIS B N 1
ATOM 5696 C CA . HIS B 1 356 ? 10.521 15.977 28.638 1.00 29.23 356 HIS B CA 1
ATOM 5697 C C . HIS B 1 356 ? 10.017 15.083 29.747 1.00 24.23 356 HIS B C 1
ATOM 5698 O O . HIS B 1 356 ? 8.875 14.575 29.671 1.00 21.24 356 HIS B O 1
ATOM 5705 N N . LYS B 1 357 ? 10.836 14.859 30.777 1.00 26.56 357 LYS B N 1
ATOM 5706 C CA . LYS B 1 357 ? 10.384 13.916 31.820 1.00 28.22 357 LYS B CA 1
ATOM 5707 C C . LYS B 1 357 ? 9.085 14.246 32.604 1.00 37.28 357 LYS B C 1
ATOM 5708 O O . LYS B 1 357 ? 8.281 13.354 32.806 1.00 33.95 357 LYS B O 1
ATOM 5714 N N . PRO B 1 358 ? 8.900 15.500 33.086 1.00 32.86 358 PRO B N 1
ATOM 5715 C CA . PRO B 1 358 ? 7.687 15.781 33.882 1.00 34.64 358 PRO B CA 1
ATOM 5716 C C . PRO B 1 358 ? 6.394 15.471 33.148 1.00 35.59 358 PRO B C 1
ATOM 5717 O O . PRO B 1 358 ? 5.469 14.903 33.748 1.00 41.14 358 PRO B O 1
ATOM 5721 N N . THR B 1 359 ? 6.308 15.833 31.867 1.00 35.80 359 THR B N 1
ATOM 5722 C CA . THR B 1 359 ? 5.059 15.590 31.126 1.00 33.15 359 THR B CA 1
ATOM 5723 C C . THR B 1 359 ? 5.081 14.272 30.352 1.00 28.95 359 THR B C 1
ATOM 5724 O O . THR B 1 359 ? 4.036 13.763 29.967 1.00 35.73 359 THR B O 1
ATOM 5728 N N . GLY B 1 360 ? 6.278 13.739 30.073 1.00 30.94 360 GLY B N 1
ATOM 5729 C CA . GLY B 1 360 ? 6.397 12.601 29.158 1.00 31.31 360 GLY B CA 1
ATOM 5730 C C . GLY B 1 360 ? 6.336 12.964 27.654 1.00 37.91 360 GLY B C 1
ATOM 5731 O O . GLY B 1 360 ? 6.503 12.084 26.809 1.00 28.82 360 GLY B O 1
ATOM 5732 N N . ALA B 1 361 ? 6.121 14.238 27.303 1.00 28.71 361 ALA B N 1
ATOM 5733 C CA . ALA B 1 361 ? 6.074 14.621 25.888 1.00 26.42 361 ALA B CA 1
ATOM 5734 C C . ALA B 1 361 ? 7.414 14.405 25.129 1.00 24.05 361 ALA B C 1
ATOM 5735 O O . ALA B 1 361 ? 8.516 14.589 25.686 1.00 27.73 361 ALA B O 1
ATOM 5737 N N . LEU B 1 362 ? 7.325 14.131 23.832 1.00 23.12 362 LEU B N 1
ATOM 5738 C CA . LEU B 1 362 ? 8.545 14.105 23.004 1.00 22.27 362 LEU B CA 1
ATOM 5739 C C . LEU B 1 362 ? 8.688 15.433 22.292 1.00 19.56 362 LEU B C 1
ATOM 5740 O O . LEU B 1 362 ? 7.898 15.780 21.430 1.00 23.91 362 LEU B O 1
ATOM 5745 N N . LEU B 1 363 ? 9.753 16.139 22.613 1.00 20.27 363 LEU B N 1
ATOM 5746 C CA . LEU B 1 363 ? 10.148 17.322 21.838 1.00 25.99 363 LEU B CA 1
ATOM 5747 C C . LEU B 1 363 ? 10.631 16.944 20.431 1.00 31.23 363 LEU B C 1
ATOM 5748 O O . LEU B 1 363 ? 10.366 17.671 19.463 1.00 23.08 363 LEU B O 1
ATOM 5753 N N . PHE B 1 364 ? 11.350 15.805 20.301 1.00 18.41 364 PHE B N 1
ATOM 5754 C CA . PHE B 1 364 ? 11.906 15.461 18.969 1.00 22.51 364 PHE B CA 1
ATOM 5755 C C . PHE B 1 364 ? 11.812 13.972 18.846 1.00 16.42 364 PHE B C 1
ATOM 5756 O O . PHE B 1 364 ? 11.944 13.276 19.876 1.00 20.28 364 PHE B O 1
ATOM 5764 N N . SER B 1 365 ? 11.569 13.510 17.612 1.00 21.01 365 SER B N 1
ATOM 5765 C CA . SER B 1 365 ? 11.893 12.128 17.241 1.00 24.35 365 SER B CA 1
ATOM 5766 C C . SER B 1 365 ? 12.591 12.271 15.890 1.00 23.76 365 SER B C 1
ATOM 5767 O O . SER B 1 365 ? 12.094 12.945 14.990 1.00 21.77 365 SER B O 1
ATOM 5770 N N . GLY B 1 366 ? 13.776 11.682 15.761 1.00 17.82 366 GLY B N 1
ATOM 5771 C CA . GLY B 1 366 ? 14.483 11.824 14.507 1.00 18.89 366 GLY B CA 1
ATOM 5772 C C . GLY B 1 366 ? 15.328 10.575 14.227 1.00 17.79 366 GLY B C 1
ATOM 5773 O O . GLY B 1 366 ? 15.459 9.695 15.105 1.00 16.95 366 GLY B O 1
ATOM 5774 N N . GLN B 1 367 ? 15.849 10.514 13.001 1.00 21.11 367 GLN B N 1
ATOM 5775 C CA . GLN B 1 367 ? 16.933 9.565 12.642 1.00 20.38 367 GLN B CA 1
ATOM 5776 C C . GLN B 1 367 ? 18.092 10.344 12.034 1.00 23.55 367 GLN B C 1
ATOM 5777 O O . GLN B 1 367 ? 17.875 11.246 11.236 1.00 24.88 367 GLN B O 1
ATOM 5783 N N . LEU B 1 368 ? 19.324 10.008 12.439 1.00 19.72 368 LEU B N 1
ATOM 5784 C CA . LEU B 1 368 ? 20.496 10.528 11.802 1.00 24.39 368 LEU B CA 1
ATOM 5785 C C . LEU B 1 368 ? 21.085 9.396 10.944 1.00 26.83 368 LEU B C 1
ATOM 5786 O O . LEU B 1 368 ? 21.527 8.370 11.472 1.00 23.18 368 LEU B O 1
ATOM 5791 N N . THR B 1 369 ? 21.054 9.576 9.633 1.00 26.09 369 THR B N 1
ATOM 5792 C CA . THR B 1 369 ? 21.394 8.506 8.711 1.00 30.42 369 THR B CA 1
ATOM 5793 C C . THR B 1 369 ? 22.541 8.877 7.821 1.00 41.79 369 THR B C 1
ATOM 5794 O O . THR B 1 369 ? 23.280 8.000 7.320 1.00 35.73 369 THR B O 1
ATOM 5798 N N . GLN B 1 370 ? 22.676 10.179 7.575 1.00 38.95 370 GLN B N 1
ATOM 5799 C CA . GLN B 1 370 ? 23.652 10.668 6.594 1.00 38.32 370 GLN B CA 1
ATOM 5800 C C . GLN B 1 370 ? 24.128 12.009 7.120 1.00 36.19 370 GLN B C 1
ATOM 5801 O O . GLN B 1 370 ? 23.646 13.064 6.629 1.00 36.04 370 GLN B O 1
ATOM 5807 N N . PRO B 1 371 ? 25.043 11.991 8.122 1.00 39.92 371 PRO B N 1
ATOM 5808 C CA . PRO B 1 371 ? 25.547 13.172 8.847 1.00 46.77 371 PRO B CA 1
ATOM 5809 C C . PRO B 1 371 ? 26.493 14.052 8.003 1.00 60.55 371 PRO B C 1
ATOM 5810 O O . PRO B 1 371 ? 27.113 15.019 8.489 1.00 57.74 371 PRO B O 1
ATOM 5814 N N . GLN B 1 372 ? 26.513 13.732 6.716 1.00 67.66 372 GLN B N 1
ATOM 5815 C CA . GLN B 1 372 ? 27.582 14.079 5.804 1.00 86.26 372 GLN B CA 1
ATOM 5816 C C . GLN B 1 372 ? 27.775 15.584 5.592 1.00 94.01 372 GLN B C 1
ATOM 5817 O O . GLN B 1 372 ? 28.662 16.194 6.209 1.00 95.18 372 GLN B O 1
#

GO terms:
  GO:0004867 serine-type endopeptidase inhibitor activity (F, IDA)
  GO:0010757 negative regulation of plasminogen activation (P, IDA)